Protein AF-0000000084529299 (afdb_homodimer)

Secondary structure (DSSP, 8-state):
--GGGTS-HHHHHHHHHHHHHHHHHHHHHHHHHHHHHHHHHHHTSSSGGGHHHHHHHHHHHHHHHHHHHHH-HHHHHHHHHHHHHHHHHHHHHHHTT----SS--SSSPPHHHHHHHHHHHHHHHTTTSTTSPPTTT---S--HHHHHHHTS-HHHHHHHHIIIIIIHHHHHHHHHHHHHHHHHHHHHHHHHHHHHHHHHHHHHHHTTS-----HHHHHHHHHHHHHHHHHHTHHHHHHHHHHHHHHHHHHHHHHHT--TTSTTHHHHHHHHHHHHHHHHHHHHGGGGGGTHHHHHHHHT-/--GGGTS-HHHHHHHHHHHHHHHHHHHHHHHHHHHHHHHHHHHSSSSGGGHHHHHHHHHHHHHHHHHHHHH-HHHHHHHHHHHHHHHHHHHHHHHTT----SS--TT---HHHHHHHHHHHHHHHTTTSTTSPPTTTS--S--HHHHHHHHS-HHHHHHHHIIIIIIHHHHHHHHHHHHHHHHHHHHHHHHHHHHHHHHHHHHHHHTTS-----HHHHHHHHHHHHHHHHHHTHHHHHHHHHHHHHHHHHHHHHHHT--TTSTTHHHHHHHHHHHHHHHHHHTTGGGGGGTHHHHHHHTT-

Structure (mmCIF, N/CA/C/O backbone):
data_AF-0000000084529299-model_v1
#
loop_
_entity.id
_entity.type
_entity.pdbx_description
1 polymer 'DUF4231 domain-containing protein'
#
loop_
_atom_site.group_PDB
_atom_site.id
_atom_site.type_symbol
_atom_site.label_atom_id
_atom_site.label_alt_id
_atom_site.label_comp_id
_atom_site.label_asym_id
_atom_site.label_entity_id
_atom_site.label_seq_id
_atom_site.pdbx_PDB_ins_code
_atom_site.Cartn_x
_atom_site.Cartn_y
_atom_site.Cartn_z
_atom_site.occupancy
_atom_site.B_iso_or_equiv
_atom_site.auth_seq_id
_atom_site.auth_comp_id
_atom_site.auth_asym_id
_atom_site.auth_atom_id
_atom_site.pdbx_PDB_model_num
ATOM 1 N N . MET A 1 1 ? 13.695 27.219 -13.797 1 78.81 1 MET A N 1
ATOM 2 C CA . MET A 1 1 ? 14.18 26.391 -12.695 1 78.81 1 MET A CA 1
ATOM 3 C C . MET A 1 1 ? 13.508 25.016 -12.703 1 78.81 1 MET A C 1
ATOM 5 O O . MET A 1 1 ? 12.289 24.922 -12.859 1 78.81 1 MET A O 1
ATOM 9 N N . SER A 1 2 ? 14.406 24 -12.719 1 85.06 2 SER A N 1
ATOM 10 C CA . SER A 1 2 ? 13.898 22.641 -12.781 1 85.06 2 SER A CA 1
ATOM 11 C C . SER A 1 2 ? 13.969 21.953 -11.414 1 85.06 2 SER A C 1
ATOM 13 O O . SER A 1 2 ? 14.727 22.391 -10.539 1 85.06 2 SER A O 1
ATOM 15 N N . GLU A 1 3 ? 13.094 20.984 -11.188 1 87.62 3 GLU A N 1
ATOM 16 C CA . GLU A 1 3 ? 13.055 20.234 -9.93 1 87.62 3 GLU A CA 1
ATOM 17 C C . GLU A 1 3 ? 14.406 19.609 -9.617 1 87.62 3 GLU A C 1
ATOM 19 O O . GLU A 1 3 ? 14.773 19.453 -8.453 1 87.62 3 GLU A O 1
ATOM 24 N N . ARG A 1 4 ? 15.227 19.312 -10.656 1 86 4 ARG A N 1
ATOM 25 C CA . ARG A 1 4 ? 16.516 18.672 -10.469 1 86 4 ARG A CA 1
ATOM 26 C C . ARG A 1 4 ? 17.469 19.547 -9.664 1 86 4 ARG A C 1
ATOM 28 O O . ARG A 1 4 ? 18.297 19.047 -8.906 1 86 4 ARG A O 1
ATOM 35 N N . GLU A 1 5 ? 17.266 20.812 -9.773 1 84.5 5 GLU A N 1
ATOM 36 C CA . GLU A 1 5 ? 18.141 21.766 -9.078 1 84.5 5 GLU A CA 1
ATOM 37 C C . GLU A 1 5 ? 17.734 21.922 -7.617 1 84.5 5 GLU A C 1
ATOM 39 O O . GLU A 1 5 ? 18.516 22.406 -6.801 1 84.5 5 GLU A O 1
ATOM 44 N N . LEU A 1 6 ? 16.578 21.422 -7.336 1 87.88 6 LEU A N 1
ATOM 45 C CA . LEU A 1 6 ? 16.047 21.625 -5.992 1 87.88 6 LEU A CA 1
ATOM 46 C C . LEU A 1 6 ? 16.375 20.438 -5.094 1 87.88 6 LEU A C 1
ATOM 48 O O . LEU A 1 6 ? 16.406 20.562 -3.867 1 87.88 6 LEU A O 1
ATOM 52 N N . LEU A 1 7 ? 16.641 19.328 -5.73 1 88.94 7 LEU A N 1
ATOM 53 C CA . LEU A 1 7 ? 16.703 18.109 -4.93 1 88.94 7 LEU A CA 1
ATOM 54 C C . LEU A 1 7 ? 18.125 17.828 -4.492 1 88.94 7 LEU A C 1
ATOM 56 O O . LEU A 1 7 ? 19.062 17.938 -5.289 1 88.94 7 LEU A O 1
ATOM 60 N N . PRO A 1 8 ? 18.281 17.547 -3.26 1 86.81 8 PRO A N 1
ATOM 61 C CA . PRO A 1 8 ? 19.609 17.25 -2.73 1 86.81 8 PRO A CA 1
ATOM 62 C C . PRO A 1 8 ? 20.125 15.875 -3.154 1 86.81 8 PRO A C 1
ATOM 64 O O . PRO A 1 8 ? 19.375 15.078 -3.715 1 86.81 8 PRO A O 1
ATOM 67 N N . GLY A 1 9 ? 21.359 15.688 -2.914 1 81.81 9 GLY A N 1
ATOM 68 C CA . GLY A 1 9 ? 22.031 14.453 -3.303 1 81.81 9 GLY A CA 1
ATOM 69 C C . GLY A 1 9 ? 21.391 13.219 -2.691 1 81.81 9 GLY A C 1
ATOM 70 O O . GLY A 1 9 ? 21.281 12.18 -3.348 1 81.81 9 GLY A O 1
ATOM 71 N N . PHE A 1 10 ? 20.938 13.281 -1.489 1 80.81 10 PHE A N 1
ATOM 72 C CA . PHE A 1 10 ? 20.328 12.148 -0.804 1 80.81 10 PHE A CA 1
ATOM 73 C C . PHE A 1 10 ? 19.094 11.648 -1.56 1 80.81 10 PHE A C 1
ATOM 75 O O . PHE A 1 10 ? 18.828 10.445 -1.599 1 80.81 10 PHE A O 1
ATOM 82 N N . PHE A 1 11 ? 18.375 12.562 -2.137 1 86.44 11 PHE A N 1
ATOM 83 C CA . PHE A 1 11 ? 17.219 12.164 -2.928 1 86.44 11 PHE A CA 1
ATOM 84 C C . PHE A 1 11 ? 17.625 11.227 -4.059 1 86.44 11 PHE A C 1
ATOM 86 O O . PHE A 1 11 ? 17.016 10.18 -4.254 1 86.44 11 PHE A O 1
ATOM 93 N N . TRP A 1 12 ? 18.562 11.617 -4.715 1 83.69 12 TRP A N 1
ATOM 94 C CA . TRP A 1 12 ? 18.984 10.852 -5.883 1 83.69 12 TRP A CA 1
ATOM 95 C C . TRP A 1 12 ? 19.547 9.492 -5.473 1 83.69 12 TRP A C 1
ATOM 97 O O . TRP A 1 12 ? 19.312 8.492 -6.148 1 83.69 12 TRP A O 1
ATOM 107 N N . ALA A 1 13 ? 20.234 9.516 -4.371 1 83.44 13 ALA A N 1
ATOM 108 C CA . ALA A 1 13 ? 20.75 8.25 -3.863 1 83.44 13 ALA A CA 1
ATOM 109 C C . ALA A 1 13 ? 19.609 7.312 -3.463 1 83.44 13 ALA A C 1
ATOM 111 O O . ALA A 1 13 ? 19.609 6.133 -3.822 1 83.44 13 ALA A O 1
ATOM 112 N N . ALA A 1 14 ? 18.672 7.848 -2.764 1 82.19 14 ALA A N 1
ATOM 113 C CA . ALA A 1 14 ? 17.531 7.062 -2.312 1 82.19 14 ALA A CA 1
ATOM 114 C C . ALA A 1 14 ? 16.672 6.613 -3.494 1 82.19 14 ALA A C 1
ATOM 116 O O . ALA A 1 14 ? 16.203 5.477 -3.527 1 82.19 14 ALA A O 1
ATOM 117 N N . ASP A 1 15 ? 16.531 7.508 -4.41 1 86.56 15 ASP A N 1
ATOM 118 C CA . ASP A 1 15 ? 15.758 7.195 -5.605 1 86.56 15 ASP A CA 1
ATOM 119 C C . ASP A 1 15 ? 16.422 6.098 -6.426 1 86.56 15 ASP A C 1
ATOM 121 O O . ASP A 1 15 ? 15.758 5.188 -6.918 1 86.56 15 ASP A O 1
ATOM 125 N N . SER A 1 16 ? 17.703 6.238 -6.539 1 86.62 16 SER A N 1
ATOM 126 C CA . SER A 1 16 ? 18.438 5.227 -7.281 1 86.62 16 SER A CA 1
ATOM 127 C C . SER A 1 16 ? 18.375 3.873 -6.582 1 86.62 16 SER A C 1
ATOM 129 O O . SER A 1 16 ? 18.203 2.842 -7.234 1 86.62 16 SER A O 1
ATOM 131 N N . ALA A 1 17 ? 18.5 3.883 -5.277 1 83.19 17 ALA A N 1
ATOM 132 C CA . ALA A 1 17 ? 18.391 2.648 -4.504 1 83.19 17 ALA A CA 1
ATOM 133 C C . ALA A 1 17 ? 17.016 2.02 -4.688 1 83.19 17 ALA A C 1
ATOM 135 O O . ALA A 1 17 ? 16.891 0.8 -4.832 1 83.19 17 ALA A O 1
ATOM 136 N N . SER A 1 18 ? 16 2.84 -4.691 1 84.69 18 SER A N 1
ATOM 137 C CA . SER A 1 18 ? 14.641 2.369 -4.887 1 84.69 18 SER A CA 1
ATOM 138 C C . SER A 1 18 ? 14.461 1.737 -6.266 1 84.69 18 SER A C 1
ATOM 140 O O . SER A 1 18 ? 13.883 0.656 -6.391 1 84.69 18 SER A O 1
ATOM 142 N N . LEU A 1 19 ? 14.992 2.387 -7.207 1 87.38 19 LEU A N 1
ATOM 143 C CA . LEU A 1 19 ? 14.859 1.89 -8.57 1 87.38 19 LEU A CA 1
ATOM 144 C C . LEU A 1 19 ? 15.602 0.572 -8.75 1 87.38 19 LEU A C 1
ATOM 146 O O . LEU A 1 19 ? 15.117 -0.334 -9.43 1 87.38 19 LEU A O 1
ATOM 150 N N . LYS A 1 20 ? 16.734 0.528 -8.164 1 87.12 20 LYS A N 1
ATOM 151 C CA . LYS A 1 20 ? 17.484 -0.719 -8.211 1 87.12 20 LYS A CA 1
ATOM 152 C C . LYS A 1 20 ? 16.734 -1.846 -7.512 1 87.12 20 LYS A C 1
ATOM 154 O O . LYS A 1 20 ? 16.641 -2.957 -8.031 1 87.12 20 LYS A O 1
ATOM 159 N N . GLY A 1 21 ? 16.172 -1.534 -6.395 1 84.19 21 GLY A N 1
ATOM 160 C CA . GLY A 1 21 ? 15.383 -2.516 -5.68 1 84.19 21 GLY A CA 1
ATOM 161 C C . GLY A 1 21 ? 14.148 -2.955 -6.445 1 84.19 21 GLY A C 1
ATOM 162 O O . GLY A 1 21 ? 13.805 -4.141 -6.449 1 84.19 21 GLY A O 1
ATOM 163 N N . GLN A 1 22 ? 13.586 -2.047 -7.023 1 84.38 22 GLN A N 1
ATOM 164 C CA . GLN A 1 22 ? 12.398 -2.34 -7.824 1 84.38 22 GLN A CA 1
ATOM 165 C C . GLN A 1 22 ? 12.742 -3.254 -9 1 84.38 22 GLN A C 1
ATOM 167 O O . GLN A 1 22 ? 12.094 -4.281 -9.203 1 84.38 22 GLN A O 1
ATOM 172 N N . ARG A 1 23 ? 13.711 -2.84 -9.75 1 89.5 23 ARG A N 1
ATOM 173 C CA . ARG A 1 23 ? 14.109 -3.623 -10.914 1 89.5 23 ARG A CA 1
ATOM 174 C C . ARG A 1 23 ? 14.5 -5.043 -10.516 1 89.5 23 ARG A C 1
ATOM 176 O O . ARG A 1 23 ? 14.086 -6.012 -11.156 1 89.5 23 ARG A O 1
ATOM 183 N N . ARG A 1 24 ? 15.234 -5.125 -9.469 1 89.19 24 ARG A N 1
ATOM 184 C CA . ARG A 1 24 ? 15.68 -6.434 -8.992 1 89.19 24 ARG A CA 1
ATOM 185 C C . ARG A 1 24 ? 14.492 -7.273 -8.531 1 89.19 24 ARG A C 1
ATOM 187 O O . ARG A 1 24 ? 14.414 -8.469 -8.828 1 89.19 24 ARG A O 1
ATOM 194 N N . SER A 1 25 ? 13.602 -6.668 -7.781 1 85.88 25 SER A N 1
ATOM 195 C CA . SER A 1 25 ? 12.422 -7.379 -7.289 1 85.88 25 SER A CA 1
ATOM 196 C C . SER A 1 25 ? 11.578 -7.902 -8.445 1 85.88 25 SER A C 1
ATOM 198 O O . SER A 1 25 ? 11.188 -9.07 -8.453 1 85.88 25 SER A O 1
ATOM 200 N N . VAL A 1 26 ? 11.367 -7.109 -9.398 1 88.44 26 VAL A N 1
ATOM 201 C CA . VAL A 1 26 ? 10.508 -7.453 -10.531 1 88.44 26 VAL A CA 1
ATOM 202 C C . VAL A 1 26 ? 11.188 -8.523 -11.383 1 88.44 26 VAL A C 1
ATOM 204 O O . VAL A 1 26 ? 10.555 -9.523 -11.734 1 88.44 26 VAL A O 1
ATOM 207 N N . LEU A 1 27 ? 12.445 -8.32 -11.609 1 90.44 27 LEU A N 1
ATOM 208 C CA . LEU A 1 27 ? 13.172 -9.258 -12.461 1 90.44 27 LEU A CA 1
ATOM 209 C C . LEU A 1 27 ? 13.305 -10.617 -11.781 1 90.44 27 LEU A C 1
ATOM 211 O O . LEU A 1 27 ? 13.055 -11.648 -12.406 1 90.44 27 LEU A O 1
ATOM 215 N N . LEU A 1 28 ? 13.703 -10.57 -10.555 1 91.19 28 LEU A N 1
ATOM 216 C CA . LEU A 1 28 ? 13.883 -11.836 -9.852 1 91.19 28 LEU A CA 1
ATOM 217 C C . LEU A 1 28 ? 12.562 -12.586 -9.734 1 91.19 28 LEU A C 1
ATOM 219 O O . LEU A 1 28 ? 12.516 -13.805 -9.945 1 91.19 28 LEU A O 1
ATOM 223 N N . SER A 1 29 ? 11.516 -11.867 -9.438 1 90.44 29 SER A N 1
ATOM 224 C CA . SER A 1 29 ? 10.211 -12.508 -9.312 1 90.44 29 SER A CA 1
ATOM 225 C C . SER A 1 29 ? 9.734 -13.055 -10.656 1 90.44 29 SER A C 1
ATOM 227 O O . SER A 1 29 ? 9.203 -14.164 -10.734 1 90.44 29 SER A O 1
ATOM 229 N N . ALA A 1 30 ? 9.938 -12.32 -11.719 1 92.38 30 ALA A N 1
ATOM 230 C CA . ALA A 1 30 ? 9.539 -12.758 -13.055 1 92.38 30 ALA A CA 1
ATOM 231 C C . ALA A 1 30 ? 10.266 -14.031 -13.453 1 92.38 30 ALA A C 1
ATOM 233 O O . ALA A 1 30 ? 9.648 -14.977 -13.961 1 92.38 30 ALA A O 1
ATOM 234 N N . TRP A 1 31 ? 11.539 -14 -13.195 1 93.75 31 TRP A N 1
ATOM 235 C CA . TRP A 1 31 ? 12.344 -15.164 -13.562 1 93.75 31 TRP A CA 1
ATOM 236 C C . TRP A 1 31 ? 11.984 -16.375 -12.711 1 93.75 31 TRP A C 1
ATOM 238 O O . TRP A 1 31 ? 11.977 -17.5 -13.195 1 93.75 31 TRP A O 1
ATOM 248 N N . GLU A 1 32 ? 11.742 -16.141 -11.508 1 94 32 GLU A N 1
ATOM 249 C CA . GLU A 1 32 ? 11.32 -17.234 -10.641 1 94 32 GLU A CA 1
ATOM 250 C C . GLU A 1 32 ? 10.031 -17.875 -11.148 1 94 32 GLU A C 1
ATOM 252 O O . GLU A 1 32 ? 9.945 -19.094 -11.266 1 94 32 GLU A O 1
ATOM 257 N N . LEU A 1 33 ? 9.07 -17.031 -11.477 1 94 33 LEU A N 1
ATOM 258 C CA . LEU A 1 33 ? 7.789 -17.531 -11.977 1 94 33 LEU A CA 1
ATOM 259 C C . LEU A 1 33 ? 7.961 -18.219 -13.32 1 94 33 LEU A C 1
ATOM 261 O O . LEU A 1 33 ? 7.371 -19.281 -13.57 1 94 33 LEU A O 1
ATOM 265 N N . ALA A 1 34 ? 8.828 -17.672 -14.156 1 95.69 34 ALA A N 1
ATOM 266 C CA . ALA A 1 34 ? 9.102 -18.266 -15.469 1 95.69 34 ALA A CA 1
ATOM 267 C C . ALA A 1 34 ? 9.734 -19.641 -15.328 1 95.69 34 ALA A C 1
ATOM 269 O O . ALA A 1 34 ? 9.367 -20.578 -16.031 1 95.69 34 ALA A O 1
ATOM 270 N N . LEU A 1 35 ? 10.641 -19.719 -14.43 1 96.06 35 LEU A N 1
ATOM 271 C CA . LEU A 1 35 ? 11.328 -21 -14.219 1 96.06 35 LEU A CA 1
ATOM 272 C C . LEU A 1 35 ? 10.359 -22.047 -13.688 1 96.06 35 LEU A C 1
ATOM 274 O O . LEU A 1 35 ? 10.461 -23.219 -14.055 1 96.06 35 LEU A O 1
ATOM 278 N N . LEU A 1 36 ? 9.43 -21.672 -12.859 1 93.94 36 LEU A N 1
ATOM 279 C CA . LEU A 1 36 ? 8.422 -22.594 -12.367 1 93.94 36 LEU A CA 1
ATOM 280 C C . LEU A 1 36 ? 7.543 -23.109 -13.508 1 93.94 36 LEU A C 1
ATOM 282 O O . LEU A 1 36 ? 7.211 -24.281 -13.562 1 93.94 36 LEU A O 1
ATOM 286 N N . VAL A 1 37 ? 7.203 -22.203 -14.398 1 94.69 37 VAL A N 1
ATOM 287 C CA . VAL A 1 37 ? 6.391 -22.562 -15.555 1 94.69 37 VAL A CA 1
ATOM 288 C C . VAL A 1 37 ? 7.18 -23.5 -16.469 1 94.69 37 VAL A C 1
ATOM 290 O O . VAL A 1 37 ? 6.645 -24.5 -16.953 1 94.69 37 VAL A O 1
ATOM 293 N N . VAL A 1 38 ? 8.453 -23.188 -16.703 1 94.56 38 VAL A N 1
ATOM 294 C CA . VAL A 1 38 ? 9.312 -24.031 -17.531 1 94.56 38 VAL A CA 1
ATOM 295 C C . VAL A 1 38 ? 9.438 -25.422 -16.906 1 94.56 38 VAL A C 1
ATOM 297 O O . VAL A 1 38 ? 9.367 -26.422 -17.609 1 94.56 38 VAL A O 1
ATOM 300 N N . ALA A 1 39 ? 9.609 -25.469 -15.625 1 93.5 39 ALA A N 1
ATOM 301 C CA . ALA A 1 39 ? 9.703 -26.75 -14.922 1 93.5 39 ALA A CA 1
ATOM 302 C C . ALA A 1 39 ? 8.43 -27.562 -15.109 1 93.5 39 ALA A C 1
ATOM 304 O O . ALA A 1 39 ? 8.484 -28.766 -15.344 1 93.5 39 ALA A O 1
ATOM 305 N N . ALA A 1 40 ? 7.285 -26.938 -14.977 1 91.06 40 ALA A N 1
ATOM 306 C CA . ALA A 1 40 ? 6.012 -27.625 -15.18 1 91.06 40 ALA A CA 1
ATOM 307 C C . ALA A 1 40 ? 5.879 -28.125 -16.609 1 91.06 40 ALA A C 1
ATOM 309 O O . ALA A 1 40 ? 5.469 -29.266 -16.844 1 91.06 40 ALA A O 1
ATOM 310 N N . ALA A 1 41 ? 6.246 -27.328 -17.594 1 90.5 41 ALA A N 1
ATOM 311 C CA . ALA A 1 41 ? 6.105 -27.672 -19.016 1 90.5 41 ALA A CA 1
ATOM 312 C C . ALA A 1 41 ? 7.031 -28.812 -19.391 1 90.5 41 ALA A C 1
ATOM 314 O O . ALA A 1 41 ? 6.617 -29.75 -20.078 1 90.5 41 ALA A O 1
ATOM 315 N N . THR A 1 42 ? 8.25 -28.719 -18.969 1 88.5 42 THR A N 1
ATOM 316 C CA . THR A 1 42 ? 9.211 -29.75 -19.312 1 88.5 42 THR A CA 1
ATOM 317 C C . THR A 1 42 ? 8.969 -31.031 -18.5 1 88.5 42 THR A C 1
ATOM 319 O O . THR A 1 42 ? 9.211 -32.125 -18.984 1 88.5 42 THR A O 1
ATOM 322 N N . GLY A 1 43 ? 8.539 -30.859 -17.328 1 83.56 43 GLY A N 1
ATOM 323 C CA . GLY A 1 43 ? 8.219 -32 -16.516 1 83.56 43 GLY A CA 1
ATOM 324 C C . GLY A 1 43 ? 7.043 -32.812 -17.047 1 83.56 43 GLY A C 1
ATOM 325 O O . GLY A 1 43 ? 6.965 -34.031 -16.828 1 83.56 43 GLY A O 1
ATOM 326 N N . SER A 1 44 ? 6.105 -32.156 -17.656 1 79.44 44 SER A N 1
ATOM 327 C CA . SER A 1 44 ? 4.91 -32.812 -18.188 1 79.44 44 SER A CA 1
ATOM 328 C C . SER A 1 44 ? 5.172 -33.438 -19.562 1 79.44 44 SER A C 1
ATOM 330 O O . SER A 1 44 ? 4.32 -34.125 -20.109 1 79.44 44 SER A O 1
ATOM 332 N N . ALA A 1 45 ? 6.27 -33.031 -20.125 1 76.56 45 ALA A N 1
ATOM 333 C CA . ALA A 1 45 ? 6.586 -33.562 -21.438 1 76.56 45 ALA A CA 1
ATOM 334 C C . ALA A 1 45 ? 6.871 -35.062 -21.359 1 76.56 45 ALA A C 1
ATOM 336 O O . ALA A 1 45 ? 7.277 -35.562 -20.297 1 76.56 45 ALA A O 1
ATOM 337 N N . ASP A 1 46 ? 6.465 -35.719 -22.391 1 72.06 46 ASP A N 1
ATOM 338 C CA . ASP A 1 46 ? 6.613 -37.156 -22.453 1 72.06 46 ASP A CA 1
ATOM 339 C C . ASP A 1 46 ? 8.078 -37.562 -22.562 1 72.06 46 ASP A C 1
ATOM 341 O O . ASP A 1 46 ? 8.836 -36.969 -23.328 1 72.06 46 ASP A O 1
ATOM 345 N N . GLY A 1 47 ? 8.5 -38.344 -21.641 1 71.5 47 GLY A N 1
ATOM 346 C CA . GLY A 1 47 ? 9.828 -38.938 -21.75 1 71.5 47 GLY A CA 1
ATOM 347 C C . GLY A 1 47 ? 10.75 -38.5 -20.625 1 71.5 47 GLY A C 1
ATOM 348 O O . GLY A 1 47 ? 10.594 -37.406 -20.062 1 71.5 47 GLY A O 1
ATOM 349 N N . GLU A 1 48 ? 11.656 -39.375 -20.312 1 73.06 48 GLU A N 1
ATOM 350 C CA . GLU A 1 48 ? 12.578 -39.219 -19.203 1 73.06 48 GLU A CA 1
ATOM 351 C C . GLU A 1 48 ? 13.555 -38.062 -19.438 1 73.06 48 GLU A C 1
ATOM 353 O O . GLU A 1 48 ? 13.875 -37.312 -18.516 1 73.06 48 GLU A O 1
ATOM 358 N N . PRO A 1 49 ? 13.922 -37.781 -20.719 1 77.19 49 PRO A N 1
ATOM 359 C CA . PRO A 1 49 ? 14.961 -36.75 -20.875 1 77.19 49 PRO A CA 1
ATOM 360 C C . PRO A 1 49 ? 14.453 -35.375 -20.531 1 77.19 49 PRO A C 1
ATOM 362 O O . PRO A 1 49 ? 15.25 -34.5 -20.188 1 77.19 49 PRO A O 1
ATOM 365 N N . TRP A 1 50 ? 13.164 -35.219 -20.625 1 80.94 50 TRP A N 1
ATOM 366 C CA . TRP A 1 50 ? 12.617 -33.875 -20.375 1 80.94 50 TRP A CA 1
ATOM 367 C C . TRP A 1 50 ? 12.555 -33.594 -18.875 1 80.94 50 TRP A C 1
ATOM 369 O O . TRP A 1 50 ? 12.305 -32.438 -18.484 1 80.94 50 TRP A O 1
ATOM 379 N N . ALA A 1 51 ? 12.922 -34.562 -18.078 1 85.56 51 ALA A N 1
ATOM 380 C CA . ALA A 1 51 ? 12.93 -34.375 -16.625 1 85.56 51 ALA A CA 1
ATOM 381 C C . ALA A 1 51 ? 14.164 -33.594 -16.188 1 85.56 51 ALA A C 1
ATOM 383 O O . ALA A 1 51 ? 14.141 -32.906 -15.156 1 85.56 51 ALA A O 1
ATOM 384 N N . TRP A 1 52 ? 15.219 -33.688 -17.031 1 89.62 52 TRP A N 1
ATOM 385 C CA . TRP A 1 52 ? 16.453 -32.969 -16.656 1 89.62 52 TRP A CA 1
ATOM 386 C C . TRP A 1 52 ? 16.266 -31.469 -16.797 1 89.62 52 TRP A C 1
ATOM 388 O O . TRP A 1 52 ? 16.625 -30.703 -15.883 1 89.62 52 TRP A O 1
ATOM 398 N N . PRO A 1 53 ? 15.68 -30.969 -17.891 1 91.44 53 PRO A N 1
ATOM 399 C CA . PRO A 1 53 ? 15.414 -29.531 -17.938 1 91.44 53 PRO A CA 1
ATOM 400 C C . PRO A 1 53 ? 14.516 -29.047 -16.812 1 91.44 53 PRO A C 1
ATOM 402 O O . PRO A 1 53 ? 14.672 -27.938 -16.312 1 91.44 53 PRO A O 1
ATOM 405 N N . ALA A 1 54 ? 13.578 -29.859 -16.438 1 92.38 54 ALA A N 1
ATOM 406 C CA . ALA A 1 54 ? 12.734 -29.516 -15.297 1 92.38 54 ALA A CA 1
ATOM 407 C C . ALA A 1 54 ? 13.57 -29.375 -14.023 1 92.38 54 ALA A C 1
ATOM 409 O O . ALA A 1 54 ? 13.383 -28.438 -13.25 1 92.38 54 ALA A O 1
ATOM 410 N N . ALA A 1 55 ? 14.5 -30.297 -13.852 1 93.44 55 ALA A N 1
ATOM 411 C CA . ALA A 1 55 ? 15.375 -30.266 -12.688 1 93.44 55 ALA A CA 1
ATOM 412 C C . ALA A 1 55 ? 16.219 -28.984 -12.672 1 93.44 55 ALA A C 1
ATOM 414 O O . ALA A 1 55 ? 16.344 -28.328 -11.633 1 93.44 55 ALA A O 1
ATOM 415 N N . VAL A 1 56 ? 16.688 -28.609 -13.789 1 95.25 56 VAL A N 1
ATOM 416 C CA . VAL A 1 56 ? 17.5 -27.406 -13.906 1 95.25 56 VAL A CA 1
ATOM 417 C C . VAL A 1 56 ? 16.641 -26.172 -13.617 1 95.25 56 VAL A C 1
ATOM 419 O O . VAL A 1 56 ? 17.078 -25.25 -12.922 1 95.25 56 VAL A O 1
ATOM 422 N N . ALA A 1 57 ? 15.453 -26.172 -14.094 1 96.31 57 ALA A N 1
ATOM 423 C CA . ALA A 1 57 ? 14.539 -25.062 -13.859 1 96.31 57 ALA A CA 1
ATOM 424 C C . ALA A 1 57 ? 14.211 -24.922 -12.383 1 96.31 57 ALA A C 1
ATOM 426 O O . ALA A 1 57 ? 14.195 -23.812 -11.836 1 96.31 57 ALA A O 1
ATOM 427 N N . TYR A 1 58 ? 14 -26.062 -11.742 1 95.62 58 TYR A N 1
ATOM 428 C CA . TYR A 1 58 ? 13.719 -26.016 -10.312 1 95.62 58 TYR A CA 1
ATOM 429 C C . TYR A 1 58 ? 14.93 -25.531 -9.523 1 95.62 58 TYR A C 1
ATOM 431 O O . TYR A 1 58 ? 14.797 -24.781 -8.562 1 95.62 58 TYR A O 1
ATOM 439 N N . LEU A 1 59 ? 16.078 -25.969 -9.914 1 96.06 59 LEU A N 1
ATOM 440 C CA . LEU A 1 59 ? 17.297 -25.5 -9.266 1 96.06 59 LEU A CA 1
ATOM 441 C C . LEU A 1 59 ? 17.438 -23.984 -9.406 1 96.06 59 LEU A C 1
ATOM 443 O O . LEU A 1 59 ? 17.797 -23.297 -8.445 1 96.06 59 LEU A O 1
ATOM 447 N N . GLY A 1 60 ? 17.188 -23.453 -10.586 1 96.56 60 GLY A N 1
ATOM 448 C CA . GLY A 1 60 ? 17.188 -22.016 -10.797 1 96.56 60 GLY A CA 1
ATOM 449 C C . GLY A 1 60 ? 16.172 -21.297 -9.93 1 96.56 60 GLY A C 1
ATOM 450 O O . GLY A 1 60 ? 16.469 -20.25 -9.352 1 96.56 60 GLY A O 1
ATOM 451 N N . ALA A 1 61 ? 14.984 -21.844 -9.859 1 95.19 61 ALA A N 1
ATOM 452 C CA . ALA A 1 61 ? 13.93 -21.25 -9.047 1 95.19 61 ALA A CA 1
ATOM 453 C C . ALA A 1 61 ? 14.328 -21.203 -7.578 1 95.19 61 ALA A C 1
ATOM 455 O O . ALA A 1 61 ? 14.062 -20.219 -6.883 1 95.19 61 ALA A O 1
ATOM 456 N N . ILE A 1 62 ? 15 -22.219 -7.098 1 94.69 62 ILE A N 1
ATOM 457 C CA . ILE A 1 62 ? 15.477 -22.266 -5.723 1 94.69 62 ILE A CA 1
ATOM 458 C C . ILE A 1 62 ? 16.484 -21.156 -5.488 1 94.69 62 ILE A C 1
ATOM 460 O O . ILE A 1 62 ? 16.406 -20.422 -4.496 1 94.69 62 ILE A O 1
ATOM 464 N N . THR A 1 63 ? 17.375 -21.109 -6.359 1 94.62 63 THR A N 1
ATOM 465 C CA . THR A 1 63 ? 18.422 -20.094 -6.246 1 94.62 63 THR A CA 1
ATOM 466 C C . THR A 1 63 ? 17.812 -18.688 -6.18 1 94.62 63 THR A C 1
ATOM 468 O O . THR A 1 63 ? 18.172 -17.891 -5.32 1 94.62 63 THR A O 1
ATOM 471 N N . LEU A 1 64 ? 16.891 -18.453 -7.043 1 93.25 64 LEU A N 1
ATOM 472 C CA . LEU A 1 64 ? 16.25 -17.141 -7.07 1 93.25 64 LEU A CA 1
ATOM 473 C C . LEU A 1 64 ? 15.43 -16.922 -5.805 1 93.25 64 LEU A C 1
ATOM 475 O O . LEU A 1 64 ? 15.43 -15.812 -5.254 1 93.25 64 LEU A O 1
ATOM 479 N N . ALA A 1 65 ? 14.781 -17.938 -5.363 1 90.5 65 ALA A N 1
ATOM 480 C CA . ALA A 1 65 ? 13.992 -17.828 -4.141 1 90.5 65 ALA A CA 1
ATOM 481 C C . ALA A 1 65 ? 14.883 -17.484 -2.945 1 90.5 65 ALA A C 1
ATOM 483 O O . ALA A 1 65 ? 14.508 -16.672 -2.104 1 90.5 65 ALA A O 1
ATOM 484 N N . VAL A 1 66 ? 16.031 -18.062 -2.887 1 90.81 66 VAL A N 1
ATOM 485 C CA . VAL A 1 66 ? 16.969 -17.812 -1.808 1 90.81 66 VAL A CA 1
ATOM 486 C C . VAL A 1 66 ? 17.469 -16.375 -1.895 1 90.81 66 VAL A C 1
ATOM 488 O O . VAL A 1 66 ? 17.531 -15.664 -0.884 1 90.81 66 VAL A O 1
ATOM 491 N N . VAL A 1 67 ? 17.75 -15.961 -3.074 1 90.38 67 VAL A N 1
ATOM 492 C CA . VAL A 1 67 ? 18.234 -14.602 -3.279 1 90.38 67 VAL A CA 1
ATOM 493 C C . VAL A 1 67 ? 17.156 -13.602 -2.861 1 90.38 67 VAL A C 1
ATOM 495 O O . VAL A 1 67 ? 17.422 -12.648 -2.135 1 90.38 67 VAL A O 1
ATOM 498 N N . ILE A 1 68 ? 15.93 -13.781 -3.27 1 86.12 68 ILE A N 1
ATOM 499 C CA . ILE A 1 68 ? 14.812 -12.898 -2.957 1 86.12 68 ILE A CA 1
ATOM 500 C C . ILE A 1 68 ? 14.586 -12.867 -1.446 1 86.12 68 ILE A C 1
ATOM 502 O O . ILE A 1 68 ? 14.414 -11.797 -0.861 1 86.12 68 ILE A O 1
ATOM 506 N N . SER A 1 69 ? 14.641 -14.016 -0.828 1 83 69 SER A N 1
ATOM 507 C CA . SER A 1 69 ? 14.367 -14.117 0.603 1 83 69 SER A CA 1
ATOM 508 C C . SER A 1 69 ? 15.484 -13.469 1.423 1 83 69 SER A C 1
ATOM 510 O O . SER A 1 69 ? 15.219 -12.828 2.443 1 83 69 SER A O 1
ATOM 512 N N . ARG A 1 70 ? 16.703 -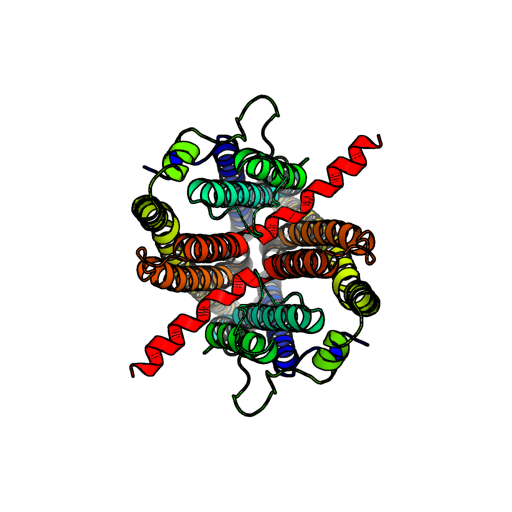13.578 0.927 1 83.75 70 ARG A N 1
ATOM 513 C CA . ARG A 1 70 ? 17.844 -13.055 1.684 1 83.75 70 ARG A CA 1
ATOM 514 C C . ARG A 1 70 ? 18.031 -11.562 1.437 1 83.75 70 ARG A C 1
ATOM 516 O O . ARG A 1 70 ? 18.328 -10.812 2.363 1 83.75 70 ARG A O 1
ATOM 523 N N . GLN A 1 71 ? 17.844 -11.148 0.23 1 83.38 71 GLN A N 1
ATOM 524 C CA . GLN A 1 71 ? 18.141 -9.758 -0.112 1 83.38 71 GLN A CA 1
ATOM 525 C C . GLN A 1 71 ? 16.906 -8.875 0.115 1 83.38 71 GLN A C 1
ATOM 527 O O . GLN A 1 71 ? 17.031 -7.656 0.247 1 83.38 71 GLN A O 1
ATOM 532 N N . ASN A 1 72 ? 15.773 -9.359 0.124 1 78.94 72 ASN A N 1
ATOM 533 C CA . ASN A 1 72 ? 14.531 -8.617 0.305 1 78.94 72 ASN A CA 1
ATOM 534 C C . ASN A 1 72 ? 14.523 -7.332 -0.526 1 78.94 72 ASN A C 1
ATOM 536 O O . ASN A 1 72 ? 14.383 -6.238 0.018 1 78.94 72 ASN A O 1
ATOM 540 N N . PRO A 1 73 ? 14.656 -7.527 -1.862 1 81.81 73 PRO A N 1
ATOM 541 C CA . PRO A 1 73 ? 14.703 -6.348 -2.73 1 81.81 73 PRO A CA 1
ATOM 542 C C . PRO A 1 73 ? 13.445 -5.488 -2.625 1 81.81 73 PRO A C 1
ATOM 544 O O . PRO A 1 73 ? 13.508 -4.273 -2.846 1 81.81 73 PRO A O 1
ATOM 547 N N . GLN A 1 74 ? 12.367 -6.039 -2.299 1 76.81 74 GLN A N 1
ATOM 548 C CA . GLN A 1 74 ? 11.141 -5.27 -2.129 1 76.81 74 GLN A CA 1
ATOM 549 C C . GLN A 1 74 ? 11.266 -4.285 -0.972 1 76.81 74 GLN A C 1
ATOM 551 O O . GLN A 1 74 ? 10.766 -3.158 -1.053 1 76.81 74 GLN A O 1
ATOM 556 N N . GLY A 1 75 ? 11.961 -4.688 0.004 1 73.38 75 GLY A N 1
ATOM 557 C CA . GLY A 1 75 ? 12.227 -3.775 1.104 1 73.38 75 GLY A CA 1
ATOM 558 C C . GLY A 1 75 ? 13.016 -2.547 0.683 1 73.38 75 GLY A C 1
ATOM 559 O O . GLY A 1 75 ? 12.641 -1.421 1.019 1 73.38 75 GLY A O 1
ATOM 560 N N . LEU A 1 76 ? 14.055 -2.799 -0.093 1 74.81 76 LEU A N 1
ATOM 561 C CA . LEU A 1 76 ? 14.883 -1.704 -0.589 1 74.81 76 LEU A CA 1
ATOM 562 C C . LEU A 1 76 ? 14.078 -0.791 -1.51 1 74.81 76 LEU A C 1
ATOM 564 O O . LEU A 1 76 ? 14.25 0.43 -1.481 1 74.81 76 LEU A O 1
ATOM 568 N N . TRP A 1 77 ? 13.281 -1.363 -2.264 1 78.12 77 TRP A N 1
ATOM 569 C CA . TRP A 1 77 ? 12.406 -0.617 -3.162 1 78.12 77 TRP A CA 1
ATOM 570 C C . TRP A 1 77 ? 11.492 0.322 -2.379 1 78.12 77 TRP A C 1
ATOM 572 O O . TRP A 1 77 ? 11.516 1.537 -2.588 1 78.12 77 TRP A O 1
ATOM 582 N N . TYR A 1 78 ? 10.875 -0.148 -1.421 1 71.94 78 TYR A N 1
ATOM 583 C CA . TYR A 1 78 ? 9.852 0.623 -0.725 1 71.94 78 TYR A CA 1
ATOM 584 C C . TYR A 1 78 ? 10.477 1.609 0.251 1 71.94 78 TYR A C 1
ATOM 586 O O . TYR A 1 78 ? 10.023 2.752 0.366 1 71.94 78 TYR A O 1
ATOM 594 N N . GLU A 1 79 ? 11.516 1.182 0.817 1 73.88 79 GLU A N 1
ATOM 595 C CA . GLU A 1 79 ? 12.219 2.088 1.723 1 73.88 79 GLU A CA 1
ATOM 596 C C . GLU A 1 79 ? 12.891 3.219 0.956 1 73.88 79 GLU A C 1
ATOM 598 O O . GLU A 1 79 ? 12.883 4.371 1.399 1 73.88 79 GLU A O 1
ATOM 603 N N . GLY A 1 80 ? 13.492 2.842 -0.124 1 77.81 80 GLY A N 1
ATOM 604 C CA . GLY A 1 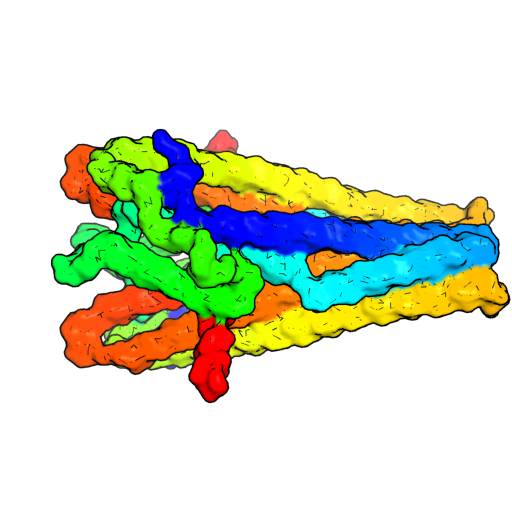80 ? 14.117 3.859 -0.952 1 77.81 80 GLY A CA 1
ATOM 605 C C . GLY A 1 80 ? 13.133 4.879 -1.489 1 77.81 80 GLY A C 1
ATOM 606 O O . GLY A 1 80 ? 13.43 6.078 -1.52 1 77.81 80 GLY A O 1
ATOM 607 N N . ARG A 1 81 ? 11.984 4.41 -1.832 1 78.19 81 ARG A N 1
ATOM 608 C CA . ARG A 1 81 ? 10.961 5.316 -2.34 1 78.19 81 ARG A CA 1
ATOM 609 C C . ARG A 1 81 ? 10.43 6.223 -1.231 1 78.19 81 ARG A C 1
ATOM 611 O O . ARG A 1 81 ? 10.234 7.422 -1.441 1 78.19 81 ARG A O 1
ATOM 618 N N . ALA A 1 82 ? 10.219 5.648 -0.132 1 74.25 82 ALA A N 1
ATOM 619 C CA . ALA A 1 82 ? 9.734 6.43 1.005 1 74.25 82 ALA A CA 1
ATOM 620 C C . ALA A 1 82 ? 10.734 7.516 1.39 1 74.25 82 ALA A C 1
ATOM 622 O O . ALA A 1 82 ? 10.352 8.664 1.64 1 74.25 82 ALA A O 1
ATOM 623 N N . ALA A 1 83 ? 11.984 7.164 1.42 1 77.44 83 ALA A N 1
ATOM 624 C CA . ALA A 1 83 ? 13.031 8.117 1.769 1 77.44 83 ALA A CA 1
ATOM 625 C C . ALA A 1 83 ? 13.133 9.219 0.723 1 77.44 83 ALA A C 1
ATOM 627 O O . ALA A 1 83 ? 13.188 10.406 1.064 1 77.44 83 ALA A O 1
ATOM 628 N N . ALA A 1 84 ? 13.141 8.828 -0.491 1 84.12 84 ALA A N 1
ATOM 629 C CA . ALA A 1 84 ? 13.266 9.797 -1.581 1 84.12 84 ALA A CA 1
ATOM 630 C C . ALA A 1 84 ? 12.102 10.773 -1.585 1 84.12 84 ALA A C 1
ATOM 632 O O . ALA A 1 84 ? 12.297 11.984 -1.695 1 84.12 84 ALA A O 1
ATOM 633 N N . GLU A 1 85 ? 10.93 10.273 -1.416 1 81.06 85 GLU A N 1
ATOM 634 C CA . GLU A 1 85 ? 9.75 11.125 -1.451 1 81.06 85 GLU A CA 1
ATOM 635 C C . GLU A 1 85 ? 9.688 12.023 -0.222 1 81.06 85 GLU A C 1
ATOM 637 O O . GLU A 1 85 ? 9.211 13.164 -0.303 1 81.06 85 GLU A O 1
ATOM 642 N N . SER A 1 86 ? 10.148 11.516 0.863 1 77.88 86 SER A N 1
ATOM 643 C CA . SER A 1 86 ? 10.172 12.336 2.07 1 77.88 86 SER A CA 1
ATOM 644 C C . SER A 1 86 ? 11.109 13.531 1.904 1 77.88 86 SER A C 1
ATOM 646 O O . SER A 1 86 ? 10.766 14.656 2.273 1 77.88 86 SER A O 1
ATOM 648 N N . VAL A 1 87 ? 12.211 13.305 1.385 1 83.56 87 VAL A N 1
ATOM 649 C CA . VAL A 1 87 ? 13.18 14.367 1.162 1 83.56 87 VAL A CA 1
ATOM 650 C C . VAL A 1 87 ? 12.648 15.336 0.106 1 83.56 87 VAL A C 1
ATOM 652 O O . VAL A 1 87 ? 12.789 16.562 0.243 1 83.56 87 VAL A O 1
ATOM 655 N N . LYS A 1 88 ? 12.109 14.789 -0.933 1 89.44 88 LYS A N 1
ATOM 656 C CA . LYS A 1 88 ? 11.531 15.617 -1.983 1 89.44 88 LYS A CA 1
ATOM 657 C C . LYS A 1 88 ? 10.438 16.531 -1.425 1 89.44 88 LYS A C 1
ATOM 659 O O . LYS A 1 88 ? 10.383 17.719 -1.756 1 89.44 88 LYS A O 1
ATOM 664 N N . THR A 1 89 ? 9.594 15.992 -0.577 1 85 89 THR A N 1
ATOM 665 C CA . THR A 1 89 ? 8.531 16.766 0.057 1 85 89 THR A CA 1
ATOM 666 C C . THR A 1 89 ? 9.109 17.891 0.905 1 85 89 THR A C 1
ATOM 668 O O . THR A 1 89 ? 8.656 19.031 0.823 1 85 89 THR A O 1
ATOM 671 N N . LEU A 1 90 ? 10.102 17.609 1.65 1 84.5 90 LEU A N 1
ATOM 672 C CA . LEU A 1 90 ? 10.734 18.625 2.496 1 84.5 90 LEU A CA 1
ATOM 673 C C . LEU A 1 90 ? 11.398 19.703 1.652 1 84.5 90 LEU A C 1
ATOM 675 O O . LEU A 1 90 ? 11.328 20.891 1.983 1 84.5 90 LEU A O 1
ATOM 679 N N . ALA A 1 91 ? 12.07 19.266 0.644 1 90.12 91 ALA A N 1
ATOM 680 C CA . ALA A 1 91 ? 12.758 20.203 -0.238 1 90.12 91 ALA A CA 1
ATOM 681 C C . ALA A 1 91 ? 11.781 21.203 -0.861 1 90.12 91 ALA A C 1
ATOM 683 O O . ALA A 1 91 ? 12.031 22.406 -0.876 1 90.12 91 ALA A O 1
ATOM 684 N N . TRP A 1 92 ? 10.672 20.734 -1.319 1 92.5 92 TRP A N 1
ATOM 685 C CA . TRP A 1 92 ? 9.68 21.594 -1.945 1 92.5 92 TRP A CA 1
ATOM 686 C C . TRP A 1 92 ? 9.023 22.5 -0.914 1 92.5 92 TRP A C 1
ATOM 688 O O . TRP A 1 92 ? 8.805 23.688 -1.172 1 92.5 92 TRP A O 1
ATOM 698 N N . LYS A 1 93 ? 8.711 21.906 0.236 1 89.69 93 LYS A N 1
ATOM 699 C CA . LYS A 1 93 ? 8.125 22.734 1.285 1 89.69 93 LYS A CA 1
ATOM 700 C C . LYS A 1 93 ? 9.047 23.891 1.653 1 89.69 93 LYS A C 1
ATOM 702 O O . LYS A 1 93 ? 8.594 25.016 1.854 1 89.69 93 LYS A O 1
ATOM 707 N N . TYR A 1 94 ? 10.32 23.656 1.687 1 89.75 94 TYR A N 1
ATOM 708 C CA . TYR A 1 94 ? 11.305 24.703 1.97 1 89.75 94 TYR A CA 1
ATOM 709 C C . TYR A 1 94 ? 11.375 25.703 0.826 1 89.75 94 TYR A C 1
ATOM 711 O O . TYR A 1 94 ? 11.305 26.922 1.05 1 89.75 94 TYR A O 1
ATOM 719 N N . ALA A 1 95 ? 11.508 25.203 -0.321 1 91.69 95 ALA A N 1
ATOM 720 C CA . ALA A 1 95 ? 11.773 26.031 -1.494 1 91.69 95 ALA A CA 1
ATOM 721 C C . ALA A 1 95 ? 10.617 27 -1.756 1 91.69 95 ALA A C 1
ATOM 723 O O . ALA A 1 95 ? 10.828 28.125 -2.203 1 91.69 95 ALA A O 1
ATOM 724 N N . VAL A 1 96 ? 9.398 26.625 -1.406 1 92.62 96 VAL A N 1
ATOM 725 C CA . VAL A 1 96 ? 8.266 27.484 -1.738 1 92.62 96 VAL A CA 1
ATOM 726 C C . VAL A 1 96 ? 7.68 28.078 -0.462 1 92.62 96 VAL A C 1
ATOM 728 O O . VAL A 1 96 ? 6.551 28.578 -0.462 1 92.62 96 VAL A O 1
ATOM 731 N N . ARG A 1 97 ? 8.352 27.938 0.658 1 88.94 97 ARG A N 1
ATOM 732 C CA . ARG A 1 97 ? 8.023 28.547 1.944 1 88.94 97 ARG A CA 1
ATOM 733 C C . ARG A 1 97 ? 6.719 27.969 2.498 1 88.94 97 ARG A C 1
ATOM 735 O O . ARG A 1 97 ? 5.867 28.703 2.99 1 88.94 97 ARG A O 1
ATOM 742 N N . ALA A 1 98 ? 6.578 26.719 2.199 1 85.12 98 ALA A N 1
ATOM 743 C CA . ALA A 1 98 ? 5.422 26.031 2.758 1 85.12 98 ALA A CA 1
ATOM 744 C C . ALA A 1 98 ? 5.797 25.266 4.027 1 85.12 98 ALA A C 1
ATOM 746 O O . ALA A 1 98 ? 5.039 24.422 4.496 1 85.12 98 ALA A O 1
ATOM 747 N N . ASP A 1 99 ? 7.027 25.328 4.445 1 69.19 99 ASP A N 1
ATOM 748 C CA . ASP A 1 99 ? 7.57 24.547 5.559 1 69.19 99 ASP A CA 1
ATOM 749 C C . ASP A 1 99 ? 6.918 24.969 6.879 1 69.19 99 ASP A C 1
ATOM 751 O O . ASP A 1 99 ? 6.949 24.203 7.852 1 69.19 99 ASP A O 1
ATOM 755 N N . ALA A 1 100 ? 6.445 26.406 7.133 1 55.47 100 ALA A N 1
ATOM 756 C CA . ALA A 1 100 ? 6.094 26.969 8.43 1 55.47 100 ALA A CA 1
ATOM 757 C C . ALA A 1 100 ? 4.719 26.484 8.883 1 55.47 100 ALA A C 1
ATOM 759 O O . ALA A 1 100 ? 3.729 26.672 8.164 1 55.47 100 ALA A O 1
ATOM 760 N N . TYR A 1 101 ? 4.516 25.328 9.383 1 48.69 101 TYR A N 1
ATOM 761 C CA . TYR A 1 101 ? 3.189 25.281 9.984 1 48.69 101 TYR A CA 1
ATOM 762 C C . TYR A 1 101 ? 2.832 26.625 10.633 1 48.69 101 TYR A C 1
ATOM 764 O O . TYR A 1 101 ? 1.736 27.141 10.414 1 48.69 101 TYR A O 1
ATOM 772 N N . ARG A 1 102 ? 3.135 26.578 12.172 1 42.81 102 ARG A N 1
ATOM 773 C CA . ARG A 1 102 ? 2.859 27.641 13.141 1 42.81 102 ARG A CA 1
ATOM 774 C C . ARG A 1 102 ? 3.516 28.953 12.727 1 42.81 102 ARG A C 1
ATOM 776 O O . ARG A 1 102 ? 4.488 28.953 11.969 1 42.81 102 ARG A O 1
ATOM 783 N N . PRO A 1 103 ? 2.826 30.062 13.094 1 40.94 103 PRO A N 1
ATOM 784 C CA . PRO A 1 103 ? 3.836 31.125 13.156 1 40.94 103 PRO A CA 1
ATOM 785 C C . PRO A 1 103 ? 5.211 30.594 13.562 1 40.94 103 PRO A C 1
ATOM 787 O O . PRO A 1 103 ? 5.332 29.844 14.531 1 40.94 103 PRO A O 1
ATOM 790 N N . PRO A 1 104 ? 6.066 30.281 12.688 1 39.5 104 PRO A N 1
ATOM 791 C CA . PRO A 1 104 ? 7.387 29.828 13.117 1 39.5 104 PRO A CA 1
ATOM 792 C C . PRO A 1 104 ? 7.711 30.219 14.555 1 39.5 104 PRO A C 1
ATOM 794 O O . PRO A 1 104 ? 7.293 31.297 15.016 1 39.5 104 PRO A O 1
ATOM 797 N N . PRO A 1 105 ? 7.688 29.234 15.578 1 39.91 105 PRO A N 1
ATOM 798 C CA . PRO A 1 105 ? 8.125 29.812 16.844 1 39.91 105 PRO A CA 1
ATOM 799 C C . PRO A 1 105 ? 9.008 31.031 16.672 1 39.91 105 PRO A C 1
ATOM 801 O O . PRO A 1 105 ? 9.75 31.125 15.688 1 39.91 105 PRO A O 1
ATOM 804 N N . ARG A 1 106 ? 8.586 31.953 17.297 1 42.84 106 ARG A N 1
ATOM 805 C CA . ARG A 1 106 ? 9.359 33.188 17.281 1 42.84 106 ARG A CA 1
ATOM 806 C C . ARG A 1 106 ? 10.859 32.906 17.328 1 42.84 106 ARG A C 1
ATOM 808 O O . ARG A 1 106 ? 11.656 33.625 16.75 1 42.84 106 ARG A O 1
ATOM 815 N N . ALA A 1 107 ? 11.203 31.891 18.328 1 41.59 107 ALA A N 1
ATOM 816 C CA . ALA A 1 107 ? 12.617 31.688 18.641 1 41.59 107 ALA A CA 1
ATOM 817 C C . ALA A 1 107 ? 13.234 30.625 17.75 1 41.59 107 ALA A C 1
ATOM 819 O O . ALA A 1 107 ? 14.359 30.172 17.984 1 41.59 107 ALA A O 1
ATOM 820 N N . LEU A 1 108 ? 12.555 29.469 17.312 1 45.34 108 LEU A N 1
ATOM 821 C CA . LEU A 1 108 ? 13.297 28.547 16.453 1 45.34 108 LEU A CA 1
ATOM 822 C C . LEU A 1 108 ? 14 29.312 15.32 1 45.34 108 LEU A C 1
ATOM 824 O O . LEU A 1 108 ? 13.445 30.266 14.781 1 45.34 108 LEU A O 1
ATOM 828 N N . PRO A 1 109 ? 15.32 28.703 15.078 1 53.38 109 PRO A N 1
ATOM 829 C CA . PRO A 1 109 ? 16.188 29.203 14.016 1 53.38 109 PRO A CA 1
ATOM 830 C C . PRO A 1 109 ? 15.461 29.406 12.695 1 53.38 109 PRO A C 1
ATOM 832 O O . PRO A 1 109 ? 14.328 28.938 12.531 1 53.38 109 PRO A O 1
ATOM 835 N N . ASP A 1 110 ? 16.078 30.047 11.664 1 70.88 110 ASP A N 1
ATOM 836 C CA . ASP A 1 110 ? 15.812 30.438 10.281 1 70.88 110 ASP A CA 1
ATOM 837 C C . ASP A 1 110 ? 15.312 29.234 9.469 1 70.88 110 ASP A C 1
ATOM 839 O O . ASP A 1 110 ? 15.25 28.125 9.977 1 70.88 110 ASP A O 1
ATOM 843 N N . ALA A 1 111 ? 14.469 29.375 8.602 1 80.06 111 ALA A N 1
ATOM 844 C CA . ALA A 1 111 ? 13.961 28.406 7.629 1 80.06 111 ALA A CA 1
ATOM 845 C C . ALA A 1 111 ? 14.969 27.297 7.367 1 80.06 111 ALA A C 1
ATOM 847 O O . ALA A 1 111 ? 14.594 26.141 7.219 1 80.06 111 ALA A O 1
ATOM 848 N N . GLU A 1 112 ? 16.172 27.641 7.562 1 82.81 112 GLU A N 1
ATOM 849 C CA . GLU A 1 112 ? 17.219 26.656 7.301 1 82.81 112 GLU A CA 1
ATOM 850 C C . GLU A 1 112 ? 17.359 25.688 8.469 1 82.81 112 GLU A C 1
ATOM 852 O O . GLU A 1 112 ? 17.578 24.484 8.266 1 82.81 112 GLU A O 1
ATOM 857 N N . GLY A 1 113 ? 17.281 26.203 9.617 1 78.94 113 GLY A N 1
ATOM 858 C CA . GLY A 1 113 ? 17.328 25.344 10.789 1 78.94 113 GLY A CA 1
ATOM 859 C C . GLY A 1 113 ? 16.172 24.359 10.867 1 78.94 113 GLY A C 1
ATOM 860 O O . GLY A 1 113 ? 16.375 23.188 11.227 1 78.94 113 GLY A O 1
ATOM 861 N N . LEU A 1 114 ? 15.008 24.844 10.508 1 77 114 LEU A N 1
ATOM 862 C CA . LEU A 1 114 ? 13.836 23.969 10.508 1 77 114 LEU A CA 1
ATOM 863 C C . LEU A 1 114 ? 13.984 22.859 9.484 1 77 114 LEU A C 1
ATOM 865 O O . LEU A 1 114 ? 13.641 21.703 9.766 1 77 114 LEU A O 1
ATOM 869 N N . TYR A 1 115 ? 14.461 23.172 8.344 1 84.75 115 TYR A N 1
ATOM 870 C CA . TYR A 1 115 ? 14.688 22.172 7.305 1 84.75 115 TYR A CA 1
ATOM 871 C C . TYR A 1 115 ? 15.656 21.109 7.777 1 84.75 115 TYR A C 1
ATOM 873 O O . TYR A 1 115 ? 15.406 19.906 7.594 1 84.75 115 TYR A O 1
ATOM 881 N N . ARG A 1 116 ? 16.688 21.516 8.398 1 80.75 116 ARG A N 1
ATOM 882 C CA . ARG A 1 116 ? 17.703 20.578 8.867 1 80.75 116 ARG A CA 1
ATOM 883 C C . ARG A 1 116 ? 17.156 19.672 9.969 1 80.75 116 ARG A C 1
ATOM 885 O O . ARG A 1 116 ? 17.484 18.484 10.023 1 80.75 116 ARG A O 1
ATOM 892 N N . PHE A 1 117 ? 16.375 20.25 10.711 1 72.12 117 PHE A N 1
ATOM 893 C CA . PHE A 1 117 ? 15.766 19.484 11.797 1 72.12 117 PHE A CA 1
ATOM 894 C C . PHE A 1 117 ? 14.82 18.422 11.242 1 72.12 117 PHE A C 1
ATOM 896 O O . PHE A 1 117 ? 14.883 17.266 11.641 1 72.12 117 PHE A O 1
ATOM 903 N N . GLN A 1 118 ? 13.953 18.891 10.359 1 74.62 118 GLN A N 1
ATOM 904 C CA . GLN A 1 118 ? 13 17.953 9.758 1 74.62 118 GLN A CA 1
ATOM 905 C C . GLN A 1 118 ? 13.719 16.875 8.953 1 74.62 118 GLN A C 1
ATOM 907 O O . GLN A 1 118 ? 13.312 15.711 8.984 1 74.62 118 GLN A O 1
ATOM 912 N N . LEU A 1 119 ? 14.734 17.266 8.281 1 80.12 119 LEU A N 1
ATOM 913 C CA . LEU A 1 119 ? 15.523 16.312 7.516 1 80.12 119 LEU A CA 1
ATOM 914 C C . LEU A 1 119 ? 16.188 15.289 8.438 1 80.12 119 LEU A C 1
ATOM 916 O O . LEU A 1 119 ? 16.25 14.102 8.109 1 80.12 119 LEU A O 1
ATOM 920 N N . GLY A 1 120 ? 16.672 15.797 9.508 1 73.88 120 GLY A N 1
ATOM 921 C CA . GLY A 1 120 ? 17.234 14.891 10.492 1 73.88 120 GLY A CA 1
ATOM 922 C C . GLY A 1 120 ? 16.25 13.836 10.969 1 73.88 120 GLY A C 1
ATOM 923 O O . GLY A 1 120 ? 16.609 12.672 11.125 1 73.88 120 GLY A O 1
ATOM 924 N N . GLY A 1 121 ? 15.016 14.242 11.117 1 69.5 121 GLY A N 1
ATOM 925 C CA . GLY A 1 121 ? 13.969 13.305 11.477 1 69.5 121 GLY A CA 1
ATOM 926 C C . GLY A 1 121 ? 13.727 12.242 10.422 1 69.5 121 GLY A C 1
ATOM 927 O O . GLY A 1 121 ? 13.555 11.062 10.742 1 69.5 121 GLY A O 1
ATOM 928 N N . VAL A 1 122 ? 13.727 12.672 9.211 1 71.56 122 VAL A N 1
ATOM 929 C CA . VAL A 1 122 ? 13.531 11.75 8.094 1 71.56 122 VAL A CA 1
ATOM 930 C C . VAL A 1 122 ? 14.703 10.773 8.031 1 71.56 122 VAL A C 1
ATOM 932 O O . VAL A 1 122 ? 14.5 9.562 7.863 1 71.56 122 VAL A O 1
ATOM 935 N N . LEU A 1 123 ? 15.852 11.312 8.164 1 73.56 123 LEU A N 1
ATOM 936 C CA . LEU A 1 123 ? 17.031 10.477 8.07 1 73.56 123 LEU A CA 1
ATOM 937 C C . LEU A 1 123 ? 17.109 9.484 9.227 1 73.56 123 LEU A C 1
ATOM 939 O O . LEU A 1 123 ? 17.5 8.328 9.039 1 73.56 123 LEU A O 1
ATOM 943 N N . ASP A 1 124 ? 16.641 9.914 10.32 1 69.31 124 ASP A N 1
ATOM 944 C CA . ASP A 1 124 ? 16.641 9.047 11.492 1 69.31 124 ASP A CA 1
ATOM 945 C C . ASP A 1 124 ? 15.641 7.898 11.328 1 69.31 124 ASP A C 1
ATOM 947 O O . ASP A 1 124 ? 15.891 6.781 11.781 1 69.31 124 ASP A O 1
ATOM 951 N N . ALA A 1 125 ? 14.617 8.203 10.648 1 65.25 125 ALA A N 1
ATOM 952 C CA . ALA A 1 125 ? 13.594 7.188 10.406 1 65.25 125 ALA A CA 1
ATOM 953 C C . ALA A 1 125 ? 14.133 6.055 9.539 1 65.25 125 ALA A C 1
ATOM 955 O O . ALA A 1 125 ? 13.688 4.91 9.648 1 65.25 125 ALA A O 1
ATOM 956 N N . PHE A 1 126 ? 15.062 6.371 8.758 1 69.56 126 PHE A N 1
ATOM 957 C CA . PHE A 1 126 ? 15.586 5.363 7.844 1 69.56 126 PHE A CA 1
ATOM 958 C C . PHE A 1 126 ? 16.984 4.934 8.258 1 69.56 126 PHE A C 1
ATOM 960 O O . PHE A 1 126 ? 17.703 4.309 7.473 1 69.56 126 PHE A O 1
ATOM 967 N N . ARG A 1 127 ? 17.188 5.312 9.492 1 69.06 127 ARG A N 1
ATOM 968 C CA . ARG A 1 127 ? 18.5 4.934 9.992 1 69.06 127 ARG A CA 1
ATOM 969 C C . ARG A 1 127 ? 18.656 3.418 10.031 1 69.06 127 ARG A C 1
ATOM 971 O O . ARG A 1 127 ? 17.781 2.711 10.523 1 69.06 127 ARG A O 1
ATOM 978 N N . GLY A 1 128 ? 19.656 2.877 9.414 1 66.75 128 GLY A N 1
ATOM 979 C CA . GLY A 1 128 ? 19.891 1.44 9.398 1 66.75 128 GLY A CA 1
ATOM 980 C C . GLY A 1 128 ? 19.391 0.769 8.133 1 66.75 128 GLY A C 1
ATOM 981 O O . GLY A 1 128 ? 19.656 -0.412 7.902 1 66.75 128 GLY A O 1
ATOM 982 N N . SER A 1 129 ? 18.531 1.517 7.508 1 68.62 129 SER A N 1
ATOM 983 C CA . SER A 1 12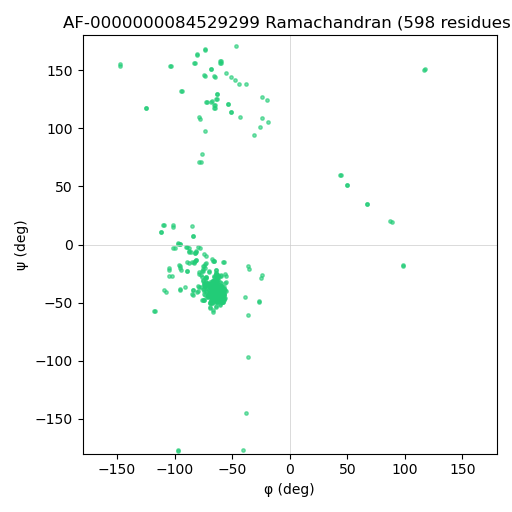9 ? 18.078 0.972 6.23 1 68.62 129 SER A CA 1
ATOM 984 C C . SER A 1 129 ? 19.203 0.967 5.199 1 68.62 129 SER A C 1
ATOM 986 O O . SER A 1 129 ? 20.141 1.744 5.309 1 68.62 129 SER A O 1
ATOM 988 N N . ARG A 1 130 ? 19.203 0.092 4.285 1 72.81 130 ARG A N 1
ATOM 989 C CA . ARG A 1 130 ? 20.188 -0.026 3.215 1 72.81 130 ARG A CA 1
ATOM 990 C C . ARG A 1 130 ? 20.125 1.171 2.273 1 72.81 130 ARG A C 1
ATOM 992 O O . ARG A 1 130 ? 21 1.36 1.436 1 72.81 130 ARG A O 1
ATOM 999 N N . VAL A 1 131 ? 19.016 1.917 2.418 1 71.31 131 VAL A N 1
ATOM 1000 C CA . VAL A 1 131 ? 18.812 3.055 1.528 1 71.31 131 VAL A CA 1
ATOM 1001 C C . VAL A 1 131 ? 19.766 4.191 1.906 1 71.31 131 VAL A C 1
ATOM 1003 O O . VAL A 1 131 ? 20.094 5.031 1.07 1 71.31 131 VAL A O 1
ATOM 1006 N N . MET A 1 132 ? 20.125 4.25 3.178 1 70.56 132 MET A N 1
ATOM 1007 C CA . MET A 1 132 ? 20.969 5.348 3.666 1 70.56 132 MET A CA 1
ATOM 1008 C C . MET A 1 132 ? 22.359 5.301 3.039 1 70.56 132 MET A C 1
ATOM 1010 O O . MET A 1 132 ? 23.016 4.258 3.057 1 70.56 132 MET A O 1
ATOM 1014 N N . PRO A 1 133 ? 22.578 6.488 2.26 1 62.78 133 PRO A N 1
ATOM 1015 C CA . PRO A 1 133 ? 23.938 6.52 1.729 1 62.78 133 PRO A CA 1
ATOM 1016 C C . PRO A 1 133 ? 25 6.508 2.828 1 62.78 133 PRO A C 1
ATOM 1018 O O . PRO A 1 133 ? 24.688 6.793 3.99 1 62.78 133 PRO A O 1
ATOM 1021 N N . GLU A 1 134 ? 26.109 6.09 2.506 1 60.81 134 GLU A N 1
ATOM 1022 C CA . GLU A 1 134 ? 27.25 6.219 3.418 1 60.81 134 GLU A CA 1
ATOM 1023 C C . GLU A 1 134 ? 27.438 7.664 3.869 1 60.81 134 GLU A C 1
ATOM 1025 O O . GLU A 1 134 ? 27.172 8.594 3.105 1 60.81 134 GLU A O 1
ATOM 1030 N N . PRO A 1 135 ? 27.391 8.039 5.188 1 56.06 135 PRO A N 1
ATOM 1031 C CA . PRO A 1 135 ? 27.484 9.383 5.762 1 56.06 135 PRO A CA 1
ATOM 1032 C C . PRO A 1 135 ? 28.266 10.344 4.879 1 56.06 135 PRO A C 1
ATOM 1034 O O . PRO A 1 135 ? 27.922 11.531 4.793 1 56.06 135 PRO A O 1
ATOM 1037 N N . GLU A 1 136 ? 29.422 10.047 4.398 1 53.22 136 GLU A N 1
ATOM 1038 C CA . GLU A 1 136 ? 30.375 10.992 3.805 1 53.22 136 GLU A CA 1
ATOM 1039 C C . GLU A 1 136 ? 29.891 11.461 2.434 1 53.22 136 GLU A C 1
ATOM 1041 O O . GLU A 1 136 ? 30.422 12.422 1.883 1 53.22 136 GLU A O 1
ATOM 1046 N N . SER A 1 137 ? 28.938 10.961 1.837 1 55.22 137 SER A N 1
ATOM 1047 C CA . SER A 1 137 ? 28.984 11.102 0.386 1 55.22 137 SER A CA 1
ATOM 1048 C C . SER A 1 137 ? 27.953 12.109 -0.106 1 55.22 137 SER A C 1
ATOM 1050 O O . SER A 1 137 ? 28.156 12.758 -1.133 1 55.22 137 SER A O 1
ATOM 1052 N N . GLU A 1 138 ? 26.609 12.172 0.445 1 60.44 138 GLU A N 1
ATOM 1053 C CA . GLU A 1 138 ? 25.703 12.992 -0.336 1 60.44 138 GLU A CA 1
ATOM 1054 C C . GLU A 1 138 ? 25.062 14.078 0.526 1 60.44 138 GLU A C 1
ATOM 1056 O O . GLU A 1 138 ? 24.562 13.805 1.62 1 60.44 138 GLU A O 1
ATOM 1061 N N . PRO A 1 139 ? 25.406 15.383 0.088 1 61.78 139 PRO A N 1
ATOM 1062 C CA . PRO A 1 139 ? 24.859 16.516 0.83 1 61.78 139 PRO A CA 1
ATOM 1063 C C . PRO A 1 139 ? 23.344 16.422 1.011 1 61.78 139 PRO A C 1
ATOM 1065 O O . PRO A 1 139 ? 22.609 16.172 0.047 1 61.78 139 PRO A O 1
ATOM 1068 N N . VAL A 1 140 ? 22.875 16.266 2.252 1 62.44 140 VAL A N 1
ATOM 1069 C CA . VAL A 1 140 ? 21.469 16.234 2.645 1 62.44 140 VAL A CA 1
ATOM 1070 C C . VAL A 1 140 ? 20.953 17.656 2.824 1 62.44 140 VAL A C 1
ATOM 1072 O O . VAL A 1 140 ? 19.75 17.875 2.99 1 62.44 140 VAL A O 1
ATOM 1075 N N . GLY A 1 141 ? 21.828 18.656 2.447 1 76.19 141 GLY A N 1
ATOM 1076 C CA . GLY A 1 141 ? 21.5 19.984 2.908 1 76.19 141 GLY A CA 1
ATOM 1077 C C . GLY A 1 141 ? 20.75 20.812 1.871 1 76.19 141 GLY A C 1
ATOM 1078 O O . GLY A 1 141 ? 20.266 20.266 0.873 1 76.19 141 GLY A O 1
ATOM 1079 N N . ILE A 1 142 ? 20.469 21.938 2.117 1 86.38 142 ILE A N 1
ATOM 1080 C CA . ILE A 1 142 ? 19.75 22.906 1.312 1 86.38 142 ILE A CA 1
ATOM 1081 C C . ILE A 1 142 ? 20.547 23.25 0.058 1 86.38 142 ILE A C 1
ATOM 1083 O O . ILE A 1 142 ? 21.719 23.625 0.147 1 86.38 142 ILE A O 1
ATOM 1087 N N . THR A 1 143 ? 20 23.016 -1.098 1 90.06 143 THR A N 1
ATOM 1088 C CA . THR A 1 143 ? 20.672 23.281 -2.367 1 90.06 143 THR A CA 1
ATOM 1089 C C . THR A 1 143 ? 20.562 24.766 -2.723 1 90.06 143 THR A C 1
ATOM 1091 O O . THR A 1 143 ? 19.75 25.5 -2.139 1 90.06 143 THR A O 1
ATOM 1094 N N . GLU A 1 144 ? 21.391 25.188 -3.65 1 89.25 144 GLU A N 1
ATOM 1095 C CA . GLU A 1 144 ? 21.328 26.562 -4.145 1 89.25 144 GLU A CA 1
ATOM 1096 C C . GLU A 1 144 ? 20 26.844 -4.844 1 89.25 144 GLU A C 1
ATOM 1098 O O . GLU A 1 144 ? 19.453 27.938 -4.73 1 89.25 144 GLU A O 1
ATOM 1103 N N . GLY A 1 145 ? 19.547 25.828 -5.512 1 91.5 145 GLY A N 1
ATOM 1104 C CA . GLY A 1 145 ? 18.266 25.969 -6.18 1 91.5 145 GLY A CA 1
ATOM 1105 C C . GLY A 1 145 ? 17.109 26.219 -5.219 1 91.5 145 GLY A C 1
ATOM 1106 O O . GLY A 1 145 ? 16.219 27.016 -5.5 1 91.5 145 GLY A O 1
ATOM 1107 N N . MET A 1 146 ? 17.188 25.562 -4.09 1 92.38 146 MET A N 1
ATOM 1108 C CA . MET A 1 146 ? 16.156 25.766 -3.068 1 92.38 146 MET A CA 1
ATOM 1109 C C . MET A 1 146 ? 16.188 27.188 -2.541 1 92.38 146 MET A C 1
ATOM 1111 O O . MET A 1 146 ? 15.141 27.828 -2.406 1 92.38 146 MET A O 1
ATOM 1115 N N . ARG A 1 147 ? 17.359 27.703 -2.311 1 90.06 147 ARG A N 1
ATOM 1116 C CA . ARG A 1 147 ? 17.531 29.062 -1.786 1 90.06 147 ARG A CA 1
ATOM 1117 C C . ARG A 1 147 ? 17.062 30.109 -2.801 1 90.06 147 ARG A C 1
ATOM 1119 O O . ARG A 1 147 ? 16.406 31.078 -2.441 1 90.06 147 ARG A O 1
ATOM 1126 N N . GLU A 1 148 ? 17.422 29.812 -3.965 1 92.56 148 GLU A N 1
ATOM 1127 C CA . GLU A 1 148 ? 17.062 30.734 -5.027 1 92.56 148 GLU A CA 1
ATOM 1128 C C . GLU A 1 148 ? 15.555 30.844 -5.18 1 92.56 148 GLU A C 1
ATOM 1130 O O . GLU A 1 148 ? 15 31.953 -5.234 1 92.56 148 GLU A O 1
ATOM 1135 N N . LEU A 1 149 ? 14.93 29.75 -5.25 1 93.44 149 LEU A N 1
ATOM 1136 C CA . LEU A 1 149 ? 13.477 29.75 -5.434 1 93.44 149 LEU A CA 1
ATOM 1137 C C . LEU A 1 149 ? 12.781 30.359 -4.219 1 93.44 149 LEU A C 1
ATOM 1139 O O . LEU A 1 149 ? 11.812 31.109 -4.367 1 93.44 149 LEU A O 1
ATOM 1143 N N . ARG A 1 150 ? 13.25 30.031 -3.09 1 91.56 150 ARG A N 1
ATOM 1144 C CA . ARG A 1 150 ? 12.656 30.547 -1.861 1 91.56 150 ARG A CA 1
ATOM 1145 C C . ARG A 1 150 ? 12.711 32.062 -1.817 1 91.56 150 ARG A C 1
ATOM 1147 O O . ARG A 1 150 ? 11.82 32.719 -1.256 1 91.56 150 ARG A O 1
ATOM 1154 N N . GLY A 1 151 ? 13.719 32.656 -2.377 1 90.5 151 GLY A N 1
ATOM 1155 C CA . GLY A 1 151 ? 13.914 34.094 -2.363 1 90.5 151 GLY A CA 1
ATOM 1156 C C . GLY A 1 151 ? 13.094 34.812 -3.416 1 90.5 151 GLY A C 1
ATOM 1157 O O . GLY A 1 151 ? 13.008 36.062 -3.406 1 90.5 151 GLY A O 1
ATOM 1158 N N . ARG A 1 152 ? 12.422 34.094 -4.285 1 93 152 ARG A N 1
ATOM 1159 C CA . ARG A 1 152 ? 11.641 34.719 -5.363 1 93 152 ARG A CA 1
ATOM 1160 C C . ARG A 1 152 ? 10.266 35.156 -4.871 1 93 152 ARG A C 1
ATOM 1162 O O . ARG A 1 152 ? 9.789 34.688 -3.838 1 93 152 ARG A O 1
ATOM 1169 N N . PRO A 1 153 ? 9.672 36.125 -5.551 1 93.25 153 PRO A N 1
ATOM 1170 C CA . PRO A 1 153 ? 8.305 36.531 -5.199 1 93.25 153 PRO A CA 1
ATOM 1171 C C . PRO A 1 153 ? 7.301 35.375 -5.32 1 93.25 153 PRO A C 1
ATOM 1173 O O . PRO A 1 153 ? 7.551 34.406 -6.031 1 93.25 153 PRO A O 1
ATOM 1176 N N . LEU A 1 154 ? 6.246 35.469 -4.672 1 93.75 154 LEU A N 1
ATOM 1177 C CA . LEU A 1 154 ? 5.23 34.438 -4.59 1 93.75 154 LEU A CA 1
ATOM 1178 C C . LEU A 1 154 ? 4.75 34.031 -5.98 1 93.75 154 LEU A C 1
ATOM 1180 O O . LEU A 1 154 ? 4.512 32.844 -6.238 1 93.75 154 LEU A O 1
ATOM 1184 N N . ALA A 1 155 ? 4.609 35 -6.816 1 94.31 155 ALA A N 1
ATOM 1185 C CA . ALA A 1 155 ? 4.125 34.719 -8.164 1 94.31 155 ALA A CA 1
ATOM 1186 C C . ALA A 1 155 ? 5.047 33.75 -8.883 1 94.31 155 ALA A C 1
ATOM 1188 O O . ALA A 1 155 ? 4.578 32.812 -9.547 1 94.31 155 ALA A O 1
ATOM 1189 N N . VAL A 1 156 ? 6.309 33.906 -8.727 1 94.69 156 VAL A N 1
ATOM 1190 C CA . VAL A 1 156 ? 7.293 33.031 -9.383 1 94.69 156 VAL A CA 1
ATOM 1191 C C . VAL A 1 156 ? 7.328 31.672 -8.688 1 94.69 156 VAL A C 1
ATOM 1193 O O . VAL A 1 156 ? 7.359 30.641 -9.352 1 94.69 156 VAL A O 1
ATOM 1196 N N . ARG A 1 157 ? 7.305 31.688 -7.402 1 94.94 157 ARG A N 1
ATOM 1197 C CA . ARG A 1 157 ? 7.285 30.422 -6.656 1 94.94 157 ARG A CA 1
ATOM 1198 C C . ARG A 1 157 ? 6.074 29.578 -7.035 1 94.94 157 ARG A C 1
ATOM 1200 O O . ARG A 1 157 ? 6.195 28.375 -7.23 1 94.94 157 ARG A O 1
ATOM 1207 N N . ARG A 1 158 ? 5 30.219 -7.148 1 94.75 158 ARG A N 1
ATOM 1208 C CA . ARG A 1 158 ? 3.771 29.531 -7.512 1 94.75 158 ARG A CA 1
ATOM 1209 C C . ARG A 1 158 ? 3.879 28.906 -8.906 1 94.75 158 ARG A C 1
ATOM 1211 O O . ARG A 1 158 ? 3.51 27.75 -9.109 1 94.75 158 ARG A O 1
ATOM 1218 N N . GLU A 1 159 ? 4.348 29.672 -9.797 1 94.88 159 GLU A N 1
ATOM 1219 C CA . GLU A 1 159 ? 4.453 29.188 -11.172 1 94.88 159 GLU A CA 1
ATOM 1220 C C . GLU A 1 159 ? 5.387 27.984 -11.266 1 94.88 159 GLU A C 1
ATOM 1222 O O . GLU A 1 159 ? 5.055 26.984 -11.906 1 94.88 159 GLU A O 1
ATOM 1227 N N . VAL A 1 160 ? 6.504 28.094 -10.625 1 95.25 160 VAL A N 1
ATOM 1228 C CA . VAL A 1 160 ? 7.48 27.016 -10.672 1 95.25 160 VAL A CA 1
ATOM 1229 C C . VAL A 1 160 ? 6.914 25.766 -9.977 1 95.25 160 VAL A C 1
ATOM 1231 O O . VAL A 1 160 ? 7.047 24.656 -10.484 1 95.25 160 VAL A O 1
ATOM 1234 N N . TYR A 1 161 ? 6.285 25.969 -8.859 1 95.62 161 TYR A N 1
ATOM 1235 C CA . TYR A 1 161 ? 5.707 24.875 -8.109 1 95.62 161 TYR A CA 1
ATOM 1236 C C . TYR A 1 161 ? 4.605 24.172 -8.906 1 95.62 161 TYR A C 1
ATOM 1238 O O . TYR A 1 161 ? 4.555 22.953 -8.961 1 95.62 161 TYR A O 1
ATOM 1246 N N . LEU A 1 162 ? 3.779 24.953 -9.539 1 95.56 162 LEU A N 1
ATOM 1247 C CA . LEU A 1 162 ? 2.674 24.406 -10.32 1 95.56 162 LEU A CA 1
ATOM 1248 C C . LEU A 1 162 ? 3.189 23.641 -11.531 1 95.56 162 LEU A C 1
ATOM 1250 O O . LEU A 1 162 ? 2.713 22.547 -11.828 1 95.56 162 LEU A O 1
ATOM 1254 N N . ARG A 1 163 ? 4.184 24.109 -12.094 1 94.69 163 ARG A N 1
ATOM 1255 C CA . ARG A 1 163 ? 4.684 23.547 -13.344 1 94.69 163 ARG A CA 1
ATOM 1256 C C . ARG A 1 163 ? 5.586 22.344 -13.078 1 94.69 163 ARG A C 1
ATOM 1258 O O . ARG A 1 163 ? 5.445 21.297 -13.711 1 94.69 163 ARG A O 1
ATOM 1265 N N . GLU A 1 164 ? 6.473 22.469 -12.078 1 94.38 164 GLU A N 1
ATOM 1266 C CA . GLU A 1 164 ? 7.535 21.484 -11.914 1 94.38 164 GLU A CA 1
ATOM 1267 C C . GLU A 1 164 ? 7.145 20.406 -10.891 1 94.38 164 GLU A C 1
ATOM 1269 O O . GLU A 1 164 ? 7.715 19.328 -10.875 1 94.38 164 GLU A O 1
ATOM 1274 N N . ARG A 1 165 ? 6.188 20.703 -10.109 1 94.12 165 ARG A N 1
ATOM 1275 C CA . ARG A 1 165 ? 5.836 19.766 -9.047 1 94.12 165 ARG A CA 1
ATOM 1276 C C . ARG A 1 165 ? 4.414 19.234 -9.227 1 94.12 165 ARG A C 1
ATOM 1278 O O . ARG A 1 165 ? 4.215 18.062 -9.516 1 94.12 165 ARG A O 1
ATOM 1285 N N . ILE A 1 166 ? 3.48 20.141 -9.273 1 93.19 166 ILE A N 1
ATOM 1286 C CA . ILE A 1 166 ? 2.08 19.734 -9.234 1 93.19 166 ILE A CA 1
ATOM 1287 C C . ILE A 1 166 ? 1.676 19.141 -10.578 1 93.19 166 ILE A C 1
ATOM 1289 O O . ILE A 1 166 ? 1.142 18.031 -10.641 1 93.19 166 ILE A O 1
ATOM 1293 N N . GLN A 1 167 ? 2.002 19.797 -11.633 1 93.94 167 GLN A N 1
ATOM 1294 C CA . GLN A 1 167 ? 1.593 19.344 -12.953 1 93.94 167 GLN A CA 1
ATOM 1295 C C . GLN A 1 167 ? 2.312 18.047 -13.328 1 93.94 167 GLN A C 1
ATOM 1297 O O . GLN A 1 167 ? 1.694 17.109 -13.844 1 93.94 167 GLN A O 1
ATOM 1302 N N . VAL A 1 168 ? 3.572 18 -13.07 1 93 168 VAL A N 1
ATOM 1303 C CA . VAL A 1 168 ? 4.367 16.828 -13.422 1 93 168 VAL A CA 1
ATOM 1304 C C . VAL A 1 168 ? 3.871 15.617 -12.641 1 93 168 VAL A C 1
ATOM 1306 O O . VAL A 1 168 ? 3.68 14.547 -13.211 1 93 168 VAL A O 1
ATOM 1309 N N . GLN A 1 169 ? 3.645 15.828 -11.422 1 90.69 169 GLN A N 1
ATOM 1310 C CA . GLN A 1 169 ? 3.17 14.719 -10.602 1 90.69 169 GLN A CA 1
ATOM 1311 C C . GLN A 1 169 ? 1.76 14.305 -11 1 90.69 169 GLN A C 1
ATOM 1313 O O . GLN A 1 169 ? 1.438 13.109 -11.008 1 90.69 169 GLN A O 1
ATOM 1318 N N . HIS A 1 170 ? 0.986 15.305 -11.219 1 90.75 170 HIS A N 1
ATOM 1319 C CA . HIS A 1 170 ? -0.378 15.016 -11.641 1 90.75 170 HIS A CA 1
ATOM 1320 C C . HIS A 1 170 ? -0.388 14.164 -12.906 1 90.75 170 HIS A C 1
ATOM 1322 O O . HIS A 1 170 ? -1.089 13.148 -12.969 1 90.75 170 HIS A O 1
ATOM 1328 N N . ASP A 1 171 ? 0.363 14.539 -13.852 1 94.06 171 ASP A N 1
ATOM 1329 C CA . ASP A 1 171 ? 0.407 13.812 -15.117 1 94.06 171 ASP A CA 1
ATOM 1330 C C . ASP A 1 171 ? 0.972 12.406 -14.93 1 94.06 171 ASP A C 1
ATOM 1332 O O . ASP A 1 171 ? 0.516 11.461 -15.57 1 94.06 171 ASP A O 1
ATOM 1336 N N . TRP A 1 172 ? 1.915 12.391 -14.109 1 90.94 172 TRP A N 1
ATOM 1337 C CA . TRP A 1 172 ? 2.494 11.078 -13.82 1 90.94 172 TRP A CA 1
ATOM 1338 C C . TRP A 1 172 ? 1.461 10.156 -13.188 1 90.94 172 TRP A C 1
ATOM 1340 O O . TRP A 1 172 ? 1.284 9.016 -13.625 1 90.94 172 TRP A O 1
ATOM 1350 N N . TYR A 1 173 ? 0.742 10.609 -12.203 1 88.06 173 TYR A N 1
ATOM 1351 C CA . TYR A 1 173 ? -0.262 9.805 -11.516 1 88.06 173 TYR A CA 1
ATOM 1352 C C . TYR A 1 173 ? -1.383 9.398 -12.469 1 88.06 173 TYR A C 1
ATOM 1354 O O . TYR A 1 173 ? -1.857 8.266 -12.43 1 88.06 173 TYR A O 1
ATOM 1362 N N . ARG A 1 174 ? -1.733 10.297 -13.25 1 91.62 174 ARG A N 1
ATOM 1363 C CA . ARG A 1 174 ? -2.797 10 -14.203 1 91.62 174 ARG A CA 1
ATOM 1364 C C . ARG A 1 174 ? -2.365 8.922 -15.195 1 91.62 174 ARG A C 1
ATOM 1366 O O . ARG A 1 174 ? -3.109 7.977 -15.453 1 91.62 174 ARG A O 1
ATOM 1373 N N . SER A 1 175 ? -1.213 9.086 -15.711 1 95 175 SER A N 1
ATOM 1374 C CA . SER A 1 175 ? -0.698 8.117 -16.672 1 95 175 SER A CA 1
ATOM 1375 C C . SER A 1 175 ? -0.511 6.746 -16.031 1 95 175 SER A C 1
ATOM 1377 O O . SER A 1 175 ? -0.871 5.723 -16.609 1 95 175 SER A O 1
ATOM 1379 N N . LYS A 1 176 ? -0.021 6.77 -14.852 1 92 176 LYS A N 1
ATOM 1380 C CA . LYS A 1 176 ? 0.204 5.508 -14.148 1 92 176 LYS A CA 1
ATOM 1381 C C . LYS A 1 176 ? -1.117 4.844 -13.773 1 92 176 LYS A C 1
ATOM 1383 O O . LYS A 1 176 ? -1.225 3.615 -13.789 1 92 176 LYS A O 1
ATOM 1388 N N . ALA A 1 177 ? -2.09 5.633 -13.414 1 87.75 177 ALA A N 1
ATOM 1389 C CA . ALA A 1 177 ? -3.412 5.09 -13.117 1 87.75 177 ALA A CA 1
ATOM 1390 C C . ALA A 1 177 ? -3.992 4.359 -14.328 1 87.75 177 ALA A C 1
ATOM 1392 O O . ALA A 1 177 ? -4.5 3.242 -14.195 1 87.75 177 ALA A O 1
ATOM 1393 N N . ARG A 1 178 ? -3.875 4.977 -15.461 1 93.25 178 ARG A N 1
ATOM 1394 C CA . ARG A 1 178 ? -4.383 4.371 -16.688 1 93.25 178 ARG A CA 1
ATOM 1395 C C . ARG A 1 178 ? -3.619 3.094 -17.016 1 93.25 178 ARG A C 1
ATOM 1397 O O . ARG A 1 178 ? -4.219 2.088 -17.406 1 93.25 178 ARG A O 1
ATOM 1404 N N . TYR A 1 179 ? -2.361 3.201 -16.891 1 93.56 179 TYR A N 1
ATOM 1405 C CA . TYR A 1 179 ? -1.533 2.031 -17.172 1 93.56 179 TYR A CA 1
ATOM 1406 C C . TYR A 1 179 ? -1.924 0.868 -16.266 1 93.56 179 TYR A C 1
ATOM 1408 O O . TYR A 1 179 ? -2.141 -0.25 -16.734 1 93.56 179 TYR A O 1
ATOM 1416 N N . CYS A 1 180 ? -2.016 1.175 -14.945 1 89.5 180 CYS A N 1
ATOM 1417 C CA . CYS A 1 180 ? -2.363 0.13 -13.992 1 89.5 180 CYS A CA 1
ATOM 1418 C C . CYS A 1 180 ? -3.764 -0.41 -14.258 1 89.5 180 CYS A C 1
ATOM 1420 O O . CYS A 1 180 ? -4.008 -1.609 -14.117 1 89.5 180 CYS A O 1
ATOM 1422 N N . ALA A 1 181 ? -4.664 0.448 -14.625 1 88.44 181 ALA A N 1
ATOM 1423 C CA . ALA A 1 181 ? -6.023 0.017 -14.938 1 88.44 181 ALA A CA 1
ATOM 1424 C C . ALA A 1 181 ? -6.035 -0.945 -16.125 1 88.44 181 ALA A C 1
ATOM 1426 O O . ALA A 1 181 ? -6.691 -1.99 -16.078 1 88.44 181 ALA A O 1
ATOM 1427 N N . ARG A 1 182 ? -5.297 -0.611 -17.125 1 93.69 182 ARG A N 1
ATOM 1428 C CA . ARG A 1 182 ? -5.223 -1.453 -18.312 1 93.69 182 ARG A CA 1
ATOM 1429 C C . ARG A 1 182 ? -4.547 -2.783 -18 1 93.69 182 ARG A C 1
ATOM 1431 O O . ARG A 1 182 ? -5.031 -3.842 -18.406 1 93.69 182 ARG A O 1
ATOM 1438 N N . ALA A 1 183 ? -3.445 -2.65 -17.312 1 92.75 183 ALA A N 1
ATOM 1439 C CA . ALA A 1 183 ? -2.729 -3.867 -16.938 1 92.75 183 ALA A CA 1
ATOM 1440 C C . ALA A 1 183 ? -3.59 -4.766 -16.062 1 92.75 183 ALA A C 1
ATOM 1442 O O . ALA A 1 183 ? -3.576 -5.988 -16.203 1 92.75 183 ALA A O 1
ATOM 1443 N N . GLY A 1 184 ? -4.305 -4.129 -15.156 1 88.5 184 GLY A N 1
ATOM 1444 C CA . GLY A 1 184 ? -5.227 -4.887 -14.328 1 88.5 184 GLY A CA 1
ATOM 1445 C C . GLY A 1 184 ? -6.316 -5.578 -15.125 1 88.5 184 GLY A C 1
ATOM 1446 O O . GLY A 1 184 ? -6.652 -6.734 -14.852 1 88.5 184 GLY A O 1
ATOM 1447 N N . HIS A 1 185 ? -6.816 -4.879 -16.109 1 89.69 185 HIS A N 1
ATOM 1448 C CA . HIS A 1 185 ? -7.832 -5.453 -16.984 1 89.69 185 HIS A CA 1
ATOM 1449 C C . HIS A 1 185 ? -7.297 -6.68 -17.719 1 89.69 185 HIS A C 1
ATOM 1451 O O . HIS A 1 185 ? -7.949 -7.727 -17.734 1 89.69 185 HIS A O 1
ATOM 1457 N N . TRP A 1 186 ? -6.117 -6.547 -18.25 1 92.38 186 TRP A N 1
ATOM 1458 C CA . TRP A 1 186 ? -5.535 -7.656 -19.016 1 92.38 186 TRP A CA 1
ATOM 1459 C C . TRP A 1 186 ? -5.199 -8.82 -18.078 1 92.38 186 TRP A C 1
ATOM 1461 O O . TRP A 1 186 ? -5.332 -9.984 -18.469 1 92.38 186 TRP A O 1
ATOM 1471 N N . ALA A 1 187 ? -4.73 -8.523 -16.891 1 89.75 187 ALA A N 1
ATOM 1472 C CA . ALA A 1 187 ? -4.508 -9.594 -15.93 1 89.75 187 ALA A CA 1
ATOM 1473 C C . ALA A 1 187 ? -5.805 -10.336 -15.625 1 89.75 187 ALA A C 1
ATOM 1475 O O . ALA A 1 187 ? -5.809 -11.562 -15.5 1 89.75 187 ALA A O 1
ATOM 1476 N N . GLY A 1 188 ? -6.906 -9.602 -15.531 1 88.81 188 GLY A N 1
ATOM 1477 C CA . GLY A 1 188 ? -8.211 -10.211 -15.328 1 88.81 188 GLY A CA 1
ATOM 1478 C C . GLY A 1 188 ? -8.648 -11.086 -16.484 1 88.81 188 GLY A C 1
ATOM 1479 O O . GLY A 1 188 ? -9.148 -12.195 -16.281 1 88.81 188 GLY A O 1
ATOM 1480 N N . VAL A 1 189 ? -8.43 -10.641 -17.672 1 93 189 VAL A N 1
ATOM 1481 C CA . VAL A 1 189 ? -8.773 -11.398 -18.875 1 93 189 VAL A CA 1
ATOM 1482 C C . VAL A 1 189 ? -7.98 -12.695 -18.906 1 93 189 VAL A C 1
ATOM 1484 O O . VAL A 1 189 ? -8.547 -13.773 -19.125 1 93 189 VAL A O 1
ATOM 1487 N N . LEU A 1 190 ? -6.719 -12.578 -18.609 1 93.69 190 LEU A N 1
ATOM 1488 C CA . LEU A 1 190 ? -5.883 -13.773 -18.594 1 93.69 190 LEU A CA 1
ATOM 1489 C C . LEU A 1 190 ? -6.305 -14.711 -17.469 1 93.69 190 LEU A C 1
ATOM 1491 O O . LEU A 1 190 ? -6.215 -15.938 -17.625 1 93.69 190 LEU A O 1
ATOM 1495 N N . GLY A 1 191 ? -6.77 -14.141 -16.438 1 91.38 191 GLY A N 1
ATOM 1496 C CA . GLY A 1 191 ? -7.258 -14.938 -15.32 1 91.38 191 GLY A CA 1
ATOM 1497 C C . GLY A 1 191 ? -8.445 -15.812 -15.688 1 91.38 191 GLY A C 1
ATOM 1498 O O . GLY A 1 191 ? -8.656 -16.859 -15.086 1 91.38 191 GLY A O 1
ATOM 1499 N N . VAL A 1 192 ? -9.148 -15.398 -16.656 1 92.88 192 VAL A N 1
ATOM 1500 C CA . VAL A 1 192 ? -10.32 -16.141 -17.109 1 92.88 192 VAL A CA 1
ATOM 1501 C C . VAL A 1 192 ? -9.938 -17.047 -18.266 1 92.88 192 VAL A C 1
ATOM 1503 O O . VAL A 1 192 ? -10.32 -18.219 -18.312 1 92.88 192 VAL A O 1
ATOM 1506 N N . LEU A 1 193 ? -9.094 -16.609 -19.156 1 95.81 193 LEU A N 1
ATOM 1507 C CA . LEU A 1 193 ? -8.773 -17.312 -20.391 1 95.81 193 LEU A CA 1
ATOM 1508 C C . LEU A 1 193 ? -7.91 -18.531 -20.109 1 95.81 193 LEU A C 1
ATOM 1510 O O . LEU A 1 193 ? -8.062 -19.562 -20.766 1 95.81 193 LEU A O 1
ATOM 1514 N N . LEU A 1 194 ? -6.992 -18.375 -19.203 1 94.88 194 LEU A N 1
ATOM 1515 C CA . LEU A 1 194 ? -6.059 -19.469 -18.969 1 94.88 194 LEU A CA 1
ATOM 1516 C C . LEU A 1 194 ? -6.773 -20.656 -18.359 1 94.88 194 LEU A C 1
ATOM 1518 O O . LEU A 1 194 ? -6.68 -21.781 -18.875 1 94.88 194 LEU A O 1
ATOM 1522 N N . PRO A 1 195 ? -7.605 -20.453 -17.328 1 94.38 195 PRO A N 1
ATOM 1523 C CA . PRO A 1 195 ? -8.398 -21.594 -16.844 1 94.38 195 PRO A CA 1
ATOM 1524 C C . PRO A 1 195 ? -9.375 -22.125 -17.891 1 94.38 195 PRO A C 1
ATOM 1526 O O . PRO A 1 195 ? -9.656 -23.312 -17.922 1 94.38 195 PRO A O 1
ATOM 1529 N N . ALA A 1 196 ? -9.875 -21.281 -18.734 1 95.81 196 ALA A N 1
ATOM 1530 C CA . ALA A 1 196 ? -10.734 -21.734 -19.828 1 95.81 196 ALA A CA 1
ATOM 1531 C C . ALA A 1 196 ? -9.984 -22.672 -20.766 1 95.81 196 ALA A C 1
ATOM 1533 O O . ALA A 1 196 ? -10.516 -23.703 -21.188 1 95.81 196 ALA A O 1
ATOM 1534 N N . LEU A 1 197 ? -8.781 -22.266 -21.094 1 94.94 197 LEU A N 1
ATOM 1535 C CA . LEU A 1 197 ? -7.922 -23.156 -21.891 1 94.94 197 LEU A CA 1
ATOM 1536 C C . LEU A 1 197 ? -7.715 -24.484 -21.172 1 94.94 197 LEU A C 1
ATOM 1538 O O . LEU A 1 197 ? -7.773 -25.547 -21.797 1 94.94 197 LEU A O 1
ATOM 1542 N N . GLY A 1 198 ? -7.469 -24.406 -19.844 1 93.75 198 GLY A N 1
ATOM 1543 C CA . GLY A 1 198 ? -7.344 -25.625 -19.062 1 93.75 198 GLY A CA 1
ATOM 1544 C C . GLY A 1 198 ? -8.586 -26.5 -19.109 1 93.75 198 GLY A C 1
ATOM 1545 O O . GLY A 1 198 ? -8.492 -27.719 -19.234 1 93.75 198 GLY A O 1
ATOM 1546 N N . LEU A 1 199 ? -9.719 -25.906 -19.062 1 94.12 199 LEU A N 1
ATOM 1547 C CA . LEU A 1 199 ? -10.984 -26.625 -19.109 1 94.12 199 LEU A CA 1
ATOM 1548 C C . LEU A 1 199 ? -11.133 -27.359 -20.438 1 94.12 199 LEU A C 1
ATOM 1550 O O . LEU A 1 199 ? -11.469 -28.547 -20.469 1 94.12 199 LEU A O 1
ATOM 1554 N N . VAL A 1 200 ? -10.867 -26.688 -21.531 1 94.44 200 VAL A N 1
ATOM 1555 C CA . VAL A 1 200 ? -10.953 -27.297 -22.859 1 94.44 200 VAL A CA 1
ATOM 1556 C C . VAL A 1 200 ? -10 -28.484 -22.953 1 94.44 200 VAL A C 1
ATOM 1558 O O . VAL A 1 200 ? -10.391 -29.578 -23.391 1 94.44 200 VAL A O 1
ATOM 1561 N N . LEU A 1 201 ? -8.789 -28.297 -22.484 1 91.19 201 LEU A N 1
ATOM 1562 C CA . LEU A 1 201 ? -7.793 -29.359 -22.547 1 91.19 201 LEU A CA 1
ATOM 1563 C C . LEU A 1 201 ? -8.18 -30.516 -21.641 1 91.19 201 LEU A C 1
ATOM 1565 O O . LEU A 1 201 ? -7.953 -31.688 -22 1 91.19 201 LEU A O 1
ATOM 1569 N N . ALA A 1 202 ? -8.734 -30.203 -20.531 1 90.69 202 ALA A N 1
ATOM 1570 C CA . ALA A 1 202 ? -9.156 -31.25 -19.609 1 90.69 202 ALA A CA 1
ATOM 1571 C C . ALA A 1 202 ? -10.273 -32.094 -20.203 1 90.69 202 ALA A C 1
ATOM 1573 O O . ALA A 1 202 ? -10.266 -33.312 -20.094 1 90.69 202 ALA A O 1
ATOM 1574 N N . VAL A 1 203 ? -11.203 -31.453 -20.812 1 90.88 203 VAL A N 1
ATOM 1575 C CA . VAL A 1 203 ? -12.32 -32.156 -21.453 1 90.88 203 VAL A CA 1
ATOM 1576 C C . VAL A 1 203 ? -11.797 -33.031 -22.594 1 90.88 203 VAL A C 1
ATOM 1578 O O . VAL A 1 203 ? -12.188 -34.188 -22.734 1 90.88 203 VAL A O 1
ATOM 1581 N N . LEU A 1 204 ? -10.922 -32.469 -23.406 1 89.56 204 LEU A N 1
ATOM 1582 C CA . LEU A 1 204 ? -10.352 -33.219 -24.516 1 89.56 204 LEU A CA 1
ATOM 1583 C C . LEU A 1 204 ? -9.586 -34.438 -24.016 1 89.56 204 LEU A C 1
ATOM 1585 O O . LEU A 1 204 ? -9.648 -35.5 -24.609 1 89.56 204 LEU A O 1
ATOM 1589 N N . ARG A 1 205 ? -8.906 -34.281 -22.953 1 86.25 205 ARG A N 1
ATOM 1590 C CA . ARG A 1 205 ? -8.188 -35.406 -22.359 1 86.25 205 ARG A CA 1
ATOM 1591 C C . ARG A 1 205 ? -9.148 -36.469 -21.812 1 86.25 205 ARG A C 1
ATOM 1593 O O . ARG A 1 205 ? -8.922 -37.656 -21.969 1 86.25 205 ARG A O 1
ATOM 1600 N N . ALA A 1 206 ? -10.18 -36 -21.188 1 86.19 206 ALA A N 1
ATOM 1601 C CA . ALA A 1 206 ? -11.18 -36.906 -20.625 1 86.19 206 ALA A CA 1
ATOM 1602 C C . ALA A 1 206 ? -11.836 -37.719 -21.734 1 86.19 206 ALA A C 1
ATOM 1604 O O . ALA A 1 206 ? -12.227 -38.875 -21.516 1 86.19 206 ALA A O 1
ATOM 1605 N N . LEU A 1 207 ? -11.852 -37.156 -22.891 1 87.94 207 LEU A N 1
ATOM 1606 C CA . LEU A 1 207 ? -12.461 -37.844 -24.031 1 87.94 207 LEU A CA 1
ATOM 1607 C C . LEU A 1 207 ? -11.43 -38.688 -24.766 1 87.94 207 LEU A C 1
ATOM 1609 O O . LEU A 1 207 ? -11.75 -39.344 -25.75 1 87.94 207 LEU A O 1
ATOM 1613 N N . GLY A 1 208 ? -10.172 -38.625 -24.281 1 82.69 208 GLY A N 1
ATOM 1614 C CA . GLY A 1 208 ? -9.133 -39.5 -24.812 1 82.69 208 GLY A CA 1
ATOM 1615 C C . GLY A 1 208 ? -8.422 -38.906 -26 1 82.69 208 GLY A C 1
ATOM 1616 O O . GLY A 1 208 ? -7.797 -39.625 -26.781 1 82.69 208 GLY A O 1
ATOM 1617 N N . ALA A 1 209 ? -8.523 -37.625 -26.156 1 80.25 209 ALA A N 1
ATOM 1618 C CA . ALA A 1 209 ? -7.949 -37 -27.344 1 80.25 209 ALA A CA 1
ATOM 1619 C C . ALA A 1 209 ? -6.426 -36.938 -27.25 1 80.25 209 ALA A C 1
ATOM 1621 O O . ALA A 1 209 ? -5.738 -37 -28.266 1 80.25 209 ALA A O 1
ATOM 1622 N N . PHE A 1 210 ? -5.867 -36.688 -26.156 1 74.75 210 PHE A N 1
ATOM 1623 C CA . PHE A 1 210 ? -4.418 -36.688 -26 1 74.75 210 PHE A CA 1
ATOM 1624 C C . PHE A 1 210 ? -4.023 -37.156 -24.609 1 74.75 210 PHE A C 1
ATOM 1626 O O . PHE A 1 210 ? -4.852 -37.188 -23.703 1 74.75 210 PHE A O 1
ATOM 1633 N N . THR A 1 211 ? -2.768 -37.719 -24.562 1 67.69 211 THR A N 1
ATOM 1634 C CA . THR A 1 211 ? -2.26 -38.25 -23.297 1 67.69 211 THR A CA 1
ATOM 1635 C C . THR A 1 211 ? -1.312 -37.25 -22.625 1 67.69 211 THR A C 1
ATOM 1637 O O . THR A 1 211 ? -0.914 -37.469 -21.484 1 67.69 211 THR A O 1
ATOM 1640 N N . TYR A 1 212 ? -1.056 -36.125 -23.281 1 65.38 212 TYR A N 1
ATOM 1641 C CA . TYR A 1 212 ? -0.088 -35.156 -22.75 1 65.38 212 TYR A CA 1
ATOM 1642 C C . TYR A 1 212 ? -0.65 -34.438 -21.531 1 65.38 212 TYR A C 1
ATOM 1644 O O . TYR A 1 212 ? -1.814 -34.031 -21.531 1 65.38 212 TYR A O 1
ATOM 1652 N N . ASP A 1 213 ? 0.079 -34.531 -20.375 1 74.12 213 ASP A N 1
ATOM 1653 C CA . ASP A 1 213 ? -0.369 -33.875 -19.141 1 74.12 213 ASP A CA 1
ATOM 1654 C C . ASP A 1 213 ? -0.06 -32.375 -19.156 1 74.12 213 ASP A C 1
ATOM 1656 O O . ASP A 1 213 ? 0.885 -31.938 -18.5 1 74.12 213 ASP A O 1
ATOM 1660 N N . ALA A 1 214 ? -0.772 -31.625 -19.984 1 82.62 214 ALA A N 1
ATOM 1661 C CA . ALA A 1 214 ? -0.572 -30.188 -20.156 1 82.62 214 ALA A CA 1
ATOM 1662 C C . ALA A 1 214 ? -1.287 -29.406 -19.062 1 82.62 214 ALA A C 1
ATOM 1664 O O . ALA A 1 214 ? -1.022 -28.203 -18.875 1 82.62 214 ALA A O 1
ATOM 1665 N N . LEU A 1 215 ? -2.055 -30.109 -18.266 1 85.19 215 LEU A N 1
ATOM 1666 C CA . LEU A 1 215 ? -2.938 -29.422 -17.328 1 85.19 215 LEU A CA 1
ATOM 1667 C C . LEU A 1 215 ? -2.145 -28.828 -16.172 1 85.19 215 LEU A C 1
ATOM 1669 O O . LEU A 1 215 ? -2.455 -27.734 -15.695 1 85.19 215 LEU A O 1
ATOM 1673 N N . GLY A 1 216 ? -1.07 -29.516 -15.75 1 87.12 216 GLY A N 1
ATOM 1674 C CA . GLY A 1 216 ? -0.193 -28.938 -14.742 1 87.12 216 GLY A CA 1
ATOM 1675 C C . GLY A 1 216 ? 0.489 -27.656 -15.203 1 87.12 216 GLY A C 1
ATOM 1676 O O . GLY A 1 216 ? 0.6 -26.703 -14.438 1 87.12 216 GLY A O 1
ATOM 1677 N N . THR A 1 217 ? 0.86 -27.672 -16.453 1 90.25 217 THR A N 1
ATOM 1678 C CA . THR A 1 217 ? 1.521 -26.516 -17.031 1 90.25 217 THR A CA 1
ATOM 1679 C C . THR A 1 217 ? 0.554 -25.328 -17.125 1 90.25 217 THR A C 1
ATOM 1681 O O . THR A 1 217 ? 0.896 -24.203 -16.734 1 90.25 217 THR A O 1
ATOM 1684 N N . VAL A 1 218 ? -0.641 -25.594 -17.578 1 92.69 218 VAL A N 1
ATOM 1685 C CA . VAL A 1 218 ? -1.644 -24.531 -17.703 1 92.69 218 VAL A CA 1
ATOM 1686 C C . VAL A 1 218 ? -1.936 -23.938 -16.328 1 92.69 218 VAL A C 1
ATOM 1688 O O . VAL A 1 218 ? -2.025 -22.719 -16.188 1 92.69 218 VAL A O 1
ATOM 1691 N N . SER A 1 219 ? -2.055 -24.797 -15.352 1 92.75 219 SER A N 1
ATOM 1692 C CA . SER A 1 219 ? -2.314 -24.328 -13.992 1 92.75 219 SER A CA 1
ATOM 1693 C C . SER A 1 219 ? -1.144 -23.516 -13.461 1 92.75 219 SER A C 1
ATOM 1695 O O . SER A 1 219 ? -1.343 -22.5 -12.781 1 92.75 219 SER A O 1
ATOM 1697 N N . ALA A 1 220 ? 0.071 -23.969 -13.727 1 93.44 220 ALA A N 1
ATOM 1698 C CA . ALA A 1 220 ? 1.254 -23.234 -13.289 1 93.44 220 ALA A CA 1
ATOM 1699 C C . ALA A 1 220 ? 1.316 -21.859 -13.938 1 93.44 220 ALA A C 1
ATOM 1701 O O . ALA A 1 220 ? 1.66 -20.875 -13.289 1 93.44 220 ALA A O 1
ATOM 1702 N N . VAL A 1 221 ? 0.995 -21.734 -15.18 1 94.94 221 VAL A N 1
ATOM 1703 C CA . VAL A 1 221 ? 0.977 -20.453 -15.875 1 94.94 221 VAL A CA 1
ATOM 1704 C C . VAL A 1 221 ? -0.093 -19.547 -15.273 1 94.94 221 VAL A C 1
ATOM 1706 O O . VAL A 1 221 ? 0.169 -18.391 -14.969 1 94.94 221 VAL A O 1
ATOM 1709 N N . ALA A 1 222 ? -1.268 -20.109 -15.086 1 94.62 222 ALA A N 1
ATOM 1710 C CA . ALA A 1 222 ? -2.371 -19.344 -14.523 1 94.62 222 ALA A CA 1
ATOM 1711 C C . ALA A 1 222 ? -2.018 -18.797 -13.141 1 94.62 222 ALA A C 1
ATOM 1713 O O . ALA A 1 222 ? -2.234 -17.625 -12.844 1 94.62 222 ALA A O 1
ATOM 1714 N N . ALA A 1 223 ? -1.479 -19.672 -12.328 1 93.69 223 ALA A N 1
ATOM 1715 C CA . ALA A 1 223 ? -1.077 -19.25 -10.992 1 93.69 223 ALA A CA 1
ATOM 1716 C C . ALA A 1 223 ? 0.026 -18.203 -11.047 1 93.69 223 ALA A C 1
ATOM 1718 O O . ALA A 1 223 ? 0.046 -17.266 -10.242 1 93.69 223 ALA A O 1
ATOM 1719 N N . SER A 1 224 ? 0.928 -18.375 -11.984 1 94.5 224 SER A N 1
ATOM 1720 C CA . SER A 1 224 ? 2.025 -17.422 -12.125 1 94.5 224 SER A CA 1
ATOM 1721 C C . SER A 1 224 ? 1.517 -16.047 -12.57 1 94.5 224 SER A C 1
ATOM 1723 O O . SER A 1 224 ? 2.004 -15.023 -12.109 1 94.5 224 SER A O 1
ATOM 1725 N N . VAL A 1 225 ? 0.586 -16.016 -13.469 1 92.44 225 VAL A N 1
ATOM 1726 C CA . VAL A 1 225 ? -0.014 -14.766 -13.914 1 92.44 225 VAL A CA 1
ATOM 1727 C C . VAL A 1 225 ? -0.705 -14.078 -12.742 1 92.44 225 VAL A C 1
ATOM 1729 O O . VAL A 1 225 ? -0.587 -12.859 -12.57 1 92.44 225 VAL A O 1
ATOM 1732 N N . THR A 1 226 ? -1.353 -14.859 -11.992 1 89.94 226 THR A N 1
ATOM 1733 C CA . THR A 1 226 ? -2.008 -14.328 -10.805 1 89.94 226 THR A CA 1
ATOM 1734 C C . THR A 1 226 ? -0.98 -13.773 -9.82 1 89.94 226 THR A C 1
ATOM 1736 O O . THR A 1 226 ? -1.163 -12.688 -9.266 1 89.94 226 THR A O 1
ATOM 1739 N N . ALA A 1 227 ? 0.056 -14.539 -9.648 1 90.5 227 ALA A N 1
ATOM 1740 C CA . ALA A 1 227 ? 1.125 -14.086 -8.758 1 90.5 227 ALA A CA 1
ATOM 1741 C C . ALA A 1 227 ? 1.719 -12.766 -9.242 1 90.5 227 ALA A C 1
ATOM 1743 O O . ALA A 1 227 ? 1.96 -11.852 -8.445 1 90.5 227 ALA A O 1
ATOM 1744 N N . TRP A 1 228 ? 1.877 -12.688 -10.508 1 89.44 228 TRP A N 1
ATOM 1745 C CA . TRP A 1 228 ? 2.436 -11.477 -11.109 1 89.44 228 TRP A CA 1
ATOM 1746 C C . TRP A 1 228 ? 1.502 -10.289 -10.914 1 89.44 228 TRP A C 1
ATOM 1748 O O . TRP A 1 228 ? 1.94 -9.211 -10.516 1 89.44 228 TRP A O 1
ATOM 1758 N N . ALA A 1 229 ? 0.269 -10.516 -11.141 1 87.38 229 ALA A N 1
ATOM 1759 C CA . ALA A 1 229 ? -0.726 -9.453 -10.977 1 87.38 229 ALA A CA 1
ATOM 1760 C C . ALA A 1 229 ? -0.785 -8.984 -9.531 1 87.38 229 ALA A C 1
ATOM 1762 O O . ALA A 1 229 ? -0.928 -7.785 -9.266 1 87.38 229 ALA A O 1
ATOM 1763 N N . GLN A 1 230 ? -0.649 -9.891 -8.656 1 83.94 230 GLN A N 1
ATOM 1764 C CA . GLN A 1 230 ? -0.7 -9.539 -7.238 1 83.94 230 GLN A CA 1
ATOM 1765 C C . GLN A 1 230 ? 0.566 -8.812 -6.805 1 83.94 230 GLN A C 1
ATOM 1767 O O . GLN A 1 230 ? 0.52 -7.941 -5.93 1 83.94 230 GLN A O 1
ATOM 1772 N N . LEU A 1 231 ? 1.695 -9.148 -7.414 1 80.94 231 LEU A N 1
ATOM 1773 C CA . LEU A 1 231 ? 2.953 -8.469 -7.125 1 80.94 231 LEU A CA 1
ATOM 1774 C C . LEU A 1 231 ? 2.893 -7.008 -7.562 1 80.94 231 LEU A C 1
ATOM 1776 O O . LEU A 1 231 ? 3.33 -6.117 -6.828 1 80.94 231 LEU A O 1
ATOM 1780 N N . ARG A 1 232 ? 2.316 -6.844 -8.68 1 84.88 232 ARG A N 1
ATOM 1781 C CA . ARG A 1 232 ? 2.303 -5.508 -9.266 1 84.88 232 ARG A CA 1
ATOM 1782 C C . ARG A 1 232 ? 1.173 -4.664 -8.688 1 84.88 232 ARG A C 1
ATOM 1784 O O . ARG A 1 232 ? 1.166 -3.441 -8.836 1 84.88 232 ARG A O 1
ATOM 1791 N N . GLN A 1 233 ? 0.279 -5.297 -8.062 1 81.75 233 GLN A N 1
ATOM 1792 C CA . GLN A 1 233 ? -0.837 -4.609 -7.422 1 81.75 233 GLN A CA 1
ATOM 1793 C C . GLN A 1 233 ? -1.503 -3.627 -8.383 1 81.75 233 GLN A C 1
ATOM 1795 O O . GLN A 1 233 ? -1.759 -2.477 -8.023 1 81.75 233 GLN A O 1
ATOM 1800 N N . TYR A 1 234 ? -1.873 -4.059 -9.57 1 83.25 234 TYR A N 1
ATOM 1801 C CA . TYR A 1 234 ? -2.371 -3.184 -10.625 1 83.25 234 TYR A CA 1
ATOM 1802 C C . TYR A 1 234 ? -3.676 -2.514 -10.203 1 83.25 234 TYR A C 1
ATOM 1804 O O . TYR A 1 234 ? -3.805 -1.291 -10.281 1 83.25 234 TYR A O 1
ATOM 1812 N N . ARG A 1 235 ? -4.578 -3.23 -9.641 1 76.75 235 ARG A N 1
ATOM 1813 C CA . ARG A 1 235 ? -5.914 -2.701 -9.383 1 76.75 235 ARG A CA 1
ATOM 1814 C C . ARG A 1 235 ? -5.906 -1.744 -8.195 1 76.75 235 ARG A C 1
ATOM 1816 O O . ARG A 1 235 ? -6.375 -0.609 -8.305 1 76.75 235 ARG A O 1
ATOM 1823 N N . PRO A 1 236 ? -5.27 -2.162 -7.082 1 74.44 236 PRO A N 1
ATOM 1824 C CA . PRO A 1 236 ? -5.211 -1.188 -5.992 1 74.44 236 PRO A CA 1
ATOM 1825 C C . PRO A 1 236 ? -4.414 0.062 -6.359 1 74.44 236 PRO A C 1
ATOM 1827 O O . PRO A 1 236 ? -4.781 1.172 -5.969 1 74.44 236 PRO A O 1
ATOM 1830 N N . LEU A 1 237 ? -3.408 -0.091 -7.156 1 79.19 237 LEU A N 1
ATOM 1831 C CA . LEU A 1 237 ? -2.584 1.053 -7.531 1 79.19 237 LEU A CA 1
ATOM 1832 C C . LEU A 1 237 ? -3.322 1.959 -8.508 1 79.19 237 LEU A C 1
ATOM 1834 O O . LEU A 1 237 ? -3.166 3.182 -8.469 1 79.19 237 LEU A O 1
ATOM 1838 N N . ALA A 1 238 ? -4.117 1.355 -9.391 1 81.38 238 ALA A N 1
ATOM 1839 C CA . ALA A 1 238 ? -4.922 2.166 -10.305 1 81.38 238 ALA A CA 1
ATOM 1840 C C . ALA A 1 238 ? -5.848 3.1 -9.531 1 81.38 238 ALA A C 1
ATOM 1842 O O . ALA A 1 238 ? -5.941 4.289 -9.844 1 81.38 238 ALA A O 1
ATOM 1843 N N . ALA A 1 239 ? -6.426 2.58 -8.539 1 73.5 239 ALA A N 1
ATOM 1844 C CA . ALA A 1 239 ? -7.348 3.365 -7.727 1 73.5 239 ALA A CA 1
ATOM 1845 C C . ALA A 1 239 ? -6.598 4.414 -6.91 1 73.5 239 ALA A C 1
ATOM 1847 O O . ALA A 1 239 ? -7.02 5.574 -6.84 1 73.5 239 ALA A O 1
ATOM 1848 N N . ALA A 1 240 ? -5.473 4.035 -6.32 1 73.94 240 ALA A N 1
ATOM 1849 C CA . ALA A 1 240 ? -4.688 4.949 -5.496 1 73.94 240 ALA A CA 1
ATOM 1850 C C . ALA A 1 240 ? -4.129 6.094 -6.332 1 73.94 240 ALA A C 1
ATOM 1852 O O . ALA A 1 240 ? -4.18 7.258 -5.918 1 73.94 240 ALA A O 1
ATOM 1853 N N . TYR A 1 241 ? -3.65 5.746 -7.539 1 79.44 241 TYR A N 1
ATOM 1854 C CA . TYR A 1 241 ? -3.064 6.758 -8.414 1 79.44 241 TYR A CA 1
ATOM 1855 C C . TYR A 1 241 ? -4.137 7.684 -8.977 1 79.44 241 TYR A C 1
ATOM 1857 O O . TYR A 1 241 ? -3.908 8.883 -9.133 1 79.44 241 TYR A O 1
ATOM 1865 N N . ALA A 1 242 ? -5.262 7.145 -9.25 1 78.06 242 ALA A N 1
ATOM 1866 C CA . ALA A 1 242 ? -6.367 7.965 -9.742 1 78.06 242 ALA A CA 1
ATOM 1867 C C . ALA A 1 242 ? -6.812 8.969 -8.68 1 78.06 242 ALA A C 1
ATOM 1869 O O . ALA A 1 242 ? -7.043 10.141 -8.984 1 78.06 242 ALA A O 1
ATOM 1870 N N . LEU A 1 243 ? -6.867 8.523 -7.535 1 71.94 243 LEU A N 1
ATOM 1871 C CA . LEU A 1 243 ? -7.254 9.398 -6.43 1 71.94 243 LEU A CA 1
ATOM 1872 C C . LEU A 1 243 ? -6.223 10.5 -6.223 1 71.94 243 LEU A C 1
ATOM 1874 O O . LEU A 1 243 ? -6.578 11.664 -6.02 1 71.94 243 LEU A O 1
ATOM 1878 N N . ALA A 1 244 ? -4.969 10.117 -6.191 1 75.81 244 ALA A N 1
ATOM 1879 C CA . ALA A 1 244 ? -3.898 11.102 -6.023 1 75.81 244 ALA A CA 1
ATOM 1880 C C . ALA A 1 244 ? -3.938 12.148 -7.137 1 75.81 244 ALA A C 1
ATOM 1882 O O . ALA A 1 244 ? -3.748 13.336 -6.883 1 75.81 244 ALA A O 1
ATOM 1883 N N . ALA A 1 245 ? -4.203 11.672 -8.344 1 84.06 245 ALA A N 1
ATOM 1884 C CA . ALA A 1 245 ? -4.297 12.594 -9.477 1 84.06 245 ALA A CA 1
ATOM 1885 C C . ALA A 1 245 ? -5.453 13.57 -9.289 1 84.06 245 ALA A C 1
ATOM 1887 O O . ALA A 1 245 ? -5.305 14.766 -9.539 1 84.06 245 ALA A O 1
ATOM 1888 N N . ASP A 1 246 ? -6.523 13.086 -8.844 1 76.56 246 ASP A N 1
ATOM 1889 C CA . ASP A 1 246 ? -7.707 13.914 -8.641 1 76.56 246 ASP A CA 1
ATOM 1890 C C . ASP A 1 246 ? -7.473 14.938 -7.531 1 76.56 246 ASP A C 1
ATOM 1892 O O . ASP A 1 246 ? -7.871 16.094 -7.656 1 76.56 246 ASP A O 1
ATOM 1896 N N . GLU A 1 247 ? -6.867 14.523 -6.504 1 74.12 247 GLU A N 1
ATOM 1897 C CA . GLU A 1 247 ? -6.543 15.43 -5.41 1 74.12 247 GLU A CA 1
ATOM 1898 C C . GLU A 1 247 ? -5.594 16.531 -5.879 1 74.12 247 GLU A C 1
ATOM 1900 O O . GLU A 1 247 ? -5.777 17.703 -5.531 1 74.12 247 GLU A O 1
ATOM 1905 N N . LEU A 1 248 ? -4.637 16.141 -6.629 1 82.31 248 LEU A N 1
ATOM 1906 C CA . LEU A 1 248 ? -3.674 17.109 -7.125 1 82.31 248 LEU A CA 1
ATOM 1907 C C . LEU A 1 248 ? -4.344 18.109 -8.07 1 82.31 248 LEU A C 1
ATOM 1909 O O . LEU A 1 248 ? -3.965 19.281 -8.117 1 82.31 248 LEU A O 1
ATOM 1913 N N . GLU A 1 249 ? -5.324 17.609 -8.789 1 85.25 249 GLU A N 1
ATOM 1914 C CA . GLU A 1 249 ? -6.07 18.5 -9.68 1 85.25 249 GLU A CA 1
ATOM 1915 C C . GLU A 1 249 ? -6.844 19.547 -8.883 1 85.25 249 GLU A C 1
ATOM 1917 O O . GLU A 1 249 ? -6.875 20.719 -9.258 1 85.25 249 GLU A O 1
ATOM 1922 N N . LEU A 1 250 ? -7.406 19.125 -7.812 1 78.25 250 LEU A N 1
ATOM 1923 C CA . LEU A 1 250 ? -8.133 20.047 -6.941 1 78.25 250 LEU A CA 1
ATOM 1924 C C . LEU A 1 250 ? -7.188 21.078 -6.34 1 78.25 250 LEU A C 1
ATOM 1926 O O . LEU A 1 250 ? -7.492 22.281 -6.324 1 78.25 250 LEU A O 1
ATOM 1930 N N . ILE A 1 251 ? -6.09 20.625 -5.879 1 81.06 251 ILE A N 1
ATOM 1931 C CA . ILE A 1 251 ? -5.102 21.516 -5.281 1 81.06 251 ILE A CA 1
ATOM 1932 C C . ILE A 1 251 ? -4.574 22.484 -6.336 1 81.06 251 ILE A C 1
ATOM 1934 O O . ILE A 1 251 ? -4.363 23.656 -6.051 1 81.06 251 ILE A O 1
ATOM 1938 N N . ARG A 1 252 ? -4.336 21.922 -7.484 1 88.56 252 ARG A N 1
ATOM 1939 C CA . ARG A 1 252 ? -3.863 22.766 -8.578 1 88.56 252 ARG A CA 1
ATOM 1940 C C . ARG A 1 252 ? -4.84 23.906 -8.852 1 88.56 252 ARG A C 1
ATOM 1942 O O . ARG A 1 252 ? -4.43 25.047 -9.023 1 88.56 252 ARG A O 1
ATOM 1949 N N . ARG A 1 253 ? -6.078 23.609 -8.836 1 86.81 253 ARG A N 1
ATOM 1950 C CA . ARG A 1 253 ? -7.109 24.625 -9.062 1 86.81 253 ARG A CA 1
ATOM 1951 C C . ARG A 1 253 ? -7.113 25.672 -7.949 1 86.81 253 ARG A C 1
ATOM 1953 O O . ARG A 1 253 ? -7.223 26.859 -8.219 1 86.81 253 ARG A O 1
ATOM 1960 N N . GLN A 1 254 ? -6.953 25.266 -6.805 1 84.12 254 GLN A N 1
ATOM 1961 C CA . GLN A 1 254 ? -6.934 26.172 -5.664 1 84.12 254 GLN A CA 1
ATOM 1962 C C . GLN A 1 254 ? -5.715 27.078 -5.707 1 84.12 254 GLN A C 1
ATOM 1964 O O . GLN A 1 254 ? -5.82 28.281 -5.461 1 84.12 254 GLN A O 1
ATOM 1969 N N . LEU A 1 255 ? -4.645 26.469 -6.016 1 89.44 255 LEU A N 1
ATOM 1970 C CA . LEU A 1 255 ? -3.402 27.234 -6.047 1 89.44 255 LEU A CA 1
ATOM 1971 C C . LEU A 1 255 ? -3.404 28.234 -7.207 1 89.44 255 LEU A C 1
ATOM 1973 O O . LEU A 1 255 ? -2.873 29.328 -7.086 1 89.44 255 LEU A O 1
ATOM 1977 N N . THR A 1 256 ? -4.012 27.844 -8.289 1 91.62 256 THR A N 1
ATOM 1978 C CA . THR A 1 256 ? -4.055 28.688 -9.477 1 91.62 256 THR A CA 1
ATOM 1979 C C . THR A 1 256 ? -5.004 29.875 -9.266 1 91.62 256 THR A C 1
ATOM 1981 O O . THR A 1 256 ? -4.777 30.953 -9.789 1 91.62 256 THR A O 1
ATOM 1984 N N . THR A 1 257 ? -5.992 29.688 -8.43 1 90.19 257 THR A N 1
ATOM 1985 C CA . THR A 1 257 ? -7.016 30.703 -8.25 1 90.19 257 THR A CA 1
ATOM 1986 C C . THR A 1 257 ? -6.684 31.594 -7.051 1 90.19 257 THR A C 1
ATOM 1988 O O . THR A 1 257 ? -7.426 32.531 -6.734 1 90.19 257 THR A O 1
ATOM 1991 N N . LEU A 1 258 ? -5.617 31.297 -6.465 1 89.38 258 LEU A N 1
ATOM 1992 C CA . LEU A 1 258 ? -5.207 32.094 -5.316 1 89.38 258 LEU A CA 1
ATOM 1993 C C . LEU A 1 258 ? -4.945 33.531 -5.73 1 89.38 258 LEU A C 1
ATOM 1995 O O . LEU A 1 258 ? -4.246 33.812 -6.715 1 89.38 258 LEU A O 1
ATOM 1999 N N . ASP A 1 259 ? -5.574 34.5 -4.969 1 90.5 259 ASP A N 1
ATOM 2000 C CA . ASP A 1 259 ? -5.348 35.938 -5.211 1 90.5 259 ASP A CA 1
ATOM 2001 C C . ASP A 1 259 ? -4.027 36.375 -4.594 1 90.5 259 ASP A C 1
ATOM 2003 O O . ASP A 1 259 ? -3.928 36.562 -3.375 1 90.5 259 ASP A O 1
ATOM 2007 N N . LEU A 1 260 ? -3.105 36.656 -5.441 1 90.81 260 LEU A N 1
ATOM 2008 C CA . LEU A 1 260 ? -1.762 37 -4.996 1 90.81 260 LEU A CA 1
ATOM 2009 C C . LEU A 1 260 ? -1.735 38.406 -4.402 1 90.81 260 LEU A C 1
ATOM 2011 O O . LEU A 1 260 ? -0.782 38.781 -3.713 1 90.81 260 LEU A O 1
ATOM 2015 N N . ALA A 1 261 ? -2.732 39.156 -4.68 1 89.56 261 ALA A N 1
ATOM 2016 C CA . ALA A 1 261 ? -2.791 40.531 -4.211 1 89.56 261 ALA A CA 1
ATOM 2017 C C . ALA A 1 261 ? -3.379 40.625 -2.805 1 89.56 261 ALA A C 1
ATOM 2019 O O . ALA A 1 261 ? -3.285 41.656 -2.145 1 89.56 261 ALA A O 1
ATOM 2020 N N . SER A 1 262 ? -3.842 39.531 -2.318 1 90.38 262 SER A N 1
ATOM 2021 C CA . SER A 1 262 ? -4.438 39.5 -0.987 1 90.38 262 SER A CA 1
ATOM 2022 C C . SER A 1 262 ? -3.369 39.594 0.098 1 90.38 262 SER A C 1
ATOM 2024 O O . SER A 1 262 ? -2.283 39.031 -0.052 1 90.38 262 SER A O 1
ATOM 2026 N N . PRO A 1 263 ? -3.656 40.281 1.266 1 86.94 263 PRO A N 1
ATOM 2027 C CA . PRO A 1 263 ? -2.688 40.375 2.359 1 86.94 263 PRO A CA 1
ATOM 2028 C C . PRO A 1 263 ? -2.371 39 2.988 1 86.94 263 PRO A C 1
ATOM 2030 O O . PRO A 1 263 ? -1.292 38.844 3.559 1 86.94 263 PRO A O 1
ATOM 2033 N N . ASP A 1 264 ? -3.268 38.125 2.793 1 84.69 264 ASP A N 1
ATOM 2034 C CA . ASP A 1 264 ? -3.07 36.781 3.387 1 84.69 264 ASP A CA 1
ATOM 2035 C C . ASP A 1 264 ? -2.594 35.781 2.342 1 84.69 264 ASP A C 1
ATOM 2037 O O . ASP A 1 264 ? -2.641 34.594 2.57 1 84.69 264 ASP A O 1
ATOM 2041 N N . ALA A 1 265 ? -2.152 36.281 1.252 1 86.69 265 ALA A N 1
ATOM 2042 C CA . ALA A 1 265 ? -1.802 35.406 0.129 1 86.69 265 ALA A CA 1
ATOM 2043 C C . ALA A 1 265 ? -0.674 34.438 0.505 1 86.69 265 ALA A C 1
ATOM 2045 O O . ALA A 1 265 ? -0.725 33.25 0.182 1 86.69 265 ALA A O 1
ATOM 2046 N N . GLU A 1 266 ? 0.316 35 1.207 1 87.88 266 GLU A N 1
ATOM 2047 C CA . GLU A 1 266 ? 1.465 34.188 1.583 1 87.88 266 GLU A CA 1
ATOM 2048 C C . GLU A 1 266 ? 1.056 33.062 2.541 1 87.88 266 GLU A C 1
ATOM 2050 O O . GLU A 1 266 ? 1.522 31.922 2.418 1 87.88 266 GLU A O 1
ATOM 2055 N N . GLU A 1 267 ? 0.205 33.406 3.396 1 82.5 267 GLU A N 1
ATOM 2056 C CA . GLU A 1 267 ? -0.247 32.406 4.375 1 82.5 267 GLU A CA 1
ATOM 2057 C C . GLU A 1 267 ? -1.122 31.344 3.721 1 82.5 267 GLU A C 1
ATOM 2059 O O . GLU A 1 267 ? -0.975 30.156 4.004 1 82.5 267 GLU A O 1
ATOM 2064 N N . LEU A 1 268 ? -1.989 31.797 2.908 1 81.06 268 LEU A N 1
ATOM 2065 C CA . LEU A 1 268 ? -2.867 30.859 2.211 1 81.06 268 LEU A CA 1
ATOM 2066 C C . LEU A 1 268 ? -2.068 29.953 1.285 1 81.06 268 LEU A C 1
ATOM 2068 O O . LEU A 1 268 ? -2.33 28.75 1.213 1 81.06 268 LEU A O 1
ATOM 2072 N N . TRP A 1 269 ? -1.078 30.547 0.657 1 89.06 269 TRP A N 1
ATOM 2073 C CA . TRP A 1 269 ? -0.183 29.781 -0.209 1 89.06 269 TRP A CA 1
ATOM 2074 C C . TRP A 1 269 ? 0.54 28.703 0.576 1 89.06 269 TRP A C 1
ATOM 2076 O O . TRP A 1 269 ? 0.56 27.531 0.164 1 89.06 269 TRP A O 1
ATOM 2086 N N . ALA A 1 270 ? 1.101 29.094 1.599 1 84.94 270 ALA A N 1
ATOM 2087 C CA . ALA A 1 270 ? 1.871 28.156 2.412 1 84.94 270 ALA A CA 1
ATOM 2088 C C . ALA A 1 270 ? 1.005 26.984 2.873 1 84.94 270 ALA A C 1
ATOM 2090 O O . ALA A 1 270 ? 1.439 25.828 2.844 1 84.94 270 ALA A O 1
ATOM 2091 N N . ARG A 1 271 ? -0.145 27.281 3.176 1 77.25 271 ARG A N 1
ATOM 2092 C CA . ARG A 1 271 ? -1.072 26.266 3.643 1 77.25 271 ARG A CA 1
ATOM 2093 C C . ARG A 1 271 ? -1.45 25.312 2.512 1 77.25 271 ARG A C 1
ATOM 2095 O O . ARG A 1 271 ? -1.399 24.094 2.676 1 77.25 271 ARG A O 1
ATOM 2102 N N . LEU A 1 272 ? -1.821 25.859 1.464 1 78.88 272 LEU A N 1
ATOM 2103 C CA . LEU A 1 272 ? -2.256 25.047 0.332 1 78.88 272 LEU A CA 1
ATOM 2104 C C . LEU A 1 272 ? -1.104 24.203 -0.205 1 78.88 272 LEU A C 1
ATOM 2106 O O . LEU A 1 272 ? -1.301 23.047 -0.575 1 78.88 272 LEU A O 1
ATOM 2110 N N . ALA A 1 273 ? 0.047 24.812 -0.245 1 87.5 273 ALA A N 1
ATOM 2111 C CA . ALA A 1 273 ? 1.221 24.078 -0.716 1 87.5 273 ALA A CA 1
ATOM 2112 C C . ALA A 1 273 ? 1.575 22.938 0.234 1 87.5 273 ALA A C 1
ATOM 2114 O O . ALA A 1 273 ? 1.983 21.859 -0.205 1 87.5 273 ALA A O 1
ATOM 2115 N N . ARG A 1 274 ? 1.411 23.156 1.432 1 81.5 274 ARG A N 1
ATOM 2116 C CA . ARG A 1 274 ? 1.631 22.109 2.42 1 81.5 274 ARG A CA 1
ATOM 2117 C C . ARG A 1 274 ? 0.635 20.969 2.238 1 81.5 274 ARG A C 1
ATOM 2119 O O . ARG A 1 274 ? 1.011 19.781 2.289 1 81.5 274 ARG A O 1
ATOM 2126 N N . ASP A 1 275 ? -0.523 21.312 2.033 1 70.31 275 ASP A N 1
ATOM 2127 C CA . ASP A 1 275 ? -1.559 20.312 1.801 1 70.31 275 ASP A CA 1
ATOM 2128 C C . ASP A 1 275 ? -1.255 19.484 0.551 1 70.31 275 ASP A C 1
ATOM 2130 O O . ASP A 1 275 ? -1.474 18.281 0.533 1 70.31 275 ASP A O 1
ATOM 2134 N N . ALA A 1 276 ? -0.778 20.156 -0.366 1 79.44 276 ALA A N 1
ATOM 2135 C CA . ALA A 1 276 ? -0.403 19.484 -1.603 1 79.44 276 ALA A CA 1
ATOM 2136 C C . ALA A 1 276 ? 0.71 18.469 -1.353 1 79.44 276 ALA A C 1
ATOM 2138 O O . ALA A 1 276 ? 0.63 17.328 -1.808 1 79.44 276 ALA A O 1
ATOM 2139 N N . GLU A 1 277 ? 1.675 18.922 -0.637 1 81.62 277 GLU A N 1
ATOM 2140 C CA . GLU A 1 277 ? 2.803 18.031 -0.358 1 81.62 277 GLU A CA 1
ATOM 2141 C C . GLU A 1 277 ? 2.385 16.859 0.529 1 81.62 277 GLU A C 1
ATOM 2143 O O . GLU A 1 277 ? 2.896 15.75 0.383 1 81.62 277 GLU A O 1
ATOM 2148 N N . ASP A 1 278 ? 1.478 17.078 1.349 1 69.56 278 ASP A N 1
ATOM 2149 C CA . ASP A 1 278 ? 0.955 16.016 2.191 1 69.56 278 ASP A CA 1
ATOM 2150 C C . ASP A 1 278 ? 0.151 15.008 1.369 1 69.56 278 ASP A C 1
ATOM 2152 O O . ASP A 1 278 ? 0.225 13.797 1.609 1 69.56 278 ASP A O 1
ATOM 2156 N N . ALA A 1 279 ? -0.554 15.523 0.469 1 67.62 279 ALA A N 1
ATOM 2157 C CA . ALA A 1 279 ? -1.319 14.648 -0.419 1 67.62 279 ALA A CA 1
ATOM 2158 C C . ALA A 1 279 ? -0.396 13.75 -1.233 1 67.62 279 ALA A C 1
ATOM 2160 O O . ALA A 1 279 ? -0.661 12.555 -1.386 1 67.62 279 ALA A O 1
ATOM 2161 N N . VAL A 1 280 ? 0.684 14.344 -1.718 1 73.25 280 VAL A N 1
ATOM 2162 C CA . VAL A 1 280 ? 1.645 13.594 -2.525 1 73.25 280 VAL A CA 1
ATOM 2163 C C . VAL A 1 280 ? 2.359 12.562 -1.657 1 73.25 280 VAL A C 1
ATOM 2165 O O . VAL A 1 280 ? 2.617 11.445 -2.102 1 73.25 280 VAL A O 1
ATOM 2168 N N . SER A 1 281 ? 2.586 12.961 -0.439 1 65.62 281 SER A N 1
ATOM 2169 C CA . SER A 1 281 ? 3.359 12.102 0.452 1 65.62 281 SER A CA 1
ATOM 2170 C C . SER A 1 281 ? 2.529 10.922 0.945 1 65.62 281 SER A C 1
ATOM 2172 O O . SER A 1 281 ? 3.076 9.883 1.306 1 65.62 281 SER A O 1
ATOM 2174 N N . ARG A 1 282 ? 1.288 11.125 1.068 1 57.47 282 ARG A N 1
ATOM 2175 C CA . ARG A 1 282 ? 0.404 10.062 1.538 1 57.47 282 ARG A CA 1
ATOM 2176 C C . ARG A 1 282 ? 0.53 8.82 0.665 1 57.47 282 ARG A C 1
ATOM 2178 O O . ARG A 1 282 ? 0.354 7.699 1.144 1 57.47 282 ARG A O 1
ATOM 2185 N N . GLU A 1 283 ? 0.778 9.055 -0.56 1 53.09 283 GLU A N 1
ATOM 2186 C CA . GLU A 1 283 ? 0.911 7.91 -1.453 1 53.09 283 GLU A CA 1
ATOM 2187 C C . GLU A 1 283 ? 2.049 6.992 -1.012 1 53.09 283 GLU A C 1
ATOM 2189 O O . GLU A 1 283 ? 1.943 5.77 -1.112 1 53.09 283 GLU A O 1
ATOM 2194 N N . HIS A 1 284 ? 3.17 7.719 -0.512 1 46.91 284 HIS A N 1
ATOM 2195 C CA . HIS A 1 284 ? 4.418 6.973 -0.392 1 46.91 284 HIS A CA 1
ATOM 2196 C C . HIS A 1 284 ? 4.691 6.582 1.057 1 46.91 284 HIS A C 1
ATOM 2198 O O . HIS A 1 284 ? 5.566 5.762 1.329 1 46.91 284 HIS A O 1
ATOM 2204 N N . THR A 1 285 ? 4.184 7.363 2.074 1 42.25 285 THR A N 1
ATOM 2205 C CA . THR A 1 285 ? 4.617 7.121 3.445 1 42.25 285 THR A CA 1
ATOM 2206 C C . THR A 1 285 ? 4.121 5.762 3.938 1 42.25 285 THR A C 1
ATOM 2208 O O . THR A 1 285 ? 4.441 5.348 5.055 1 42.25 285 THR A O 1
ATOM 2211 N N . THR A 1 286 ? 3.338 5.121 3.469 1 37.56 286 THR A N 1
ATOM 2212 C CA . THR A 1 286 ? 3.24 3.76 3.98 1 37.56 286 THR A CA 1
ATOM 2213 C C . THR A 1 286 ? 4.621 3.213 4.328 1 37.56 286 THR A C 1
ATOM 2215 O O . THR A 1 286 ? 4.766 2.42 5.262 1 37.56 286 THR A O 1
ATOM 2218 N N . TRP A 1 287 ? 5.719 3.744 3.85 1 38.25 287 TRP A N 1
ATOM 2219 C CA . TRP A 1 287 ? 7.016 3.074 3.861 1 38.25 287 TRP A CA 1
ATOM 2220 C C . TRP A 1 287 ? 7.922 3.668 4.934 1 38.25 287 TRP A C 1
ATOM 2222 O O . TRP A 1 287 ? 8.875 3.02 5.379 1 38.25 287 TRP A O 1
ATOM 2232 N N . GLN A 1 288 ? 7.824 4.883 5.492 1 32.81 288 GLN A N 1
ATOM 2233 C CA . GLN A 1 288 ? 8.812 5.582 6.305 1 32.81 288 GLN A CA 1
ATOM 2234 C C . GLN A 1 288 ? 8.984 4.902 7.66 1 32.81 288 GLN A C 1
ATOM 2236 O O . GLN A 1 288 ? 10.094 4.848 8.195 1 32.81 288 GLN A O 1
ATOM 2241 N N . ALA A 1 289 ? 8.031 4.586 8.578 1 31.86 289 ALA A N 1
ATOM 2242 C CA . ALA A 1 289 ? 8.07 4.324 10.016 1 31.86 289 ALA A CA 1
ATOM 2243 C C . ALA A 1 289 ? 9.023 3.178 10.336 1 31.86 289 ALA A C 1
ATOM 2245 O O . ALA A 1 289 ? 9.391 2.977 11.5 1 31.86 289 ALA A O 1
ATOM 2246 N N . ARG A 1 290 ? 9.531 2.316 9.578 1 29.69 290 ARG A N 1
ATOM 2247 C CA . ARG A 1 290 ? 10.234 1.118 10.016 1 29.69 290 ARG A CA 1
ATOM 2248 C C . ARG A 1 290 ? 11.539 1.478 10.719 1 29.69 290 ARG A C 1
ATOM 2250 O O . ARG A 1 290 ? 11.914 0.842 11.703 1 29.69 290 ARG A O 1
ATOM 2257 N N . ARG A 1 291 ? 12.586 2.168 10.289 1 33.16 291 ARG A N 1
ATOM 2258 C CA . ARG A 1 291 ? 13.992 2.016 10.633 1 33.16 291 ARG A CA 1
ATOM 2259 C C . ARG A 1 291 ? 14.359 2.854 11.852 1 33.16 291 ARG A C 1
ATOM 2261 O O . ARG A 1 291 ? 15.453 2.709 12.406 1 33.16 291 ARG A O 1
ATOM 2268 N N . GLU A 1 292 ? 13.664 3.812 12.359 1 29.7 292 GLU A N 1
ATOM 2269 C CA . GLU A 1 292 ? 14.305 4.469 13.492 1 29.7 292 GLU A CA 1
ATOM 2270 C C . GLU A 1 292 ? 14.469 3.508 14.672 1 29.7 292 GLU A C 1
ATOM 2272 O O . GLU A 1 292 ? 15.422 3.623 15.445 1 29.7 292 GLU A O 1
ATOM 2277 N N . ILE A 1 293 ? 13.695 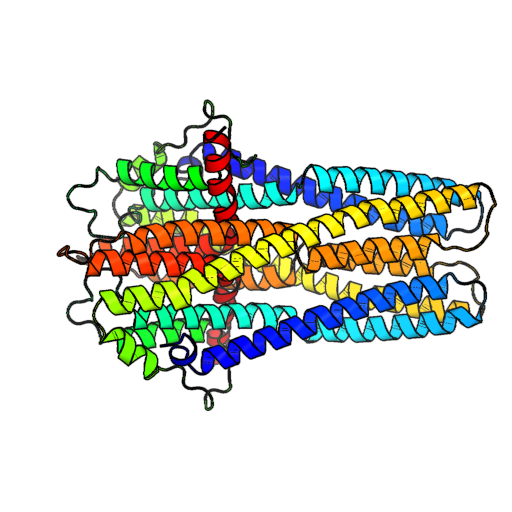2.488 14.812 1 30.95 293 ILE A N 1
ATOM 2278 C CA . ILE A 1 293 ? 13.836 1.729 16.047 1 30.95 293 ILE A CA 1
ATOM 2279 C C . ILE A 1 293 ? 15.094 0.87 15.992 1 30.95 293 ILE A C 1
ATOM 2281 O O . ILE A 1 293 ? 15.633 0.481 17.031 1 30.95 293 ILE A O 1
ATOM 2285 N N . ARG A 1 294 ? 15.719 0.461 14.898 1 32.19 294 ARG A N 1
ATOM 2286 C CA . ARG A 1 294 ? 16.922 -0.357 15 1 32.19 294 ARG A CA 1
ATOM 2287 C C . ARG A 1 294 ? 18.109 0.468 15.5 1 32.19 294 ARG A C 1
ATOM 2289 O O . ARG A 1 294 ? 19.016 -0.066 16.141 1 32.19 294 ARG A O 1
ATOM 2296 N N . THR A 1 295 ? 18.141 1.696 15.156 1 31.73 295 THR A N 1
ATOM 2297 C CA . THR A 1 295 ? 19.328 2.408 15.625 1 31.73 295 THR A CA 1
ATOM 2298 C C . THR A 1 295 ? 19.359 2.473 17.156 1 31.73 295 THR A C 1
ATOM 2300 O O . THR A 1 295 ? 20.422 2.621 17.75 1 31.73 295 THR A O 1
ATOM 2303 N N . THR A 1 296 ? 18.25 2.416 17.844 1 30.73 296 THR A N 1
ATOM 2304 C CA . THR A 1 296 ? 18.359 2.488 19.297 1 30.73 296 THR A CA 1
ATOM 2305 C C . THR A 1 296 ? 18.844 1.16 19.875 1 30.73 296 THR A C 1
ATOM 2307 O O . THR A 1 296 ? 19.578 1.136 20.859 1 30.73 296 THR A O 1
ATOM 2310 N N . THR A 1 297 ? 18.562 0.062 19.188 1 32.62 297 THR A N 1
ATOM 2311 C CA . THR A 1 297 ? 19.078 -1.166 19.781 1 32.62 297 THR A CA 1
ATOM 2312 C C . THR A 1 297 ? 20.578 -1.28 19.547 1 32.62 297 THR A C 1
ATOM 2314 O O . THR A 1 297 ? 21.312 -1.837 20.375 1 32.62 297 THR A O 1
ATOM 2317 N N . ASP A 1 298 ? 21.078 -0.874 18.375 1 32.53 298 ASP A N 1
ATOM 2318 C CA . ASP A 1 298 ? 22.516 -1.041 18.203 1 32.53 298 ASP A CA 1
ATOM 2319 C C . ASP A 1 298 ? 23.297 -0.008 19.016 1 32.53 298 ASP A C 1
ATOM 2321 O O . ASP A 1 298 ? 24.484 -0.19 19.297 1 32.53 298 ASP A O 1
ATOM 2325 N N . ARG A 1 299 ? 22.859 1.107 19.516 1 34.44 299 ARG A N 1
ATOM 2326 C CA . ARG A 1 299 ? 23.641 1.978 20.391 1 34.44 299 ARG A CA 1
ATOM 2327 C C . ARG A 1 299 ? 23.734 1.387 21.797 1 34.44 299 ARG A C 1
ATOM 2329 O O . ARG A 1 299 ? 24.484 1.894 22.625 1 34.44 299 ARG A O 1
ATOM 2336 N N . GLU A 1 300 ? 22.812 0.429 22.141 1 33.06 300 GLU A N 1
ATOM 2337 C CA . GLU A 1 300 ? 23 -0.11 23.484 1 33.06 300 GLU A CA 1
ATOM 2338 C C . GLU A 1 300 ? 23.969 -1.295 23.469 1 33.06 300 GLU A C 1
ATOM 2340 O O . GLU A 1 300 ? 24.234 -1.899 24.516 1 33.06 300 GLU A O 1
ATOM 2345 N N . HIS A 1 301 ? 24.391 -1.713 22.172 1 29.16 301 HIS A N 1
ATOM 2346 C CA . HIS A 1 301 ? 25.578 -2.551 22.312 1 29.16 301 HIS A CA 1
ATOM 2347 C C . HIS A 1 301 ? 26.812 -1.844 21.766 1 29.16 301 HIS A C 1
ATOM 2349 O O . HIS A 1 301 ? 26.75 -1.146 20.75 1 29.16 301 HIS A O 1
ATOM 2355 N N . MET B 1 1 ? -14.656 6.383 28.656 1 78.38 1 MET B N 1
ATOM 2356 C CA . MET B 1 1 ? -15.109 6.66 27.297 1 78.38 1 MET B CA 1
ATOM 2357 C C . MET B 1 1 ? -14.336 5.828 26.281 1 78.38 1 MET B C 1
ATOM 2359 O O . MET B 1 1 ? -13.109 5.723 26.359 1 78.38 1 MET B O 1
ATOM 2363 N N . SER B 1 2 ? -15.148 5.105 25.469 1 84.69 2 SER B N 1
ATOM 2364 C CA . SER B 1 2 ? -14.539 4.219 24.5 1 84.69 2 SER B CA 1
ATOM 2365 C C . SER B 1 2 ? -14.609 4.812 23.094 1 84.69 2 SER B C 1
ATOM 2367 O O . SER B 1 2 ? -15.43 5.699 22.828 1 84.69 2 SER B O 1
ATOM 2369 N N . GLU B 1 3 ? -13.688 4.43 22.234 1 87.31 3 GLU B N 1
ATOM 2370 C CA . GLU B 1 3 ? -13.633 4.902 20.859 1 87.31 3 GLU B CA 1
ATOM 2371 C C . GLU B 1 3 ? -14.945 4.629 20.125 1 87.31 3 GLU B C 1
ATOM 2373 O O . GLU B 1 3 ? -15.344 5.387 19.25 1 87.31 3 GLU B O 1
ATOM 2378 N N . ARG B 1 4 ? -15.719 3.598 20.578 1 85.38 4 ARG B N 1
ATOM 2379 C CA . ARG B 1 4 ? -16.969 3.223 19.922 1 85.38 4 ARG B CA 1
ATOM 2380 C C . ARG B 1 4 ? -18 4.336 20.031 1 85.38 4 ARG B C 1
ATOM 2382 O O . ARG B 1 4 ? -18.812 4.527 19.125 1 85.38 4 ARG B O 1
ATOM 2389 N N . GLU B 1 5 ? -17.875 5.086 21.062 1 84.06 5 GLU B N 1
ATOM 2390 C CA . GLU B 1 5 ? -18.828 6.16 21.297 1 84.06 5 GLU B CA 1
ATOM 2391 C C . GLU B 1 5 ? -18.5 7.398 20.484 1 84.06 5 GLU B C 1
ATOM 2393 O O . GLU B 1 5 ? -19.328 8.281 20.297 1 84.06 5 GLU B O 1
ATOM 2398 N N . LEU B 1 6 ? -17.312 7.367 19.953 1 87.25 6 LEU B N 1
ATOM 2399 C CA . LEU B 1 6 ? -16.844 8.562 19.25 1 87.25 6 LEU B CA 1
ATOM 2400 C C . LEU B 1 6 ? -17.109 8.453 17.766 1 87.25 6 LEU B C 1
ATOM 2402 O O . LEU B 1 6 ? -17.188 9.469 17.062 1 87.25 6 LEU B O 1
ATOM 2406 N N . LEU B 1 7 ? -17.297 7.238 17.328 1 88.44 7 LEU B N 1
ATOM 2407 C CA . LEU B 1 7 ? -17.297 7.055 15.875 1 88.44 7 LEU B CA 1
ATOM 2408 C C . LEU B 1 7 ? -18.703 7.105 15.32 1 88.44 7 LEU B C 1
ATOM 2410 O O . LEU B 1 7 ? -19.625 6.504 15.891 1 88.44 7 LEU B O 1
ATOM 2414 N N . PRO B 1 8 ? -18.875 7.852 14.305 1 86.25 8 PRO B N 1
ATOM 2415 C CA . PRO B 1 8 ? -20.203 7.977 13.695 1 86.25 8 PRO B CA 1
ATOM 2416 C C . PRO B 1 8 ? -20.609 6.734 12.906 1 86.25 8 PRO B C 1
ATOM 2418 O O . PRO B 1 8 ? -19.781 5.844 12.68 1 86.25 8 PRO B O 1
ATOM 2421 N N . GLY B 1 9 ? -21.828 6.699 12.578 1 81.31 9 GLY B N 1
ATOM 2422 C CA . GLY B 1 9 ? -22.391 5.559 11.867 1 81.31 9 GLY B CA 1
ATOM 2423 C C . GLY B 1 9 ? -21.688 5.27 10.555 1 81.31 9 GLY B C 1
ATOM 2424 O O . GLY B 1 9 ? -21.484 4.105 10.195 1 81.31 9 GLY B O 1
ATOM 2425 N N . PHE B 1 10 ? -21.266 6.273 9.844 1 80.31 10 PHE B N 1
ATOM 2426 C CA . PHE B 1 10 ? -20.609 6.105 8.555 1 80.31 10 PHE B CA 1
ATOM 2427 C C . PHE B 1 10 ? -19.328 5.297 8.711 1 80.31 10 PHE B C 1
ATOM 2429 O O . PHE B 1 10 ? -18.969 4.504 7.836 1 80.31 10 PHE B O 1
ATOM 2436 N N . PHE B 1 11 ? -18.672 5.488 9.797 1 86.06 11 PHE B N 1
ATOM 2437 C CA . PHE B 1 11 ? -17.453 4.711 10.055 1 86.06 11 PHE B CA 1
ATOM 2438 C C . PHE B 1 11 ? -17.766 3.219 10.055 1 86.06 11 PHE B C 1
ATOM 2440 O O . PHE B 1 11 ? -17.062 2.436 9.406 1 86.06 11 PHE B O 1
ATOM 2447 N N . TRP B 1 12 ? -18.703 2.895 10.734 1 83.12 12 TRP B N 1
ATOM 2448 C CA . TRP B 1 12 ? -19.031 1.481 10.898 1 83.12 12 TRP B CA 1
ATOM 2449 C C . TRP B 1 12 ? -19.516 0.878 9.578 1 83.12 12 TRP B C 1
ATOM 2451 O O . TRP B 1 12 ? -19.188 -0.266 9.258 1 83.12 12 TRP B O 1
ATOM 2461 N N . ALA B 1 13 ? -20.234 1.682 8.867 1 83 13 ALA B N 1
ATOM 2462 C CA . ALA B 1 13 ? -20.672 1.213 7.559 1 83 13 ALA B CA 1
ATOM 2463 C C . ALA B 1 13 ? -19.484 0.993 6.625 1 83 13 ALA B C 1
ATOM 2465 O O . ALA B 1 13 ? -19.391 -0.042 5.961 1 83 13 ALA B O 1
ATOM 2466 N N . ALA B 1 14 ? -18.609 1.943 6.613 1 81.56 14 ALA B N 1
ATOM 2467 C CA . ALA B 1 14 ? -17.438 1.858 5.762 1 81.56 14 ALA B CA 1
ATOM 2468 C C . ALA B 1 14 ? -16.516 0.729 6.211 1 81.56 14 ALA B C 1
ATOM 2470 O O . ALA B 1 14 ? -15.953 0.005 5.383 1 81.56 14 ALA B O 1
ATOM 2471 N N . ASP B 1 15 ? -16.406 0.617 7.492 1 86.19 15 ASP B N 1
ATOM 2472 C CA . ASP B 1 15 ? -15.562 -0.438 8.055 1 86.19 15 ASP B CA 1
ATOM 2473 C C . ASP B 1 15 ? -16.125 -1.818 7.734 1 86.19 15 ASP B C 1
ATOM 2475 O O . ASP B 1 15 ? -15.383 -2.734 7.383 1 86.19 15 ASP B O 1
ATOM 2479 N N . SER B 1 16 ? -17.406 -1.896 7.871 1 86.31 16 SER B N 1
ATOM 2480 C CA . SER B 1 16 ? -18.062 -3.164 7.559 1 86.31 16 SER B CA 1
ATOM 2481 C C . SER B 1 16 ? -17.922 -3.504 6.078 1 86.31 16 SER B C 1
ATOM 2483 O O . SER B 1 16 ? -17.656 -4.652 5.723 1 86.31 16 SER B O 1
ATOM 2485 N N . ALA B 1 17 ? -18.094 -2.516 5.238 1 82.94 17 ALA B N 1
ATOM 2486 C CA . ALA B 1 17 ? -17.922 -2.717 3.805 1 82.94 17 ALA B CA 1
ATOM 2487 C C . ALA B 1 17 ? -16.5 -3.166 3.486 1 82.94 17 ALA B C 1
ATOM 2489 O O . ALA B 1 17 ? -16.297 -4.055 2.656 1 82.94 17 ALA B O 1
ATOM 2490 N N . SER B 1 18 ? -15.547 -2.568 4.152 1 84.31 18 SER B N 1
ATOM 2491 C CA . SER B 1 18 ? -14.148 -2.926 3.963 1 84.31 18 SER B CA 1
ATOM 2492 C C . SER B 1 18 ? -13.883 -4.367 4.379 1 84.31 18 SER B C 1
ATOM 2494 O O . SER B 1 18 ? -13.227 -5.121 3.656 1 84.31 18 SER B O 1
ATOM 2496 N N . LEU B 1 19 ? -14.422 -4.703 5.461 1 86.88 19 LEU B N 1
ATOM 2497 C CA . LEU B 1 19 ? -14.203 -6.051 5.973 1 86.88 19 LEU B CA 1
ATOM 2498 C C . LEU B 1 19 ? -14.852 -7.09 5.062 1 86.88 19 LEU B C 1
ATOM 2500 O O . LEU B 1 19 ? -14.289 -8.164 4.832 1 86.88 19 LEU B O 1
ATOM 2504 N N . LYS B 1 20 ? -15.992 -6.75 4.617 1 86.81 20 LYS B N 1
ATOM 2505 C CA . LYS B 1 20 ? -16.656 -7.645 3.674 1 86.81 20 LYS B CA 1
ATOM 2506 C C . LYS B 1 20 ? -15.852 -7.789 2.389 1 86.81 20 LYS B C 1
ATOM 2508 O O . LYS B 1 20 ? -15.664 -8.898 1.887 1 86.81 20 LYS B O 1
ATOM 2513 N N . GLY B 1 21 ? -15.359 -6.695 1.921 1 83.81 21 GLY B N 1
ATOM 2514 C CA . GLY B 1 21 ? -14.516 -6.73 0.734 1 83.81 21 GLY B CA 1
ATOM 2515 C C . GLY B 1 21 ? -13.234 -7.508 0.936 1 83.81 21 GLY B C 1
ATOM 2516 O O . GLY B 1 21 ? -12.805 -8.258 0.051 1 83.81 21 GLY B O 1
ATOM 2517 N N . GLN B 1 22 ? -12.719 -7.328 2.02 1 84 22 GLN B N 1
ATOM 2518 C CA . GLN B 1 22 ? -11.492 -8.039 2.354 1 84 22 GLN B CA 1
ATOM 2519 C C . GLN B 1 22 ? -11.727 -9.547 2.41 1 84 22 GLN B C 1
ATOM 2521 O O . GLN B 1 22 ? -11 -10.32 1.781 1 84 22 GLN B O 1
ATOM 2526 N N . ARG B 1 23 ? -12.695 -9.914 3.189 1 89.38 23 ARG B N 1
ATOM 2527 C CA . ARG B 1 23 ? -13 -11.336 3.338 1 89.38 23 ARG B CA 1
ATOM 2528 C C . ARG B 1 23 ? -13.305 -11.977 1.986 1 89.38 23 ARG B C 1
ATOM 2530 O O . ARG B 1 23 ? -12.805 -13.055 1.68 1 89.38 23 ARG B O 1
ATOM 2537 N N . ARG B 1 24 ? -14.07 -11.281 1.225 1 89 24 ARG B N 1
ATOM 2538 C CA . ARG B 1 24 ? -14.43 -11.805 -0.09 1 89 24 ARG B CA 1
ATOM 2539 C C . ARG B 1 24 ? -13.203 -11.906 -0.994 1 89 24 ARG B C 1
ATOM 2541 O O . ARG B 1 24 ? -13.039 -12.906 -1.703 1 89 24 ARG B O 1
ATOM 2548 N N . SER B 1 25 ? -12.391 -10.891 -0.992 1 85.62 25 SER B N 1
ATOM 2549 C CA . SER B 1 25 ? -11.188 -10.891 -1.814 1 85.62 25 SER B CA 1
ATOM 2550 C C . SER B 1 25 ? -10.266 -12.047 -1.436 1 85.62 25 SER B C 1
ATOM 2552 O O . SER B 1 25 ? -9.797 -12.789 -2.305 1 85.62 25 SER B O 1
ATOM 2554 N N . VAL B 1 26 ? -10.078 -12.25 -0.207 1 88.06 26 VAL B N 1
ATOM 2555 C CA . VAL B 1 26 ? -9.172 -13.273 0.298 1 88.06 26 VAL B CA 1
ATOM 2556 C C . VAL B 1 26 ? -9.742 -14.656 0.014 1 88.06 26 VAL B C 1
ATOM 2558 O O . VAL B 1 26 ? -9.039 -15.539 -0.492 1 88.06 26 VAL B O 1
ATOM 2561 N N . LEU B 1 27 ? -11 -14.789 0.266 1 90.25 27 LEU B N 1
ATOM 2562 C CA . LEU B 1 27 ? -11.633 -16.094 0.085 1 90.25 27 LEU B CA 1
ATOM 2563 C C . LEU B 1 27 ? -11.688 -16.469 -1.392 1 90.25 27 LEU B C 1
ATOM 2565 O O . LEU B 1 27 ? -11.352 -17.594 -1.764 1 90.25 27 LEU B O 1
ATOM 2569 N N . LEU B 1 28 ? -12.133 -15.523 -2.166 1 91.06 28 LEU B N 1
ATOM 2570 C CA . LEU B 1 28 ? -12.242 -15.82 -3.592 1 91.06 28 LEU B CA 1
ATOM 2571 C C . LEU B 1 28 ? -10.875 -16.125 -4.191 1 91.06 28 LEU B C 1
ATOM 2573 O O . LEU B 1 28 ? -10.734 -17.078 -4.973 1 91.06 28 LEU B O 1
ATOM 2577 N N . SER B 1 29 ? -9.883 -15.359 -3.795 1 90.19 29 SER B N 1
ATOM 2578 C CA . SER B 1 29 ? -8.539 -15.594 -4.316 1 90.19 29 SER B CA 1
ATOM 2579 C C . SER B 1 29 ? -7.988 -16.938 -3.838 1 90.19 29 SER B C 1
ATOM 2581 O O . SER B 1 29 ? -7.379 -17.672 -4.613 1 90.19 29 SER B O 1
ATOM 2583 N N . ALA B 1 30 ? -8.211 -17.281 -2.611 1 92.25 30 ALA B N 1
ATOM 2584 C CA . ALA B 1 30 ? -7.746 -18.547 -2.055 1 92.25 30 ALA B CA 1
ATOM 2585 C C . ALA B 1 30 ? -8.375 -19.734 -2.787 1 92.25 30 ALA B C 1
ATOM 2587 O O . ALA B 1 30 ? -7.68 -20.688 -3.15 1 92.25 30 ALA B O 1
ATOM 2588 N N . TRP B 1 31 ? -9.648 -19.594 -2.971 1 93.75 31 TRP B N 1
ATOM 2589 C CA . TRP B 1 31 ? -10.359 -20.688 -3.637 1 93.75 31 TRP B CA 1
ATOM 2590 C C . TRP B 1 31 ? -9.938 -20.797 -5.098 1 93.75 31 TRP B C 1
ATOM 2592 O O . TRP B 1 31 ? -9.836 -21.891 -5.641 1 93.75 31 TRP B O 1
ATOM 2602 N N . GLU B 1 32 ? -9.758 -19.703 -5.688 1 94 32 GLU B N 1
ATOM 2603 C CA . GLU B 1 32 ? -9.289 -19.734 -7.07 1 94 32 GLU B CA 1
ATOM 2604 C C . GLU B 1 32 ? -7.941 -20.453 -7.18 1 94 32 GLU B C 1
ATOM 2606 O O . GLU B 1 32 ? -7.766 -21.328 -8.031 1 94 32 GLU B O 1
ATOM 2611 N N . LEU B 1 33 ? -7.031 -20.094 -6.305 1 93.88 33 LEU B N 1
ATOM 2612 C CA . LEU B 1 33 ? -5.707 -20.703 -6.312 1 93.88 33 LEU B CA 1
ATOM 2613 C C . LEU B 1 33 ? -5.789 -22.188 -5.965 1 93.88 33 LEU B C 1
ATOM 2615 O O . LEU B 1 33 ? -5.117 -23.016 -6.586 1 93.88 33 LEU B O 1
ATOM 2619 N N . ALA B 1 34 ? -6.672 -22.516 -5.039 1 95.75 34 ALA B N 1
ATOM 2620 C CA . ALA B 1 34 ? -6.859 -23.922 -4.645 1 95.75 34 ALA B CA 1
ATOM 2621 C C . ALA B 1 34 ? -7.402 -24.75 -5.805 1 95.75 34 ALA B C 1
ATOM 2623 O O . ALA B 1 34 ? -6.945 -25.859 -6.043 1 95.75 34 ALA B O 1
ATOM 2624 N N . LEU B 1 35 ? -8.32 -24.188 -6.484 1 96 35 LEU B N 1
ATOM 2625 C CA . LEU B 1 35 ? -8.922 -24.891 -7.605 1 96 35 LEU B CA 1
ATOM 2626 C C . LEU B 1 35 ? -7.902 -25.109 -8.719 1 96 35 LEU B C 1
ATOM 2628 O O . LEU B 1 35 ? -7.91 -26.156 -9.383 1 96 35 LEU B O 1
ATOM 2632 N N . LEU B 1 36 ? -7.035 -24.156 -8.938 1 93.88 36 LEU B N 1
ATOM 2633 C CA . LEU B 1 36 ? -5.98 -24.328 -9.93 1 93.88 36 LEU B CA 1
ATOM 2634 C C . LEU B 1 36 ? -5.035 -25.453 -9.547 1 93.88 36 LEU B C 1
ATOM 2636 O O . LEU B 1 36 ? -4.617 -26.234 -10.398 1 93.88 36 LEU B O 1
ATOM 2640 N N . VAL B 1 37 ? -4.73 -25.516 -8.266 1 94.69 37 VAL B N 1
ATOM 2641 C CA . VAL B 1 37 ? -3.857 -26.578 -7.766 1 94.69 37 VAL B CA 1
ATOM 2642 C C . VAL B 1 37 ? -4.551 -27.938 -7.91 1 94.69 37 VAL B C 1
ATOM 2644 O O . VAL B 1 37 ? -3.936 -28.906 -8.344 1 94.69 37 VAL B O 1
ATOM 2647 N N . VAL B 1 38 ? -5.832 -27.984 -7.566 1 94.56 38 VAL B N 1
ATOM 2648 C CA . VAL B 1 38 ? -6.605 -29.219 -7.695 1 94.56 38 VAL B CA 1
ATOM 2649 C C . VAL B 1 38 ? -6.652 -29.656 -9.156 1 94.56 38 VAL B C 1
ATOM 2651 O O . VAL B 1 38 ? -6.492 -30.844 -9.469 1 94.56 38 VAL B O 1
ATOM 2654 N N . ALA B 1 39 ? -6.867 -28.734 -10.039 1 93.44 39 ALA B N 1
ATOM 2655 C CA . ALA B 1 39 ? -6.895 -29.031 -11.469 1 93.44 39 ALA B CA 1
ATOM 2656 C C . ALA B 1 39 ? -5.559 -29.609 -11.93 1 93.44 39 ALA B C 1
ATOM 2658 O O . ALA B 1 39 ? -5.527 -30.578 -12.695 1 93.44 39 ALA B O 1
ATOM 2659 N N . ALA B 1 40 ? -4.469 -29.031 -11.5 1 91 40 ALA B N 1
ATOM 2660 C CA . ALA B 1 40 ? -3.148 -29.547 -11.859 1 91 40 ALA B CA 1
ATOM 2661 C C . ALA B 1 40 ? -2.936 -30.953 -11.305 1 91 40 ALA B C 1
ATOM 2663 O O . ALA B 1 40 ? -2.443 -31.828 -12.016 1 91 40 ALA B O 1
ATOM 2664 N N . ALA B 1 41 ? -3.332 -31.188 -10.055 1 90.5 41 ALA B N 1
ATOM 2665 C CA . ALA B 1 41 ? -3.127 -32.469 -9.391 1 90.5 41 ALA B CA 1
ATOM 2666 C C . ALA B 1 41 ? -3.961 -33.562 -10.047 1 90.5 41 ALA B C 1
ATOM 2668 O O . ALA B 1 41 ? -3.461 -34.688 -10.305 1 90.5 41 ALA B O 1
ATOM 2669 N N . THR B 1 42 ? -5.188 -33.281 -10.289 1 88.44 42 THR B N 1
ATOM 2670 C CA . THR B 1 42 ? -6.07 -34.281 -10.875 1 88.44 42 THR B CA 1
ATOM 2671 C C . THR B 1 42 ? -5.762 -34.469 -12.359 1 88.44 42 THR B C 1
ATOM 2673 O O . THR B 1 42 ? -5.914 -35.562 -12.898 1 88.44 42 THR B O 1
ATOM 2676 N N . GLY B 1 43 ? -5.375 -33.438 -12.984 1 83.56 43 GLY B N 1
ATOM 2677 C CA . GLY B 1 43 ? -5.004 -33.531 -14.383 1 83.56 43 GLY B CA 1
ATOM 2678 C C . GLY B 1 43 ? -3.76 -34.375 -14.609 1 83.56 43 GLY B C 1
ATOM 2679 O O . GLY B 1 43 ? -3.607 -35 -15.664 1 83.56 43 GLY B O 1
ATOM 2680 N N . SER B 1 44 ? -2.855 -34.375 -13.68 1 79.69 44 SER B N 1
ATOM 2681 C CA . SER B 1 44 ? -1.607 -35.094 -13.805 1 79.69 44 SER B CA 1
ATOM 2682 C C . SER B 1 44 ? -1.788 -36.562 -13.383 1 79.69 44 SER B C 1
ATOM 2684 O O . SER B 1 44 ? -0.875 -37.375 -13.531 1 79.69 44 SER B O 1
ATOM 2686 N N . ALA B 1 45 ? -2.887 -36.781 -12.734 1 76.62 45 ALA B N 1
ATOM 2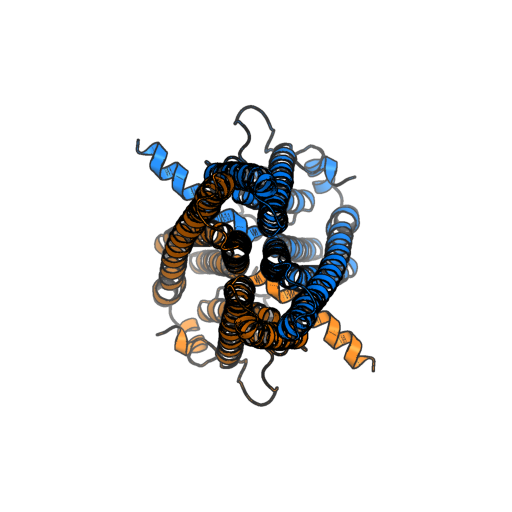687 C CA . ALA B 1 45 ? -3.127 -38.156 -12.305 1 76.62 45 ALA B CA 1
ATOM 2688 C C . ALA B 1 45 ? -3.312 -39.094 -13.5 1 76.62 45 ALA B C 1
ATOM 2690 O O . ALA B 1 45 ? -3.709 -38.656 -14.578 1 76.62 45 ALA B O 1
ATOM 2691 N N . ASP B 1 46 ? -2.824 -40.281 -13.32 1 72.06 46 ASP B N 1
ATOM 2692 C CA . ASP B 1 46 ? -2.867 -41.281 -14.383 1 72.06 46 ASP B CA 1
ATOM 2693 C C . ASP B 1 46 ? -4.301 -41.719 -14.664 1 72.06 46 ASP B C 1
ATOM 2695 O O . ASP B 1 46 ? -5.078 -41.938 -13.734 1 72.06 46 ASP B O 1
ATOM 2699 N N . GLY B 1 47 ? -4.688 -41.562 -15.875 1 71.31 47 GLY B N 1
ATOM 2700 C CA . GLY B 1 47 ? -5.965 -42.094 -16.297 1 71.31 47 GLY B CA 1
ATOM 2701 C C . GLY B 1 47 ? -6.957 -41.031 -16.734 1 71.31 47 GLY B C 1
ATOM 2702 O O . GLY B 1 47 ? -6.891 -39.906 -16.266 1 71.31 47 GLY B O 1
ATOM 2703 N N . GLU B 1 48 ? -7.793 -41.406 -17.625 1 72.94 48 GLU B N 1
ATOM 2704 C CA . GLU B 1 48 ? -8.773 -40.562 -18.266 1 72.94 48 GLU B CA 1
ATOM 2705 C C . GLU B 1 48 ? -9.812 -40.062 -17.266 1 72.94 48 GLU B C 1
ATOM 2707 O O . GLU B 1 48 ? -10.219 -38.875 -17.312 1 72.94 48 GLU B O 1
ATOM 2712 N N . PRO B 1 49 ? -10.156 -40.875 -16.234 1 77.25 49 PRO B N 1
ATOM 2713 C CA . PRO B 1 49 ? -11.258 -40.406 -15.383 1 77.25 49 PRO B CA 1
ATOM 2714 C C . PRO B 1 49 ? -10.867 -39.188 -14.523 1 77.25 49 PRO B C 1
ATOM 2716 O O . PRO B 1 49 ? -11.727 -38.406 -14.109 1 77.25 49 PRO B O 1
ATOM 2719 N N . TRP B 1 50 ? -9.586 -39.062 -14.32 1 81 50 TRP B N 1
ATOM 2720 C CA . TRP B 1 50 ? -9.148 -37.969 -13.445 1 81 50 TRP B CA 1
ATOM 2721 C C . TRP B 1 50 ? -9.148 -36.656 -14.195 1 81 50 TRP B C 1
ATOM 2723 O O . TRP B 1 50 ? -8.992 -35.594 -13.586 1 81 50 TRP B O 1
ATOM 2733 N N . ALA B 1 51 ? -9.477 -36.719 -15.469 1 85.5 51 ALA B N 1
ATOM 2734 C CA . ALA B 1 51 ? -9.539 -35.5 -16.266 1 85.5 51 ALA B CA 1
ATOM 2735 C C . ALA B 1 51 ? -10.844 -34.75 -16 1 85.5 51 ALA B C 1
ATOM 2737 O O . ALA B 1 51 ? -10.891 -33.5 -16.141 1 85.5 51 ALA B O 1
ATOM 2738 N N . TRP B 1 52 ? -11.859 -35.5 -15.547 1 89.56 52 TRP B N 1
ATOM 2739 C CA . TRP B 1 52 ? -13.141 -34.844 -15.289 1 89.56 52 TRP B CA 1
ATOM 2740 C C . TRP B 1 52 ? -13.062 -33.969 -14.047 1 89.56 52 TRP B C 1
ATOM 2742 O O . TRP B 1 52 ? -13.492 -32.812 -14.078 1 89.56 52 TRP B O 1
ATOM 2752 N N . PRO B 1 53 ? -12.477 -34.438 -12.953 1 91.44 53 PRO B N 1
ATOM 2753 C CA . PRO B 1 53 ? -12.312 -33.531 -11.812 1 91.44 53 PRO B CA 1
ATOM 2754 C C . PRO B 1 53 ? -11.477 -32.312 -12.156 1 91.44 53 PRO B C 1
ATOM 2756 O O . PRO B 1 53 ? -11.734 -31.203 -11.633 1 91.44 53 PRO B O 1
ATOM 2759 N N . ALA B 1 54 ? -10.5 -32.469 -12.977 1 92.31 54 ALA B N 1
ATOM 2760 C CA . ALA B 1 54 ? -9.719 -31.312 -13.43 1 92.31 54 ALA B CA 1
ATOM 2761 C C . ALA B 1 54 ? -10.594 -30.328 -14.18 1 92.31 54 ALA B C 1
ATOM 2763 O O . ALA B 1 54 ? -10.5 -29.109 -13.961 1 92.31 54 ALA B O 1
ATOM 2764 N N . ALA B 1 55 ? -11.461 -30.844 -15.016 1 93.44 55 ALA B N 1
ATOM 2765 C CA . ALA B 1 55 ? -12.367 -30 -15.773 1 93.44 55 ALA B CA 1
ATOM 2766 C C . ALA B 1 55 ? -13.297 -29.219 -14.852 1 93.44 55 ALA B C 1
ATOM 2768 O O . ALA B 1 55 ? -13.508 -28.016 -15.031 1 93.44 55 ALA B O 1
ATOM 2769 N N . VAL B 1 56 ? -13.75 -29.859 -13.844 1 95.25 56 VAL B N 1
ATOM 2770 C CA . VAL B 1 56 ? -14.641 -29.234 -12.883 1 95.25 56 VAL B CA 1
ATOM 2771 C C . VAL B 1 56 ? -13.883 -28.156 -12.102 1 95.25 56 VAL B C 1
ATOM 2773 O O . VAL B 1 56 ? -14.406 -27.062 -11.875 1 95.25 56 VAL B O 1
ATOM 2776 N N . ALA B 1 57 ? -12.688 -28.438 -11.758 1 96.31 57 ALA B N 1
ATOM 2777 C CA . ALA B 1 57 ? -11.859 -27.469 -11.031 1 96.31 57 ALA B CA 1
ATOM 2778 C C . ALA B 1 57 ? -11.586 -26.234 -11.883 1 96.31 57 ALA B C 1
ATOM 2780 O O . ALA B 1 57 ? -11.672 -25.109 -11.391 1 96.31 57 ALA B O 1
ATOM 2781 N N . TYR B 1 58 ? -11.32 -26.469 -13.164 1 95.56 58 TYR B N 1
ATOM 2782 C CA . TYR B 1 58 ? -11.078 -25.344 -14.055 1 95.56 58 TYR B CA 1
ATOM 2783 C C . TYR B 1 58 ? -12.352 -24.516 -14.234 1 95.56 58 TYR B C 1
ATOM 2785 O O . TYR B 1 58 ? -12.297 -23.281 -14.281 1 95.56 58 TYR B O 1
ATOM 2793 N N . LEU B 1 59 ? -13.453 -25.172 -14.344 1 96.12 59 LEU B N 1
ATOM 2794 C CA . LEU B 1 59 ? -14.719 -24.453 -14.445 1 96.12 59 LEU B CA 1
ATOM 2795 C C . LEU B 1 59 ? -14.961 -23.594 -13.211 1 96.12 59 LEU B C 1
ATOM 2797 O O . LEU B 1 59 ? -15.391 -22.438 -13.328 1 96.12 59 LEU B O 1
ATOM 2801 N N . GLY B 1 60 ? -14.719 -24.125 -12.039 1 96.56 60 GLY B N 1
ATOM 2802 C CA . GLY B 1 60 ? -14.797 -23.359 -10.812 1 96.56 60 GLY B CA 1
ATOM 2803 C C . GLY B 1 60 ? -13.859 -22.172 -10.789 1 96.56 60 GLY B C 1
ATOM 2804 O O . GLY B 1 60 ? -14.242 -21.062 -10.383 1 96.56 60 GLY B O 1
ATOM 2805 N N . ALA B 1 61 ? -12.648 -22.375 -11.219 1 95.19 61 ALA B N 1
ATOM 2806 C CA . ALA B 1 61 ? -11.664 -21.312 -11.258 1 95.19 61 ALA B CA 1
ATOM 2807 C C . ALA B 1 61 ? -12.109 -20.188 -12.188 1 95.19 61 ALA B C 1
ATOM 2809 O O . ALA B 1 61 ? -11.93 -19 -11.883 1 95.19 61 ALA B O 1
ATOM 2810 N N . ILE B 1 62 ? -12.727 -20.531 -13.305 1 94.75 62 ILE B N 1
ATOM 2811 C CA . ILE B 1 62 ? -13.242 -19.547 -14.25 1 94.75 62 ILE B CA 1
ATOM 2812 C C . ILE B 1 62 ? -14.336 -18.719 -13.586 1 94.75 62 ILE B C 1
ATOM 2814 O O . ILE B 1 62 ? -14.336 -17.484 -13.672 1 94.75 62 ILE B O 1
ATOM 2818 N N . THR B 1 63 ? -15.188 -19.422 -13.008 1 94.62 63 THR B N 1
ATOM 2819 C CA . THR B 1 63 ? -16.312 -18.75 -12.344 1 94.62 63 THR B CA 1
ATOM 2820 C C . THR B 1 63 ? -15.797 -17.75 -11.305 1 94.62 63 THR B C 1
ATOM 2822 O O . THR B 1 63 ? -16.25 -16.609 -11.266 1 94.62 63 THR B O 1
ATOM 2825 N N . LEU B 1 64 ? -14.875 -18.188 -10.539 1 93.19 64 LEU B N 1
ATOM 2826 C CA . LEU B 1 64 ? -14.328 -17.312 -9.5 1 93.19 64 LEU B CA 1
ATOM 2827 C C . LEU B 1 64 ? -13.57 -16.156 -10.125 1 93.19 64 LEU B C 1
ATOM 2829 O O . LEU B 1 64 ? -13.656 -15.023 -9.641 1 93.19 64 LEU B O 1
ATOM 2833 N N . ALA B 1 65 ? -12.859 -16.422 -11.172 1 90.5 65 ALA B N 1
ATO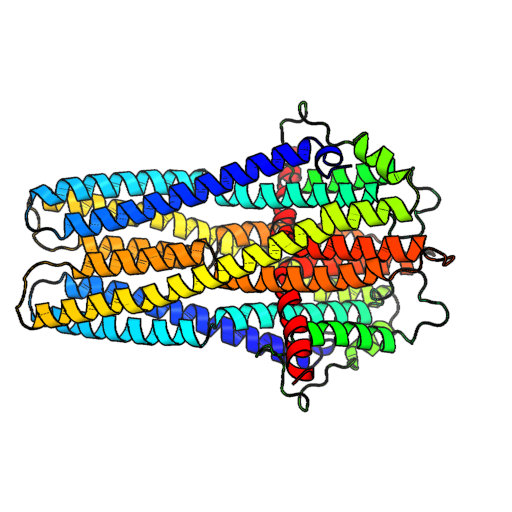M 2834 C CA . ALA B 1 65 ? -12.117 -15.375 -11.852 1 90.5 65 ALA B CA 1
ATOM 2835 C C . ALA B 1 65 ? -13.062 -14.305 -12.398 1 90.5 65 ALA B C 1
ATOM 2837 O O . ALA B 1 65 ? -12.773 -13.109 -12.312 1 90.5 65 ALA B O 1
ATOM 2838 N N . VAL B 1 66 ? -14.164 -14.719 -12.914 1 90.81 66 VAL B N 1
ATOM 2839 C CA . VAL B 1 66 ? -15.156 -13.797 -13.453 1 90.81 66 VAL B CA 1
ATOM 2840 C C . VAL B 1 66 ? -15.75 -12.961 -12.32 1 90.81 66 VAL B C 1
ATOM 2842 O O . VAL B 1 66 ? -15.898 -11.742 -12.445 1 90.81 66 VAL B O 1
ATOM 2845 N N . VAL B 1 67 ? -16.016 -13.617 -11.25 1 90.31 67 VAL B N 1
ATOM 2846 C CA . VAL B 1 67 ? -16.578 -12.922 -10.094 1 90.31 67 VAL B CA 1
ATOM 2847 C C . VAL B 1 67 ? -15.594 -11.883 -9.578 1 90.31 67 VAL B C 1
ATOM 2849 O O . VAL B 1 67 ? -15.953 -10.734 -9.328 1 90.31 67 VAL B O 1
ATOM 2852 N N . ILE B 1 68 ? -14.352 -12.219 -9.414 1 86.06 68 ILE B N 1
ATOM 2853 C CA . ILE B 1 68 ? -13.305 -11.328 -8.914 1 86.06 68 ILE B CA 1
ATOM 2854 C C . ILE B 1 68 ? -13.133 -10.148 -9.859 1 86.06 68 ILE B C 1
ATOM 2856 O O . ILE B 1 68 ? -13.055 -9 -9.422 1 86.06 68 ILE B O 1
ATOM 2860 N N . SER B 1 69 ? -13.125 -10.422 -11.133 1 82.94 69 SER B N 1
ATOM 2861 C CA . SER B 1 69 ? -12.891 -9.391 -12.133 1 82.94 69 SER B CA 1
ATOM 2862 C C . SER B 1 69 ? -14.07 -8.422 -12.211 1 82.94 69 SER B C 1
ATOM 2864 O O . SER B 1 69 ? -13.883 -7.215 -12.383 1 82.94 69 SER B O 1
ATOM 2866 N N . ARG B 1 70 ? -15.281 -8.953 -12.008 1 83.5 70 ARG B N 1
ATOM 2867 C CA . ARG B 1 70 ? -16.469 -8.117 -12.133 1 83.5 70 ARG B CA 1
ATOM 2868 C C . ARG B 1 70 ? -16.75 -7.352 -10.844 1 83.5 70 ARG B C 1
ATOM 2870 O O . ARG B 1 70 ? -17.125 -6.18 -10.883 1 83.5 70 ARG B O 1
ATOM 2877 N N . GLN B 1 71 ? -16.547 -7.988 -9.734 1 83.12 71 GLN B N 1
ATOM 2878 C CA . GLN B 1 71 ? -16.922 -7.367 -8.469 1 83.12 71 GLN B CA 1
ATOM 2879 C C . GLN B 1 71 ? -15.773 -6.539 -7.906 1 83.12 71 GLN B C 1
ATOM 2881 O O . GLN B 1 71 ? -15.984 -5.66 -7.07 1 83.12 71 GLN B O 1
ATOM 2886 N N . ASN B 1 72 ? -14.602 -6.77 -8.25 1 78.62 72 ASN B N 1
ATOM 2887 C CA . ASN B 1 72 ? -13.422 -6.066 -7.758 1 78.62 72 ASN B CA 1
ATOM 2888 C C . ASN B 1 72 ? -13.477 -5.867 -6.246 1 78.62 72 ASN B C 1
ATOM 2890 O O . ASN B 1 72 ? -13.43 -4.734 -5.762 1 78.62 72 ASN B O 1
ATOM 2894 N N . PRO B 1 73 ? -13.555 -7.02 -5.535 1 81.38 73 PRO B N 1
ATOM 2895 C CA . PRO B 1 73 ? -13.664 -6.922 -4.078 1 81.38 73 PRO B CA 1
ATOM 2896 C C . PRO B 1 73 ? -12.469 -6.199 -3.449 1 81.38 73 PRO B C 1
ATOM 2898 O O . PRO B 1 73 ? -12.609 -5.594 -2.383 1 81.38 73 PRO B O 1
ATOM 2901 N N . GLN B 1 74 ? -11.367 -6.219 -4.039 1 76.5 74 GLN B N 1
ATOM 2902 C CA . GLN B 1 74 ? -10.203 -5.508 -3.523 1 76.5 74 GLN B CA 1
ATOM 2903 C C . GLN B 1 74 ? -10.438 -4 -3.527 1 76.5 74 GLN B C 1
ATOM 2905 O O . GLN B 1 74 ? -10.016 -3.301 -2.602 1 76.5 74 GLN B O 1
ATOM 2910 N N . GLY B 1 75 ? -11.133 -3.57 -4.496 1 73.12 75 GLY B N 1
ATOM 2911 C CA . GLY B 1 75 ? -11.5 -2.162 -4.523 1 73.12 75 GLY B CA 1
ATOM 2912 C C . GLY B 1 75 ? -12.352 -1.745 -3.338 1 73.12 75 GLY B C 1
ATOM 2913 O O . GLY B 1 75 ? -12.07 -0.738 -2.688 1 73.12 75 GLY B O 1
ATOM 2914 N N . LEU B 1 76 ? -13.344 -2.574 -3.059 1 74.56 76 LEU B N 1
ATOM 2915 C CA . LEU B 1 76 ? -14.227 -2.301 -1.931 1 74.56 76 LEU B CA 1
ATOM 2916 C C . LEU B 1 76 ? -13.461 -2.355 -0.614 1 74.56 76 LEU B C 1
ATOM 2918 O O . LEU B 1 76 ? -13.719 -1.559 0.292 1 74.56 76 LEU B O 1
ATOM 2922 N N . TRP B 1 77 ? -12.602 -3.236 -0.528 1 77.81 77 TRP B N 1
ATOM 2923 C CA . TRP B 1 77 ? -11.75 -3.375 0.65 1 77.81 77 TRP B CA 1
ATOM 2924 C C . TRP B 1 77 ? -10.93 -2.107 0.883 1 77.81 77 TRP B C 1
ATOM 2926 O O . TRP B 1 77 ? -11.039 -1.481 1.94 1 77.81 77 TRP B O 1
ATOM 2936 N N . TYR B 1 78 ? -10.312 -1.645 -0.082 1 71.56 78 TYR B N 1
ATOM 2937 C CA . TYR B 1 78 ? -9.375 -0.544 0.082 1 71.56 78 TYR B CA 1
ATOM 2938 C C . TYR B 1 78 ? -10.102 0.79 0.18 1 71.56 78 TYR B C 1
ATOM 2940 O O . TYR B 1 78 ? -9.734 1.647 0.987 1 71.56 78 TYR B O 1
ATOM 2948 N N . GLU B 1 79 ? -11.117 0.876 -0.551 1 73.75 79 GLU B N 1
ATOM 2949 C CA . GLU B 1 79 ? -11.914 2.1 -0.473 1 73.75 79 GLU B CA 1
ATOM 2950 C C . GLU B 1 79 ? -12.641 2.201 0.863 1 73.75 79 GLU B C 1
ATOM 2952 O O . GLU B 1 79 ? -12.727 3.283 1.449 1 73.75 79 GLU B O 1
ATOM 2957 N N . GLY B 1 80 ? -13.18 1.086 1.259 1 77.5 80 GLY B N 1
ATOM 2958 C CA . GLY B 1 80 ? -13.852 1.071 2.549 1 77.5 80 GLY B CA 1
ATOM 2959 C C . GLY B 1 80 ? -12.922 1.391 3.707 1 77.5 80 GLY B C 1
ATOM 2960 O O . GLY B 1 80 ? -13.297 2.121 4.625 1 77.5 80 GLY B O 1
ATOM 2961 N N . ARG B 1 81 ? -11.734 0.904 3.607 1 77.81 81 ARG B N 1
ATOM 2962 C CA . ARG B 1 81 ? -10.758 1.177 4.66 1 77.81 81 ARG B CA 1
ATOM 2963 C C . ARG B 1 81 ? -10.336 2.641 4.645 1 77.81 81 ARG B C 1
ATOM 2965 O O . ARG B 1 81 ? -10.219 3.271 5.695 1 77.81 81 ARG B O 1
ATOM 2972 N N . ALA B 1 82 ? -10.109 3.123 3.506 1 73.94 82 ALA B N 1
ATOM 2973 C CA . ALA B 1 82 ? -9.719 4.523 3.375 1 73.94 82 ALA B CA 1
ATOM 2974 C C . ALA B 1 82 ? -10.812 5.449 3.916 1 73.94 82 ALA B C 1
ATOM 2976 O O . ALA B 1 82 ? -10.516 6.406 4.637 1 73.94 82 ALA B O 1
ATOM 2977 N N . ALA B 1 83 ? -12.031 5.156 3.59 1 77.31 83 ALA B N 1
ATOM 2978 C CA . ALA B 1 83 ? -13.156 5.961 4.055 1 77.31 83 ALA B CA 1
ATOM 2979 C C . ALA B 1 83 ? -13.305 5.875 5.57 1 77.31 83 ALA B C 1
ATOM 2981 O O . ALA B 1 83 ? -13.445 6.898 6.246 1 77.31 83 ALA B O 1
ATOM 2982 N N . ALA B 1 84 ? -13.242 4.695 6.059 1 83.94 84 ALA B N 1
ATOM 2983 C CA . ALA B 1 84 ? -13.398 4.48 7.492 1 83.94 84 ALA B CA 1
ATOM 2984 C C . ALA B 1 84 ? -12.305 5.195 8.281 1 83.94 84 ALA B C 1
ATOM 2986 O O . ALA B 1 84 ? -12.586 5.879 9.266 1 83.94 84 ALA B O 1
ATOM 2987 N N . GLU B 1 85 ? -11.109 5.082 7.832 1 80.75 85 GLU B N 1
ATOM 2988 C CA . GLU B 1 85 ? -9.992 5.691 8.547 1 80.75 85 GLU B CA 1
ATOM 2989 C C . GLU B 1 85 ? -10.031 7.211 8.438 1 80.75 85 GLU B C 1
ATOM 2991 O O . GLU B 1 85 ? -9.641 7.918 9.367 1 80.75 85 GLU B O 1
ATOM 2996 N N . SER B 1 86 ? -10.492 7.676 7.316 1 77.75 86 SER B N 1
ATOM 2997 C CA . SER B 1 86 ? -10.617 9.125 7.156 1 77.75 86 SER B CA 1
ATOM 2998 C C . SER B 1 86 ? -11.633 9.703 8.141 1 77.75 86 SER B C 1
ATOM 3000 O O . SER B 1 86 ? -11.375 10.727 8.773 1 77.75 86 SER B O 1
ATOM 3002 N N . VAL B 1 87 ? -12.688 9.07 8.273 1 83.31 87 VAL B N 1
ATOM 3003 C CA . VAL B 1 87 ? -13.727 9.523 9.195 1 83.31 87 VAL B CA 1
ATOM 3004 C C . VAL B 1 87 ? -13.227 9.383 10.633 1 83.31 87 VAL B C 1
ATOM 3006 O O . VAL B 1 87 ? -13.453 10.258 11.469 1 83.31 87 VAL B O 1
ATOM 3009 N N . LYS B 1 88 ? -12.617 8.281 10.906 1 89.19 88 LYS B N 1
ATOM 3010 C CA . LYS B 1 88 ? -12.062 8.062 12.242 1 89.19 88 LYS B CA 1
ATOM 3011 C C . LYS B 1 88 ? -11.055 9.148 12.602 1 89.19 88 LYS B C 1
ATOM 3013 O O . LYS B 1 88 ? -11.07 9.664 13.727 1 89.19 88 LYS B O 1
ATOM 3018 N N . THR B 1 89 ? -10.203 9.508 11.672 1 84.88 89 THR B N 1
ATOM 3019 C CA . THR B 1 89 ? -9.219 10.562 11.883 1 84.88 89 THR B CA 1
ATOM 3020 C C . THR B 1 89 ? -9.906 11.891 12.172 1 84.88 89 THR B C 1
ATOM 3022 O O . THR B 1 89 ? -9.523 12.594 13.109 1 84.88 89 THR B O 1
ATOM 3025 N N . LEU B 1 90 ? -10.898 12.211 11.453 1 84.44 90 LEU B N 1
ATOM 3026 C CA . LEU B 1 90 ? -11.617 13.461 11.648 1 84.44 90 LEU B CA 1
ATOM 3027 C C . LEU B 1 90 ? -12.336 13.469 13 1 84.44 90 LEU B C 1
ATOM 3029 O O . LEU B 1 90 ? -12.359 14.484 13.688 1 84.44 90 LEU B O 1
ATOM 3033 N N . ALA B 1 91 ? -12.938 12.375 13.297 1 90 91 ALA B N 1
ATOM 3034 C CA . ALA B 1 91 ? -13.664 12.258 14.562 1 90 91 ALA B CA 1
ATOM 3035 C C . ALA B 1 91 ? -12.734 12.492 15.75 1 90 91 ALA B C 1
ATOM 3037 O O . ALA B 1 91 ? -13.078 13.242 16.672 1 90 91 ALA B O 1
ATOM 3038 N N . TRP B 1 92 ? -11.586 11.914 15.727 1 92.38 92 TRP B N 1
ATOM 3039 C CA . TRP B 1 92 ? -10.633 12.07 16.812 1 92.38 92 TRP B CA 1
ATOM 3040 C C . TRP B 1 92 ? -10.07 13.484 16.859 1 92.38 92 TRP B C 1
ATOM 3042 O O . TRP B 1 92 ? -9.93 14.07 17.938 1 92.38 92 TRP B O 1
ATOM 3052 N N . LYS B 1 93 ? -9.766 14 15.664 1 89.69 93 LYS B N 1
ATOM 3053 C CA . LYS B 1 93 ? -9.273 15.375 15.633 1 89.69 93 LYS B CA 1
ATOM 3054 C C . LYS B 1 93 ? -10.289 16.328 16.25 1 89.69 93 LYS B C 1
ATOM 3056 O O . LYS B 1 93 ? -9.914 17.25 16.984 1 89.69 93 LYS B O 1
ATOM 3061 N N . TYR B 1 94 ? -11.539 16.125 16 1 89.75 94 TYR B N 1
ATOM 3062 C CA . TYR B 1 94 ? -12.602 16.938 16.578 1 89.75 94 TYR B CA 1
ATOM 3063 C C . TYR B 1 94 ? -12.711 16.719 18.078 1 89.75 94 TYR B C 1
ATOM 3065 O O . TYR B 1 94 ? -12.734 17.672 18.859 1 89.75 94 TYR B O 1
ATOM 3073 N N . ALA B 1 95 ? -12.766 15.523 18.453 1 91.75 95 ALA B N 1
ATOM 3074 C CA . ALA B 1 95 ? -13.047 15.148 19.844 1 91.75 95 ALA B CA 1
ATOM 3075 C C . ALA B 1 95 ? -11.953 15.648 20.781 1 91.75 95 ALA B C 1
ATOM 3077 O O . ALA B 1 95 ? -12.234 16.031 21.922 1 91.75 95 ALA B O 1
ATOM 3078 N N . VAL B 1 96 ? -10.727 15.758 20.297 1 92.75 96 VAL B N 1
ATOM 3079 C CA . VAL B 1 96 ? -9.648 16.141 21.203 1 92.75 96 VAL B CA 1
ATOM 3080 C C . VAL B 1 96 ? -9.148 17.531 20.844 1 92.75 96 VAL B C 1
ATOM 3082 O O . VAL B 1 96 ? -8.055 17.938 21.25 1 92.75 96 VAL B O 1
ATOM 3085 N N . ARG B 1 97 ? -9.844 18.234 19.984 1 89 97 ARG B N 1
ATOM 3086 C CA . ARG B 1 97 ? -9.594 19.625 19.625 1 89 97 ARG B CA 1
ATOM 3087 C C . ARG B 1 97 ? -8.273 19.766 18.875 1 89 97 ARG B C 1
ATOM 3089 O O . ARG B 1 97 ? -7.492 20.688 19.156 1 89 97 ARG B O 1
ATOM 3096 N N . ALA B 1 98 ? -8.031 18.766 18.125 1 85.12 98 ALA B N 1
ATOM 3097 C CA . ALA B 1 98 ? -6.852 18.812 17.266 1 85.12 98 ALA B CA 1
ATOM 3098 C C . ALA B 1 98 ? -7.219 19.25 15.852 1 85.12 98 ALA B C 1
ATOM 3100 O O . ALA B 1 98 ? -6.434 19.062 14.914 1 85.12 98 ALA B O 1
ATOM 3101 N N . ASP B 1 99 ? -8.477 19.547 15.594 1 69.19 99 ASP B N 1
ATOM 3102 C CA . ASP B 1 99 ? -8.992 19.844 14.266 1 69.19 99 ASP B CA 1
ATOM 3103 C C . ASP B 1 99 ? -8.383 21.125 13.719 1 69.19 99 ASP B C 1
ATOM 3105 O O . ASP B 1 99 ? -8.344 21.328 12.5 1 69.19 99 ASP B O 1
ATOM 3109 N N . ALA B 1 100 ? -8.148 22.344 14.695 1 55.41 100 ALA B N 1
ATOM 3110 C CA . ALA B 1 100 ? -7.891 23.703 14.25 1 55.41 100 ALA B CA 1
ATOM 3111 C C . ALA B 1 100 ? -6.48 23.844 13.688 1 55.41 100 ALA B C 1
ATOM 3113 O O . ALA B 1 100 ? -5.512 23.406 14.32 1 55.41 100 ALA B O 1
ATOM 3114 N N . TYR B 1 101 ? -6.191 23.797 12.422 1 48.91 101 TYR B N 1
ATOM 3115 C CA . TYR B 1 101 ? -4.914 24.375 12.023 1 48.91 101 TYR B CA 1
ATOM 3116 C C . TYR B 1 101 ? -4.602 25.641 12.836 1 48.91 101 TYR B C 1
ATOM 3118 O O . TYR B 1 101 ? -5.473 26.172 13.523 1 48.91 101 TYR B O 1
ATOM 3126 N N . ARG B 1 102 ? -3.865 26.828 12.18 1 43.53 102 ARG B N 1
ATOM 3127 C CA . ARG B 1 102 ? -3.584 28.125 12.789 1 43.53 102 ARG B CA 1
ATOM 3128 C C . ARG B 1 102 ? -4.777 28.609 13.609 1 43.53 102 ARG B C 1
ATOM 3130 O O . ARG B 1 102 ? -5.906 28.172 13.391 1 43.53 102 ARG B O 1
ATOM 3137 N N . PRO B 1 103 ? -4.57 30.031 14.211 1 42.09 103 PRO B N 1
ATOM 3138 C CA . PRO B 1 103 ? -5.637 30.531 15.078 1 42.09 103 PRO B CA 1
ATOM 3139 C C . PRO B 1 103 ? -7.031 30.25 14.523 1 42.09 103 PRO B C 1
ATOM 3141 O O . PRO B 1 103 ? -7.266 30.391 13.32 1 42.09 103 PRO B O 1
ATOM 3144 N N . PRO B 1 104 ? -7.719 29.391 15.141 1 40 104 PRO B N 1
ATOM 3145 C CA . PRO B 1 104 ? -9.094 29.234 14.656 1 40 104 PRO B CA 1
ATOM 3146 C C . PRO B 1 104 ? -9.625 30.5 13.977 1 40 104 PRO B C 1
ATOM 3148 O O . PRO B 1 104 ? -9.305 31.609 14.398 1 40 104 PRO B O 1
ATOM 3151 N N . PRO B 1 105 ? -9.648 30.578 12.625 1 40.44 105 PRO B N 1
ATOM 3152 C CA . PRO B 1 105 ? -10.211 31.859 12.203 1 40.44 105 PRO B CA 1
ATOM 3153 C C . PRO B 1 105 ? -11.047 32.531 13.297 1 40.44 105 PRO B C 1
ATOM 3155 O O . PRO B 1 105 ? -11.641 31.828 14.125 1 40.44 105 PRO B O 1
ATOM 3158 N N . ARG B 1 106 ? -10.68 33.625 13.547 1 43.25 106 ARG B N 1
ATOM 3159 C CA . ARG B 1 106 ? -11.445 34.406 14.516 1 43.25 106 ARG B CA 1
ATOM 3160 C C . ARG B 1 106 ? -12.938 34.125 14.398 1 43.25 106 ARG B C 1
ATOM 3162 O O . ARG B 1 106 ? -13.641 34.031 15.406 1 43.25 106 ARG B O 1
ATOM 3169 N N . ALA B 1 107 ? -13.5 34.469 13.055 1 42.59 107 ALA B N 1
ATOM 3170 C CA . ALA B 1 107 ? -14.93 34.25 12.867 1 42.59 107 ALA B CA 1
ATOM 3171 C C . ALA B 1 107 ? -15.219 32.812 12.477 1 42.59 107 ALA B C 1
ATOM 3173 O O . ALA B 1 107 ? -15.227 32.469 11.289 1 42.59 107 ALA B O 1
ATOM 3174 N N . LEU B 1 108 ? -14.422 31.766 12.578 1 44.47 108 LEU B N 1
ATOM 3175 C CA . LEU B 1 108 ? -14.484 30.328 12.352 1 44.47 108 LEU B CA 1
ATOM 3176 C C . LEU B 1 108 ? -15.914 29.828 12.445 1 44.47 108 LEU B C 1
ATOM 3178 O O . LEU B 1 108 ? -16.609 30.094 13.422 1 44.47 108 LEU B O 1
ATOM 3182 N N . PRO B 1 109 ? -16.531 29.438 11.344 1 53.88 109 PRO B N 1
ATOM 3183 C CA . PRO B 1 109 ? -17.641 28.562 11.758 1 53.88 109 PRO B CA 1
ATOM 3184 C C . PRO B 1 109 ? -17.281 27.672 12.938 1 53.88 109 PRO B C 1
ATOM 3186 O O . PRO B 1 109 ? -16.094 27.469 13.227 1 53.88 109 PRO B O 1
ATOM 3189 N N . ASP B 1 110 ? -18 27.406 13.938 1 71 110 ASP B N 1
ATOM 3190 C CA . ASP B 1 110 ? -17.859 26.594 15.148 1 71 110 ASP B CA 1
ATOM 3191 C C . ASP B 1 110 ? -17.25 25.234 14.836 1 71 110 ASP B C 1
ATOM 3193 O O . ASP B 1 110 ? -17.078 24.891 13.664 1 71 110 ASP B O 1
ATOM 3197 N N . ALA B 1 111 ? -16.359 24.734 15.625 1 80.12 111 ALA B N 1
ATOM 3198 C CA . ALA B 1 111 ? -15.742 23.406 15.562 1 80.12 111 ALA B CA 1
ATOM 3199 C C . ALA B 1 111 ? -16.656 22.422 14.852 1 80.12 111 ALA B C 1
ATOM 3201 O O . ALA B 1 111 ? -16.188 21.578 14.078 1 80.12 111 ALA B O 1
ATOM 3202 N N . GLU B 1 112 ? -17.875 22.719 14.977 1 82.81 112 GLU B N 1
ATOM 3203 C CA . GLU B 1 112 ? -18.828 21.812 14.359 1 82.81 112 GLU B CA 1
ATOM 3204 C C . GLU B 1 112 ? -18.953 22.062 12.852 1 82.81 112 GLU B C 1
ATOM 3206 O O . GLU B 1 112 ? -19.062 21.125 12.07 1 82.81 112 GLU B O 1
ATOM 3211 N N . GLY B 1 113 ? -18.938 23.281 12.523 1 79 113 GLY B N 1
ATOM 3212 C CA . GLY B 1 113 ? -18.953 23.625 11.109 1 79 113 GLY B CA 1
ATOM 3213 C C . GLY B 1 113 ? -17.734 23.125 10.352 1 79 113 GLY B C 1
ATOM 3214 O O . GLY B 1 113 ? -17.844 22.625 9.234 1 79 113 GLY B O 1
ATOM 3215 N N . LEU B 1 114 ? -16.594 23.25 11.008 1 76.88 114 LEU B N 1
ATOM 3216 C CA . LEU B 1 114 ? -15.359 22.766 10.391 1 76.88 114 LEU B CA 1
ATOM 3217 C C . LEU B 1 114 ? -15.391 21.25 10.203 1 76.88 114 LEU B C 1
ATOM 3219 O O . LEU B 1 114 ? -14.977 20.75 9.156 1 76.88 114 LEU B O 1
ATOM 3223 N N . TYR B 1 115 ? -15.859 20.578 11.172 1 84.56 115 TYR B N 1
ATOM 3224 C CA . TYR B 1 115 ? -15.984 19.125 11.086 1 84.56 115 TYR B CA 1
ATOM 3225 C C . TYR B 1 115 ? -16.891 18.719 9.922 1 84.56 115 TYR B C 1
ATOM 3227 O O . TYR B 1 115 ? -16.547 17.828 9.141 1 84.56 115 TYR B O 1
ATOM 3235 N N . ARG B 1 116 ? -17.953 19.391 9.797 1 80.56 116 ARG B N 1
ATOM 3236 C CA . ARG B 1 116 ? -18.906 19.062 8.742 1 80.56 116 ARG B CA 1
ATOM 3237 C C . ARG B 1 116 ? -18.328 19.359 7.367 1 80.56 116 ARG B C 1
ATOM 3239 O O . ARG B 1 116 ? -18.578 18.625 6.414 1 80.56 116 ARG B O 1
ATOM 3246 N N . PHE B 1 117 ? -17.625 20.344 7.344 1 71.94 117 PHE B N 1
ATOM 3247 C CA . PHE B 1 117 ? -16.984 20.719 6.082 1 71.94 117 PHE B CA 1
ATOM 3248 C C . PHE B 1 117 ? -15.953 19.688 5.668 1 71.94 117 PHE B C 1
ATOM 3250 O O . PHE B 1 117 ? -15.938 19.234 4.523 1 71.94 117 PHE B O 1
ATOM 3257 N N . GLN B 1 118 ? -15.094 19.359 6.629 1 74.5 118 GLN B N 1
ATOM 3258 C CA . GLN B 1 118 ? -14.055 18.375 6.348 1 74.5 118 GLN B CA 1
ATOM 3259 C C . GLN B 1 118 ? -14.672 17.016 6.02 1 74.5 118 GLN B C 1
ATOM 3261 O O . GLN B 1 118 ? -14.188 16.312 5.129 1 74.5 118 GLN B O 1
ATOM 3266 N N . LEU B 1 119 ? -15.688 16.703 6.719 1 80 119 LEU B N 1
ATOM 3267 C CA . LEU B 1 119 ? -16.391 15.438 6.465 1 80 119 LEU B CA 1
ATOM 3268 C C . LEU B 1 119 ? -17 15.43 5.07 1 80 119 LEU B C 1
ATOM 3270 O O . LEU B 1 119 ? -16.969 14.414 4.379 1 80 119 LEU B O 1
ATOM 3274 N N . GLY B 1 120 ? -17.547 16.547 4.746 1 73.81 120 GLY B N 1
ATOM 3275 C CA . GLY B 1 120 ? -18.078 16.672 3.393 1 73.81 120 GLY B CA 1
ATOM 3276 C C . GLY B 1 120 ? -17.031 16.406 2.322 1 73.81 120 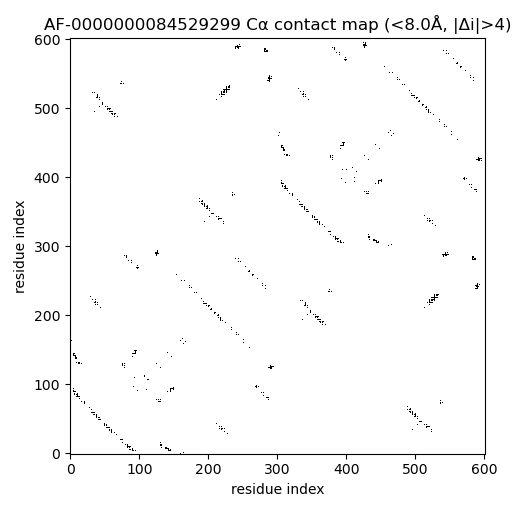GLY B C 1
ATOM 3277 O O . GLY B 1 120 ? -17.312 15.75 1.322 1 73.81 120 GLY B O 1
ATOM 3278 N N . GLY B 1 121 ? -15.844 16.875 2.568 1 69.12 121 GLY B N 1
ATOM 3279 C CA . GLY B 1 121 ? -14.742 16.609 1.655 1 69.12 121 GLY B CA 1
ATOM 3280 C C . GLY B 1 121 ? -14.391 15.141 1.545 1 69.12 121 GLY B C 1
ATOM 3281 O O . GLY B 1 121 ? -14.156 14.633 0.446 1 69.12 121 GLY B O 1
ATOM 3282 N N . VAL B 1 122 ? -14.391 14.492 2.656 1 71.5 122 VAL B N 1
ATOM 3283 C CA . VAL B 1 122 ? -14.102 13.062 2.693 1 71.5 122 VAL B CA 1
ATOM 3284 C C . VAL B 1 122 ? -15.195 12.297 1.953 1 71.5 122 VAL B C 1
ATOM 3286 O O . VAL B 1 122 ? -14.906 11.406 1.15 1 71.5 122 VAL B O 1
ATOM 3289 N N . LEU B 1 123 ? -16.375 12.68 2.229 1 73.5 123 LEU B N 1
ATOM 3290 C CA . LEU B 1 123 ? -17.5 11.977 1.617 1 73.5 123 LEU B CA 1
ATOM 3291 C C . LEU B 1 123 ? -17.531 12.211 0.111 1 73.5 123 LEU B C 1
ATOM 3293 O O . LEU B 1 123 ? -17.844 11.297 -0.656 1 73.5 123 LEU B O 1
ATOM 3297 N N . ASP B 1 124 ? -17.141 13.359 -0.257 1 69.06 124 ASP B N 1
ATOM 3298 C CA . ASP B 1 124 ? -17.109 13.695 -1.678 1 69.06 124 ASP B CA 1
ATOM 3299 C C . ASP B 1 124 ? -16.031 12.891 -2.406 1 69.06 124 ASP B C 1
ATOM 3301 O O . ASP B 1 124 ? -16.219 12.5 -3.562 1 69.06 124 ASP B O 1
ATOM 3305 N N . ALA B 1 125 ? -15.008 12.633 -1.701 1 65.06 125 ALA B N 1
ATOM 3306 C CA . ALA B 1 125 ? -13.906 11.867 -2.283 1 65.06 125 ALA B CA 1
ATOM 3307 C C . ALA B 1 125 ? -14.344 10.438 -2.602 1 65.06 125 ALA B C 1
ATOM 3309 O O . ALA B 1 125 ? -13.812 9.812 -3.525 1 65.06 125 ALA B O 1
ATOM 3310 N N . PHE B 1 126 ? -15.281 9.992 -1.886 1 69.31 126 PHE B N 1
ATOM 3311 C CA . PHE B 1 126 ? -15.703 8.609 -2.076 1 69.31 126 PHE B CA 1
ATOM 3312 C C . PHE B 1 126 ? -17.078 8.547 -2.719 1 69.31 126 PHE B C 1
ATOM 3314 O O . PHE B 1 126 ? -17.734 7.496 -2.713 1 69.31 126 PHE B O 1
ATOM 3321 N N . ARG B 1 127 ? -17.328 9.719 -3.24 1 69 127 ARG B N 1
ATOM 3322 C CA . ARG B 1 127 ? -18.641 9.758 -3.895 1 69 127 ARG B CA 1
ATOM 3323 C C . ARG B 1 127 ? -18.688 8.797 -5.074 1 69 127 ARG B C 1
ATOM 3325 O O . ARG B 1 127 ? -17.781 8.773 -5.906 1 69 127 ARG B O 1
ATOM 3332 N N . GLY B 1 128 ? -19.625 7.906 -5.113 1 66.62 128 GLY B N 1
ATOM 3333 C CA . GLY B 1 128 ? -19.766 6.949 -6.195 1 66.62 128 GLY B CA 1
ATOM 3334 C C . GLY B 1 128 ? -19.172 5.59 -5.867 1 66.62 128 GLY B C 1
ATOM 3335 O O . GLY B 1 128 ? -19.344 4.633 -6.625 1 66.62 128 GLY B O 1
ATOM 3336 N N . SER B 1 129 ? -18.359 5.664 -4.863 1 68.62 129 SER B N 1
ATOM 3337 C CA . SER B 1 129 ? -17.828 4.375 -4.43 1 68.62 129 SER B CA 1
ATOM 3338 C C . SER B 1 129 ? -18.922 3.514 -3.799 1 68.62 129 SER B C 1
ATOM 3340 O O . SER B 1 129 ? -19.922 4.031 -3.301 1 68.62 129 SER B O 1
ATOM 3342 N N . ARG B 1 130 ? -18.828 2.264 -3.879 1 72.56 130 ARG B N 1
ATOM 3343 C CA . ARG B 1 130 ? -19.766 1.308 -3.305 1 72.56 130 ARG B CA 1
ATOM 3344 C C . ARG B 1 130 ? -19.75 1.369 -1.782 1 72.56 130 ARG B C 1
ATOM 3346 O O . ARG B 1 130 ? -20.609 0.792 -1.123 1 72.56 130 ARG B O 1
ATOM 3353 N N . VAL B 1 131 ? -18.719 2.037 -1.276 1 70.81 131 VAL B N 1
ATOM 3354 C CA . VAL B 1 131 ? -18.547 2.113 0.172 1 70.81 131 VAL B CA 1
ATOM 3355 C C . VAL B 1 131 ? -19.578 3.072 0.757 1 70.81 131 VAL B C 1
ATOM 3357 O O . VAL B 1 131 ? -19.953 2.961 1.93 1 70.81 131 VAL B O 1
ATOM 3360 N N . MET B 1 132 ? -19.984 4.059 -0.035 1 70.44 132 MET B N 1
ATOM 3361 C CA . MET B 1 132 ? -20.906 5.086 0.454 1 70.44 132 MET B CA 1
ATOM 3362 C C . MET B 1 132 ? -22.266 4.484 0.776 1 70.44 132 MET B C 1
ATOM 3364 O O . MET B 1 132 ? -22.859 3.783 -0.05 1 70.44 132 MET B O 1
ATOM 3368 N N . PRO B 1 133 ? -22.547 4.641 2.182 1 62.78 133 PRO B N 1
ATOM 3369 C CA . PRO B 1 133 ? -23.891 4.168 2.506 1 62.78 133 PRO B CA 1
ATOM 3370 C C . PRO B 1 133 ? -24.984 4.926 1.749 1 62.78 133 PRO B C 1
ATOM 3372 O O . PRO B 1 133 ? -24.734 6.02 1.229 1 62.78 133 PRO B O 1
ATOM 3375 N N . GLU B 1 134 ? -26.062 4.328 1.601 1 60.72 134 GLU B N 1
ATOM 3376 C CA . GLU B 1 134 ? -27.219 5.031 1.069 1 60.72 134 GLU B CA 1
ATOM 3377 C C . GLU B 1 134 ? -27.516 6.293 1.873 1 60.72 134 GLU B C 1
ATOM 3379 O O . GLU B 1 134 ? -27.297 6.332 3.086 1 60.72 134 GLU B O 1
ATOM 3384 N N . PRO B 1 135 ? -27.531 7.547 1.303 1 55.88 135 PRO B N 1
ATOM 3385 C CA . PRO B 1 135 ? -27.734 8.844 1.951 1 55.88 135 PRO B CA 1
ATOM 3386 C C . PRO B 1 135 ? -28.562 8.742 3.232 1 55.88 135 PRO B C 1
ATOM 3388 O O . PRO B 1 135 ? -28.297 9.461 4.199 1 55.88 135 PRO B O 1
ATOM 3391 N N . GLU B 1 136 ? -29.672 8.086 3.281 1 53.09 136 GLU B N 1
ATOM 3392 C CA . GLU B 1 136 ? -30.656 8.172 4.352 1 53.09 136 GLU B CA 1
ATOM 3393 C C . GLU B 1 136 ? -30.188 7.449 5.605 1 53.09 136 GLU B C 1
ATOM 3395 O O . GLU B 1 136 ? -30.766 7.605 6.68 1 53.09 136 GLU B O 1
ATOM 3400 N N . SER B 1 137 ? -29.172 6.742 5.645 1 55.16 137 SER B N 1
ATOM 3401 C CA . SER B 1 137 ? -29.188 5.719 6.684 1 55.16 137 SER B CA 1
ATOM 3402 C C . SER B 1 137 ? -28.203 6.047 7.805 1 55.16 137 SER B C 1
ATOM 3404 O O . SER B 1 137 ? -28.422 5.648 8.953 1 55.16 137 SER B O 1
ATOM 3406 N N . GLU B 1 138 ? -26.906 6.617 7.539 1 60.62 138 GLU B N 1
ATOM 3407 C CA . GLU B 1 138 ? -26.016 6.617 8.703 1 60.62 138 GLU B CA 1
ATOM 3408 C C . GLU B 1 138 ? -25.5 8.016 9 1 60.62 138 GLU B C 1
ATOM 3410 O O . GLU B 1 138 ? -25.031 8.719 8.102 1 60.62 138 GLU B O 1
ATOM 3415 N N . PRO B 1 139 ? -25.922 8.477 10.273 1 61.5 139 PRO B N 1
ATOM 3416 C CA . PRO B 1 139 ? -25.484 9.812 10.68 1 61.5 139 PRO B CA 1
ATOM 3417 C C . PRO B 1 139 ? -23.984 10.008 10.539 1 61.5 139 PRO B C 1
ATOM 3419 O O . PRO B 1 139 ? -23.203 9.164 10.977 1 61.5 139 PRO B O 1
ATOM 3422 N N . VAL B 1 140 ? -23.547 10.891 9.625 1 62.44 140 VAL B N 1
ATOM 3423 C CA . VAL B 1 140 ? -22.156 11.273 9.383 1 62.44 140 VAL B CA 1
ATOM 3424 C C . VAL B 1 140 ? -21.75 12.367 10.367 1 62.44 140 VAL B C 1
ATOM 3426 O O . VAL B 1 140 ? -20.562 12.727 10.445 1 62.44 140 VAL B O 1
ATOM 3429 N N . GLY B 1 141 ? -22.672 12.648 11.344 1 76 141 GLY B N 1
ATOM 3430 C CA . GLY B 1 141 ? -22.453 13.891 12.07 1 76 141 GLY B CA 1
ATOM 3431 C C . GLY B 1 141 ? -21.734 13.68 13.391 1 76 141 GLY B C 1
ATOM 3432 O O . GLY B 1 141 ? -21.172 12.609 13.641 1 76 141 GLY B O 1
ATOM 3433 N N . ILE B 1 142 ? -21.547 14.602 14.102 1 86.19 142 ILE B N 1
ATOM 3434 C CA . ILE B 1 142 ? -20.875 14.68 15.391 1 86.19 142 ILE B CA 1
ATOM 3435 C C . ILE B 1 142 ? -21.656 13.883 16.438 1 86.19 142 ILE B C 1
ATOM 3437 O O . ILE B 1 142 ? -22.859 14.102 16.625 1 86.19 142 ILE B O 1
ATOM 3441 N N . THR B 1 143 ? -21.047 12.898 17.016 1 89.75 143 THR B N 1
ATOM 3442 C CA . THR B 1 143 ? -21.688 12.062 18.031 1 89.75 143 THR B CA 1
ATOM 3443 C C . THR B 1 143 ? -21.672 12.758 19.391 1 89.75 143 THR B C 1
ATOM 3445 O O . THR B 1 143 ? -20.938 13.727 19.578 1 89.75 143 THR B O 1
ATOM 3448 N N . GLU B 1 144 ? -22.516 12.266 20.281 1 88.94 144 GLU B N 1
ATOM 3449 C CA . GLU B 1 144 ? -22.531 12.781 21.641 1 88.94 144 GLU B CA 1
ATOM 3450 C C . GLU B 1 144 ? -21.203 12.523 22.359 1 88.94 144 GLU B C 1
ATOM 3452 O O . GLU B 1 144 ? -20.734 13.359 23.125 1 88.94 144 GLU B O 1
ATOM 3457 N N . GLY B 1 145 ? -20.641 11.406 22.047 1 91.25 145 GLY B N 1
ATOM 3458 C CA . GLY B 1 145 ? -19.344 11.07 22.609 1 91.25 145 GLY B CA 1
ATOM 3459 C C . GLY B 1 145 ? -18.25 12.047 22.219 1 91.25 145 GLY B C 1
ATOM 3460 O O . GLY B 1 145 ? -17.406 12.414 23.047 1 91.25 145 GLY B O 1
ATOM 3461 N N . MET B 1 146 ? -18.328 12.469 20.984 1 92.31 146 MET B N 1
ATOM 3462 C CA . MET B 1 146 ? -17.359 13.453 20.516 1 92.31 146 MET B CA 1
ATOM 3463 C C . MET B 1 146 ? -17.5 14.773 21.25 1 92.31 146 MET B C 1
ATOM 3465 O O . MET B 1 146 ? -16.516 15.359 21.688 1 92.31 146 MET B O 1
ATOM 3469 N N . ARG B 1 147 ? -18.703 15.195 21.453 1 90.06 147 ARG B N 1
ATOM 3470 C CA . ARG B 1 147 ? -18.984 16.453 22.141 1 90.06 147 ARG B CA 1
ATOM 3471 C C . ARG B 1 147 ? -18.562 16.391 23.609 1 90.06 147 ARG B C 1
ATOM 3473 O O . ARG B 1 147 ? -17.984 17.344 24.141 1 90.06 147 ARG B O 1
ATOM 3480 N N . GLU B 1 148 ? -18.859 15.297 24.109 1 92.5 148 GLU B N 1
ATOM 3481 C CA . GLU B 1 148 ? -18.547 15.117 25.516 1 92.5 148 GLU B CA 1
ATOM 3482 C C . GLU B 1 148 ? -17.031 15.18 25.75 1 92.5 148 GLU B C 1
ATOM 3484 O O . GLU B 1 148 ? -16.562 15.891 26.641 1 92.5 148 GLU B O 1
ATOM 3489 N N . LEU B 1 149 ? -16.328 14.461 24.984 1 93.44 149 LEU B N 1
ATOM 3490 C CA . LEU B 1 149 ? -14.883 14.43 25.156 1 93.44 149 LEU B CA 1
ATOM 3491 C C . LEU B 1 149 ? -14.273 15.789 24.859 1 93.44 149 LEU B C 1
ATOM 3493 O O . LEU B 1 149 ? -13.352 16.234 25.547 1 93.44 149 LEU B O 1
ATOM 3497 N N . ARG B 1 150 ? -14.758 16.406 23.875 1 91.62 150 ARG B N 1
ATOM 3498 C CA . ARG B 1 150 ? -14.234 17.719 23.484 1 91.62 150 ARG B CA 1
ATOM 3499 C C . ARG B 1 150 ? -14.406 18.734 24.609 1 91.62 150 ARG B C 1
ATOM 3501 O O . ARG B 1 150 ? -13.578 19.625 24.766 1 91.62 150 ARG B O 1
ATOM 3508 N N . GLY B 1 151 ? -15.422 18.609 25.375 1 90.69 151 GLY B N 1
ATOM 3509 C CA . GLY B 1 151 ? -15.719 19.547 26.453 1 90.69 151 GLY B CA 1
ATOM 3510 C C . GLY B 1 151 ? -14.922 19.266 27.719 1 90.69 151 GLY B C 1
ATOM 3511 O O . GLY B 1 151 ? -14.914 20.078 28.641 1 90.69 151 GLY B O 1
ATOM 3512 N N . ARG B 1 152 ? -14.18 18.188 27.75 1 93.12 152 ARG B N 1
ATOM 3513 C CA . ARG B 1 152 ? -13.414 17.812 28.938 1 93.12 152 ARG B CA 1
ATOM 3514 C C . ARG B 1 152 ? -12.086 18.562 29 1 93.12 152 ARG B C 1
ATOM 3516 O O . ARG B 1 152 ? -11.609 19.078 27.969 1 93.12 152 ARG B O 1
ATOM 3523 N N . PRO B 1 153 ? -11.531 18.703 30.188 1 93.44 153 PRO B N 1
ATOM 3524 C CA . PRO B 1 153 ? -10.211 19.328 30.312 1 93.44 153 PRO B CA 1
ATOM 3525 C C . PRO B 1 153 ? -9.125 18.578 29.562 1 93.44 153 PRO B C 1
ATOM 3527 O O . PRO B 1 153 ? -9.281 17.375 29.281 1 93.44 153 PRO B O 1
ATOM 3530 N N . LEU B 1 154 ? -8.102 19.203 29.25 1 93.94 154 LEU B N 1
ATOM 3531 C CA . LEU B 1 154 ? -7.016 18.672 28.438 1 93.94 154 LEU B CA 1
ATOM 3532 C C . LEU B 1 154 ? -6.465 17.375 29.062 1 93.94 154 LEU B C 1
ATOM 3534 O O . LEU B 1 154 ? -6.133 16.438 28.328 1 93.94 154 LEU B O 1
ATOM 3538 N N . ALA B 1 155 ? -6.375 17.375 30.344 1 94.31 155 ALA B N 1
ATOM 3539 C CA . ALA B 1 155 ? -5.824 16.203 31 1 94.31 155 ALA B CA 1
ATOM 3540 C C . ALA B 1 155 ? -6.652 14.961 30.703 1 94.31 155 ALA B C 1
ATOM 3542 O O . ALA B 1 155 ? -6.102 13.891 30.438 1 94.31 155 ALA B O 1
ATOM 3543 N N . VAL B 1 156 ? -7.918 15.086 30.688 1 94.69 156 VAL B N 1
ATOM 3544 C CA . VAL B 1 156 ? -8.82 13.969 30.422 1 94.69 156 VAL B CA 1
ATOM 3545 C C . VAL B 1 156 ? -8.781 13.609 28.938 1 94.69 156 VAL B C 1
ATOM 3547 O O . VAL B 1 156 ? -8.719 12.43 28.578 1 94.69 156 VAL B O 1
ATOM 3550 N N . ARG B 1 157 ? -8.797 14.602 28.109 1 95 157 ARG B N 1
ATOM 3551 C CA . ARG B 1 157 ? -8.719 14.359 26.672 1 95 157 ARG B CA 1
ATOM 3552 C C . ARG B 1 157 ? -7.438 13.609 26.312 1 95 157 ARG B C 1
ATOM 3554 O O . ARG B 1 157 ? -7.465 12.672 25.516 1 95 157 ARG B O 1
ATOM 3561 N N . ARG B 1 158 ? -6.402 14.008 26.906 1 94.75 158 ARG B N 1
ATOM 3562 C CA . ARG B 1 158 ? -5.117 13.367 26.656 1 94.75 158 ARG B CA 1
ATOM 3563 C C . ARG B 1 158 ? -5.141 11.906 27.094 1 94.75 158 ARG B C 1
ATOM 3565 O O . ARG B 1 158 ? -4.684 11.023 26.359 1 94.75 158 ARG B O 1
ATOM 3572 N N . GLU B 1 159 ? -5.641 11.68 28.234 1 94.81 159 GLU B N 1
ATOM 3573 C CA . GLU B 1 159 ? -5.668 10.32 28.75 1 94.81 159 GLU B CA 1
ATOM 3574 C C . GLU B 1 159 ? -6.512 9.406 27.875 1 94.81 159 GLU B C 1
ATOM 3576 O O . GLU B 1 159 ? -6.09 8.297 27.531 1 94.81 159 GLU B O 1
ATOM 3581 N N . VAL B 1 160 ? -7.645 9.883 27.5 1 95.19 160 VAL B N 1
ATOM 3582 C CA . VAL B 1 160 ? -8.547 9.086 26.672 1 95.19 160 VAL B CA 1
ATOM 3583 C C . VAL B 1 160 ? -7.914 8.852 25.312 1 95.19 160 VAL B C 1
ATOM 3585 O O . VAL B 1 160 ? -7.953 7.738 24.781 1 95.19 160 VAL B O 1
ATOM 3588 N N . TYR B 1 161 ? -7.336 9.875 24.766 1 95.62 161 TYR B N 1
ATOM 3589 C CA . TYR B 1 161 ? -6.707 9.781 23.453 1 95.62 161 TYR B CA 1
ATOM 3590 C C . TYR B 1 161 ? -5.535 8.805 23.484 1 95.62 161 TYR B C 1
ATOM 3592 O O . TYR B 1 161 ? -5.395 7.965 22.578 1 95.62 161 TYR B O 1
ATOM 3600 N N . LEU B 1 162 ? -4.746 8.875 24.5 1 95.44 162 LEU B N 1
ATOM 3601 C CA . LEU B 1 162 ? -3.578 8.008 24.625 1 95.44 162 LEU B CA 1
ATOM 3602 C C . LEU B 1 162 ? -4 6.555 24.828 1 95.44 162 LEU B C 1
ATOM 3604 O O . LEU B 1 162 ? -3.436 5.652 24.203 1 95.44 162 LEU B O 1
ATOM 3608 N N . ARG B 1 163 ? -5.008 6.371 25.5 1 94.56 163 ARG B N 1
ATOM 3609 C CA . ARG B 1 163 ? -5.422 5.02 25.859 1 94.56 163 ARG B CA 1
ATOM 3610 C C . ARG B 1 163 ? -6.246 4.383 24.75 1 94.56 163 ARG B C 1
ATOM 3612 O O . ARG B 1 163 ? -6.012 3.23 24.375 1 94.56 163 ARG B O 1
ATOM 3619 N N . GLU B 1 164 ? -7.16 5.156 24.172 1 94.25 164 GLU B N 1
ATOM 3620 C CA . GLU B 1 164 ? -8.156 4.566 23.281 1 94.25 164 GLU B CA 1
ATOM 3621 C C . GLU B 1 164 ? -7.734 4.688 21.828 1 94.25 164 GLU B C 1
ATOM 3623 O O . GLU B 1 164 ? -8.242 3.961 20.969 1 94.25 164 GLU B O 1
ATOM 3628 N N . ARG B 1 165 ? -6.824 5.531 21.562 1 94.06 165 ARG B N 1
ATOM 3629 C CA . ARG B 1 165 ? -6.445 5.754 20.172 1 94.06 165 ARG B CA 1
ATOM 3630 C C . ARG B 1 165 ? -4.984 5.379 19.938 1 94.06 165 ARG B C 1
ATOM 3632 O O . ARG B 1 165 ? -4.691 4.41 19.234 1 94.06 165 ARG B O 1
ATOM 3639 N N . ILE B 1 166 ? -4.113 5.988 20.672 1 93.06 166 ILE B N 1
ATOM 3640 C CA . ILE B 1 166 ? -2.691 5.855 20.391 1 93.06 166 ILE B CA 1
ATOM 3641 C C . ILE B 1 166 ? -2.201 4.48 20.828 1 93.06 166 ILE B C 1
ATOM 3643 O O . ILE B 1 166 ? -1.592 3.75 20.031 1 93.06 166 ILE B O 1
ATOM 3647 N N . GLN B 1 167 ? -2.541 4.086 22 1 93.88 167 GLN B N 1
ATOM 3648 C CA . GLN B 1 167 ? -2.057 2.811 22.516 1 93.88 167 GLN B CA 1
ATOM 3649 C C . GLN B 1 167 ? -2.672 1.638 21.766 1 93.88 167 GLN B C 1
ATOM 3651 O O . GLN B 1 167 ? -1.974 0.688 21.391 1 93.88 167 GLN B O 1
ATOM 3656 N N . VAL B 1 168 ? -3.932 1.72 21.516 1 92.88 168 VAL B N 1
ATOM 3657 C CA . VAL B 1 168 ? -4.633 0.64 20.828 1 92.88 168 VAL B CA 1
ATOM 3658 C C . VAL B 1 168 ? -4.078 0.482 19.422 1 92.88 168 VAL B C 1
ATOM 3660 O O . VAL B 1 168 ? -3.791 -0.633 18.969 1 92.88 168 VAL B O 1
ATOM 3663 N N . GLN B 1 169 ? -3.908 1.562 18.797 1 90.56 169 GLN B N 1
ATOM 3664 C CA . GLN B 1 169 ? -3.385 1.511 17.438 1 90.56 169 GLN B CA 1
ATOM 3665 C C . GLN B 1 169 ? -1.937 1.034 17.422 1 90.56 169 GLN B C 1
ATOM 3667 O O . GLN B 1 169 ? -1.534 0.282 16.531 1 90.56 169 GLN B O 1
ATOM 3672 N N . HIS B 1 170 ? -1.223 1.569 18.359 1 90.75 170 HIS B N 1
ATOM 3673 C CA . HIS B 1 170 ? 0.171 1.151 18.453 1 90.75 170 HIS B CA 1
ATOM 3674 C C . HIS B 1 170 ? 0.281 -0.36 18.625 1 90.75 170 HIS B C 1
ATOM 3676 O O . HIS B 1 170 ? 1.052 -1.014 17.922 1 90.75 170 HIS B O 1
ATOM 3682 N N . ASP B 1 171 ? -0.466 -0.89 19.484 1 94 171 ASP B N 1
ATOM 3683 C CA . ASP B 1 171 ? -0.417 -2.322 19.766 1 94 171 ASP B CA 1
ATOM 3684 C C . ASP B 1 171 ? -0.889 -3.129 18.562 1 94 171 ASP B C 1
ATOM 3686 O O . ASP B 1 171 ? -0.347 -4.195 18.266 1 94 171 ASP B O 1
ATOM 3690 N N . TRP B 1 172 ? -1.848 -2.578 17.969 1 90.81 172 TRP B N 1
ATOM 3691 C CA . TRP B 1 172 ? -2.34 -3.252 16.781 1 90.81 172 TRP B CA 1
ATOM 3692 C C . TRP B 1 172 ? -1.268 -3.291 15.695 1 90.81 172 TRP B C 1
ATOM 3694 O O . TRP B 1 172 ? -0.995 -4.348 15.117 1 90.81 172 TRP B O 1
ATOM 3704 N N . TYR B 1 173 ? -0.617 -2.201 15.43 1 87.94 173 TYR B N 1
ATOM 3705 C CA . TYR B 1 173 ? 0.417 -2.127 14.398 1 87.94 173 TYR B CA 1
ATOM 3706 C C . TYR B 1 173 ? 1.596 -3.027 14.75 1 87.94 173 TYR B C 1
ATOM 3708 O O . TYR B 1 173 ? 2.148 -3.701 13.875 1 87.94 173 TYR B O 1
ATOM 3716 N N . ARG B 1 174 ? 1.913 -3.021 15.945 1 91.56 174 ARG B N 1
ATOM 3717 C CA . ARG B 1 174 ? 3.025 -3.859 16.375 1 91.56 174 ARG B CA 1
ATOM 3718 C C . ARG B 1 174 ? 2.705 -5.336 16.188 1 91.56 174 ARG B C 1
ATOM 3720 O O . ARG B 1 174 ? 3.523 -6.094 15.656 1 91.56 174 ARG B O 1
ATOM 3727 N N . SER B 1 175 ? 1.555 -5.723 16.609 1 94.94 175 SER B N 1
ATOM 3728 C CA . SER B 1 175 ? 1.141 -7.113 16.469 1 94.94 175 SER B CA 1
ATOM 3729 C C . SER B 1 175 ? 1.027 -7.52 15.008 1 94.94 175 SER B C 1
ATOM 3731 O O . SER B 1 175 ? 1.478 -8.602 14.625 1 94.94 175 SER B O 1
ATOM 3733 N N . LYS B 1 176 ? 0.496 -6.641 14.25 1 91.94 176 LYS B N 1
ATOM 3734 C CA . LYS B 1 176 ? 0.334 -6.934 12.828 1 91.94 176 LYS B CA 1
ATOM 3735 C C . LYS B 1 176 ? 1.686 -6.992 12.125 1 91.94 176 LYS B C 1
ATOM 3737 O O . LYS B 1 176 ? 1.876 -7.789 11.203 1 91.94 176 LYS B O 1
ATOM 3742 N N . ALA B 1 177 ? 2.584 -6.148 12.516 1 87.69 177 ALA B N 1
ATOM 3743 C CA . ALA B 1 177 ? 3.932 -6.18 11.953 1 87.69 177 ALA B CA 1
ATOM 3744 C C . ALA B 1 177 ? 4.602 -7.527 12.203 1 87.69 177 ALA B C 1
ATOM 3746 O O . ALA B 1 177 ? 5.18 -8.117 11.281 1 87.69 177 ALA B O 1
ATOM 3747 N N . ARG B 1 178 ? 4.488 -8 13.398 1 93.31 178 ARG B N 1
ATOM 3748 C CA . ARG B 1 178 ? 5.078 -9.289 13.75 1 93.31 178 ARG B CA 1
ATOM 3749 C C . ARG B 1 178 ? 4.414 -10.422 12.977 1 93.31 178 ARG B C 1
ATOM 3751 O O . ARG B 1 178 ? 5.098 -11.32 12.484 1 93.31 178 ARG B O 1
ATOM 3758 N N . TYR B 1 179 ? 3.145 -10.344 12.938 1 93.56 179 TYR B N 1
ATOM 3759 C CA . TYR B 1 179 ? 2.41 -11.359 12.195 1 93.56 179 TYR B CA 1
ATOM 3760 C C . TYR B 1 179 ? 2.85 -11.398 10.742 1 93.56 179 TYR B C 1
ATOM 3762 O O . TYR B 1 179 ? 3.158 -12.469 10.203 1 93.56 179 TYR B O 1
ATOM 3770 N N . CYS B 1 180 ? 2.877 -10.188 10.125 1 89.44 180 CYS B N 1
ATOM 3771 C CA . CYS B 1 180 ? 3.266 -10.117 8.719 1 89.44 180 CYS B CA 1
ATOM 3772 C C . CYS B 1 180 ? 4.707 -10.57 8.523 1 89.44 180 CYS B C 1
ATOM 3774 O O . CYS B 1 180 ? 5.031 -11.219 7.527 1 89.44 180 CYS B O 1
ATOM 3776 N N . ALA B 1 181 ? 5.555 -10.234 9.445 1 88.56 181 ALA B N 1
ATOM 3777 C CA . ALA B 1 181 ? 6.953 -10.656 9.367 1 88.56 181 ALA B CA 1
ATOM 3778 C C . ALA B 1 181 ? 7.07 -12.18 9.406 1 88.56 181 ALA B C 1
ATOM 3780 O O . ALA B 1 181 ? 7.793 -12.773 8.602 1 88.56 181 ALA B O 1
ATOM 3781 N N . ARG B 1 182 ? 6.34 -12.781 10.281 1 93.69 182 ARG B N 1
ATOM 3782 C CA . ARG B 1 182 ? 6.359 -14.234 10.406 1 93.69 182 ARG B CA 1
ATOM 3783 C C . ARG B 1 182 ? 5.77 -14.898 9.172 1 93.69 182 ARG B C 1
ATOM 3785 O O . ARG B 1 182 ? 6.336 -15.859 8.648 1 93.69 182 ARG B O 1
ATOM 3792 N N . ALA B 1 183 ? 4.645 -14.367 8.789 1 92.75 183 ALA B N 1
ATOM 3793 C CA . ALA B 1 183 ? 4 -14.914 7.602 1 92.75 183 ALA B CA 1
ATOM 3794 C C . ALA B 1 183 ? 4.895 -14.766 6.371 1 92.75 183 ALA B C 1
ATOM 3796 O O . ALA B 1 183 ? 4.969 -15.672 5.539 1 92.75 183 ALA B O 1
ATOM 3797 N N . GLY B 1 184 ? 5.535 -13.625 6.301 1 88.62 184 GLY B N 1
ATOM 3798 C CA . GLY B 1 184 ? 6.484 -13.422 5.219 1 88.62 184 GLY B CA 1
ATOM 3799 C C . GLY B 1 184 ? 7.641 -14.398 5.246 1 88.62 184 GLY B C 1
ATOM 3800 O O . GLY B 1 184 ? 8.055 -14.914 4.203 1 88.62 184 GLY B O 1
ATOM 3801 N N . HIS B 1 185 ? 8.117 -14.664 6.43 1 89.81 185 HIS B N 1
ATOM 3802 C CA . HIS B 1 185 ? 9.195 -15.633 6.602 1 89.81 185 HIS B CA 1
ATOM 3803 C C . HIS B 1 185 ? 8.773 -17.016 6.121 1 89.81 185 HIS B C 1
ATOM 3805 O O . HIS B 1 185 ? 9.5 -17.672 5.363 1 89.81 185 HIS B O 1
ATOM 3811 N N . TRP B 1 186 ? 7.602 -17.422 6.531 1 92.38 186 TRP B N 1
ATOM 3812 C CA . TRP B 1 186 ? 7.121 -18.75 6.156 1 92.38 186 TRP B CA 1
ATOM 3813 C C . TRP B 1 186 ? 6.84 -18.828 4.66 1 92.38 186 TRP B C 1
ATOM 3815 O O . TRP B 1 186 ? 7.07 -19.859 4.031 1 92.38 186 TRP B O 1
ATOM 3825 N N . ALA B 1 187 ? 6.32 -17.766 4.094 1 89.94 187 ALA B N 1
ATOM 3826 C CA . ALA B 1 187 ? 6.145 -17.734 2.646 1 89.94 187 ALA B CA 1
ATOM 3827 C C . ALA B 1 187 ? 7.48 -17.906 1.927 1 89.94 187 ALA B C 1
ATOM 3829 O O . ALA B 1 187 ? 7.566 -18.594 0.912 1 89.94 187 ALA B O 1
ATOM 3830 N N . GLY B 1 188 ? 8.523 -17.281 2.469 1 88.81 188 GLY B N 1
ATOM 3831 C CA . GLY B 1 188 ? 9.859 -17.422 1.914 1 88.81 188 GLY B CA 1
ATOM 3832 C C . GLY B 1 188 ? 10.391 -18.844 2.016 1 88.81 188 GLY B C 1
ATOM 3833 O O . GLY B 1 188 ? 10.961 -19.375 1.056 1 88.81 188 GLY B O 1
ATOM 3834 N N . VAL B 1 189 ? 10.172 -19.453 3.121 1 93.06 189 VAL B N 1
ATOM 3835 C CA . VAL B 1 189 ? 10.609 -20.828 3.336 1 93.06 189 VAL B CA 1
ATOM 3836 C C . VAL B 1 189 ? 9.906 -21.75 2.344 1 93.06 189 VAL B C 1
ATOM 3838 O O . VAL B 1 189 ? 10.555 -22.578 1.695 1 93.06 189 VAL B O 1
ATOM 3841 N N . LEU B 1 190 ? 8.633 -21.547 2.203 1 93.81 190 LEU B N 1
ATOM 3842 C CA . LEU B 1 190 ? 7.879 -22.359 1.259 1 93.81 190 LEU B CA 1
ATOM 3843 C C . LEU B 1 190 ? 8.328 -22.094 -0.173 1 93.81 190 LEU B C 1
ATOM 3845 O O . LEU B 1 190 ? 8.32 -23 -1.011 1 93.81 190 LEU B O 1
ATOM 3849 N N . GLY B 1 191 ? 8.727 -20.906 -0.398 1 91.38 191 GLY B N 1
ATOM 3850 C CA . GLY B 1 191 ? 9.227 -20.531 -1.712 1 91.38 191 GLY B CA 1
ATOM 3851 C C . GLY B 1 191 ? 10.484 -21.297 -2.102 1 91.38 191 GLY B C 1
ATOM 3852 O O . GLY B 1 191 ? 10.75 -21.5 -3.287 1 91.38 191 GLY B O 1
ATOM 3853 N N . VAL B 1 192 ? 11.188 -21.719 -1.137 1 92.94 192 VAL B N 1
ATOM 3854 C CA . VAL B 1 192 ? 12.422 -22.469 -1.381 1 92.94 192 VAL B CA 1
ATOM 3855 C C . VAL B 1 192 ? 12.133 -23.969 -1.319 1 92.94 192 VAL B C 1
ATOM 3857 O O . VAL B 1 192 ? 12.594 -24.734 -2.174 1 92.94 192 VAL B O 1
ATOM 3860 N N . LEU B 1 193 ? 11.289 -24.391 -0.428 1 95.88 193 LEU B N 1
ATOM 3861 C CA . LEU B 1 193 ? 11.055 -25.812 -0.162 1 95.88 193 LEU B CA 1
ATOM 3862 C C . LEU B 1 193 ? 10.273 -26.453 -1.299 1 95.88 193 LEU B C 1
ATOM 3864 O O . LEU B 1 193 ? 10.516 -27.609 -1.647 1 95.88 193 LEU B O 1
ATOM 3868 N N . LEU B 1 194 ? 9.32 -25.734 -1.798 1 94.88 194 LEU B N 1
ATOM 3869 C CA . LEU B 1 194 ? 8.461 -26.328 -2.812 1 94.88 194 LEU B CA 1
ATOM 3870 C C . LEU B 1 194 ? 9.234 -26.578 -4.102 1 94.88 194 LEU B C 1
ATOM 3872 O O . LEU B 1 194 ? 9.234 -27.703 -4.613 1 94.88 194 LEU B O 1
ATOM 3876 N N . PRO B 1 195 ? 10.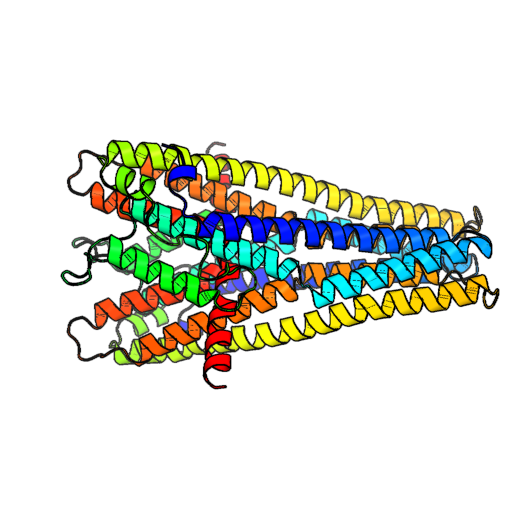023 -25.609 -4.582 1 94.38 195 PRO B N 1
ATOM 3877 C CA . PRO B 1 195 ? 10.875 -25.922 -5.734 1 94.38 195 PRO B CA 1
ATOM 3878 C C . PRO B 1 195 ? 11.914 -26.984 -5.422 1 94.38 195 PRO B C 1
ATOM 3880 O O . PRO B 1 195 ? 12.289 -27.766 -6.301 1 94.38 195 PRO B O 1
ATOM 3883 N N . ALA B 1 196 ? 12.391 -27.047 -4.223 1 95.88 196 ALA B N 1
ATOM 3884 C CA . ALA B 1 196 ? 13.312 -28.109 -3.828 1 95.88 196 ALA B CA 1
ATOM 3885 C C . ALA B 1 196 ? 12.648 -29.484 -3.953 1 95.88 196 ALA B C 1
ATOM 3887 O O . ALA B 1 196 ? 13.273 -30.438 -4.434 1 95.88 196 ALA B O 1
ATOM 3888 N N . LEU B 1 197 ? 11.43 -29.562 -3.471 1 95 197 LEU B N 1
ATOM 3889 C CA . LEU B 1 197 ? 10.664 -30.797 -3.66 1 95 197 LEU B CA 1
ATOM 3890 C C . LEU B 1 197 ? 10.523 -31.125 -5.145 1 95 197 LEU B C 1
ATOM 3892 O O . LEU B 1 197 ? 10.68 -32.281 -5.543 1 95 197 LEU B O 1
ATOM 3896 N N . GLY B 1 198 ? 10.234 -30.094 -5.949 1 93.75 198 GLY B N 1
ATOM 3897 C CA . GLY B 1 198 ? 10.172 -30.281 -7.387 1 93.75 198 GLY B CA 1
ATOM 3898 C C . GLY B 1 198 ? 11.469 -30.797 -7.977 1 93.75 198 GLY B C 1
ATOM 3899 O O . GLY B 1 198 ? 11.461 -31.688 -8.836 1 93.75 198 GLY B O 1
ATOM 3900 N N . LEU B 1 199 ? 12.555 -30.297 -7.527 1 94.12 199 LEU B N 1
ATOM 3901 C CA . LEU B 1 199 ? 13.867 -30.719 -8 1 94.12 199 LEU B CA 1
ATOM 3902 C C . LEU B 1 199 ? 14.102 -32.188 -7.695 1 94.12 199 LEU B C 1
ATOM 3904 O O . LEU B 1 199 ? 14.531 -32.938 -8.57 1 94.12 199 LEU B O 1
ATOM 3908 N N . VAL B 1 200 ? 13.828 -32.625 -6.488 1 94.5 200 VAL B N 1
ATOM 3909 C CA . VAL B 1 200 ? 14 -34 -6.086 1 94.5 200 VAL B CA 1
ATOM 3910 C C . VAL B 1 200 ? 13.133 -34.906 -6.961 1 94.5 200 VAL B C 1
ATOM 3912 O O . VAL B 1 200 ? 13.609 -35.906 -7.48 1 94.5 200 VAL B O 1
ATOM 3915 N N . LEU B 1 201 ? 11.898 -34.5 -7.141 1 91.25 201 LEU B N 1
ATOM 3916 C CA . LEU B 1 201 ? 10.977 -35.312 -7.938 1 91.25 201 LEU B CA 1
ATOM 3917 C C . LEU B 1 201 ? 11.414 -35.344 -9.398 1 91.25 201 LEU B C 1
ATOM 3919 O O . LEU B 1 201 ? 11.273 -36.375 -10.062 1 91.25 201 LEU B O 1
ATOM 3923 N N . ALA B 1 202 ? 11.906 -34.25 -9.867 1 90.62 202 ALA B N 1
ATOM 3924 C CA . ALA B 1 202 ? 12.367 -34.219 -11.25 1 90.62 202 ALA B CA 1
ATOM 3925 C C . ALA B 1 202 ? 13.562 -35.125 -11.461 1 90.62 202 ALA B C 1
ATOM 3927 O O . ALA B 1 202 ? 13.625 -35.844 -12.469 1 90.62 202 ALA B O 1
ATOM 3928 N N . VAL B 1 203 ? 14.461 -35.125 -10.555 1 90.88 203 VAL B N 1
ATOM 3929 C CA . VAL B 1 203 ? 15.641 -36 -10.648 1 90.88 203 VAL B CA 1
ATOM 3930 C C . VAL B 1 203 ? 15.211 -37.438 -10.57 1 90.88 203 VAL B C 1
ATOM 3932 O O . VAL B 1 203 ? 15.688 -38.281 -11.352 1 90.88 203 VAL B O 1
ATOM 3935 N N . LEU B 1 204 ? 14.328 -37.75 -9.656 1 89.56 204 LEU B N 1
ATOM 3936 C CA . LEU B 1 204 ? 13.844 -39.125 -9.516 1 89.56 204 LEU B CA 1
ATOM 3937 C C . LEU B 1 204 ? 13.148 -39.594 -10.797 1 89.56 204 LEU B C 1
ATOM 3939 O O . LEU B 1 204 ? 13.305 -40.719 -11.219 1 89.56 204 LEU B O 1
ATOM 3943 N N . ARG B 1 205 ? 12.43 -38.719 -11.398 1 86.25 205 ARG B N 1
ATOM 3944 C CA . ARG B 1 205 ? 11.766 -39.062 -12.656 1 86.25 205 ARG B CA 1
ATOM 3945 C C . ARG B 1 205 ? 12.781 -39.25 -13.781 1 86.25 205 ARG B C 1
ATOM 3947 O O . ARG B 1 205 ? 12.633 -40.156 -14.602 1 86.25 205 ARG B O 1
ATOM 3954 N N . ALA B 1 206 ? 13.758 -38.406 -13.812 1 86.25 206 ALA B N 1
ATOM 3955 C CA . ALA B 1 206 ? 14.797 -38.5 -14.828 1 86.25 206 ALA B CA 1
ATOM 3956 C C . ALA B 1 206 ? 15.547 -39.844 -14.711 1 86.25 206 ALA B C 1
ATOM 3958 O O . ALA B 1 206 ? 16 -40.406 -15.719 1 86.25 206 ALA B O 1
ATOM 3959 N N . LEU B 1 207 ? 15.562 -40.344 -13.523 1 88 207 LEU B N 1
ATOM 3960 C CA . LEU B 1 207 ? 16.234 -41.625 -13.273 1 88 207 LEU B CA 1
ATOM 3961 C C . LEU B 1 207 ? 15.297 -42.781 -13.477 1 88 207 LEU B C 1
ATOM 3963 O O . LEU B 1 207 ? 15.695 -43.938 -13.32 1 88 207 LEU B O 1
ATOM 3967 N N . GLY B 1 208 ? 14.031 -42.469 -13.805 1 82.81 208 GLY B N 1
ATOM 3968 C CA . GLY B 1 208 ? 13.07 -43.5 -14.141 1 82.81 208 GLY B CA 1
ATOM 3969 C C . GLY B 1 208 ? 12.352 -44.062 -12.938 1 82.81 208 GLY B C 1
ATOM 3970 O O . GLY B 1 208 ? 11.797 -45.188 -13 1 82.81 208 GLY B O 1
ATOM 3971 N N . ALA B 1 209 ? 12.352 -43.344 -11.859 1 80.25 209 ALA B N 1
ATOM 3972 C CA . ALA B 1 209 ? 11.773 -43.875 -10.633 1 80.25 209 ALA B CA 1
ATOM 3973 C C . ALA B 1 209 ? 10.25 -43.875 -10.703 1 80.25 209 ALA B C 1
ATOM 3975 O O . ALA B 1 209 ? 9.594 -44.719 -10.102 1 80.25 209 ALA B O 1
ATOM 3976 N N . PHE B 1 210 ? 9.641 -42.906 -11.234 1 74.88 210 PHE B N 1
ATOM 3977 C CA . PHE B 1 210 ? 8.188 -42.906 -11.391 1 74.88 210 PHE B CA 1
ATOM 3978 C C . PHE B 1 210 ? 7.785 -42.156 -12.664 1 74.88 210 PHE B C 1
ATOM 3980 O O . PHE B 1 210 ? 8.586 -41.438 -13.25 1 74.88 210 PHE B O 1
ATOM 3987 N N . THR B 1 211 ? 6.562 -42.562 -13.141 1 67.81 211 THR B N 1
ATOM 3988 C CA . THR B 1 211 ? 6.059 -42 -14.391 1 67.81 211 THR B CA 1
ATOM 3989 C C . THR B 1 211 ? 5.02 -40.906 -14.109 1 67.81 211 THR B C 1
ATOM 3991 O O . THR B 1 211 ? 4.602 -40.188 -15.023 1 67.81 211 THR B O 1
ATOM 3994 N N . TYR B 1 212 ? 4.707 -40.688 -12.828 1 65.75 212 TYR B N 1
ATOM 3995 C CA . TYR B 1 212 ? 3.658 -39.719 -12.484 1 65.75 212 TYR B CA 1
ATOM 3996 C C . TYR B 1 212 ? 4.129 -38.281 -12.695 1 65.75 212 TYR B C 1
ATOM 3998 O O . TYR B 1 212 ? 5.262 -37.938 -12.344 1 65.75 212 TYR B O 1
ATOM 4006 N N . ASP B 1 213 ? 3.371 -37.531 -13.547 1 74.44 213 ASP B N 1
ATOM 4007 C CA . ASP B 1 213 ? 3.734 -36.125 -13.844 1 74.44 213 ASP B CA 1
ATOM 4008 C C . ASP B 1 213 ? 3.342 -35.219 -12.695 1 74.44 213 ASP B C 1
ATOM 4010 O O . ASP B 1 213 ? 2.352 -34.469 -12.789 1 74.44 213 ASP B O 1
ATOM 4014 N N . ALA B 1 214 ? 4.043 -35.312 -11.562 1 82.56 214 ALA B N 1
ATOM 4015 C CA . ALA B 1 214 ? 3.771 -34.531 -10.352 1 82.56 214 ALA B CA 1
ATOM 4016 C C . ALA B 1 214 ? 4.391 -33.156 -10.445 1 82.56 214 ALA B C 1
ATOM 4018 O O . ALA B 1 214 ? 4.039 -32.25 -9.672 1 82.56 214 ALA B O 1
ATOM 4019 N N . LEU B 1 215 ? 5.176 -32.938 -11.484 1 85.12 215 LEU B N 1
ATOM 4020 C CA . LEU B 1 215 ? 5.98 -31.734 -11.539 1 85.12 215 LEU B CA 1
ATOM 4021 C C . LEU B 1 215 ? 5.113 -30.516 -11.859 1 85.12 215 LEU B C 1
ATOM 4023 O O . LEU B 1 215 ? 5.336 -29.422 -11.32 1 85.12 215 LEU B O 1
ATOM 4027 N N . GLY B 1 216 ? 4.074 -30.719 -12.695 1 87 216 GLY B N 1
ATOM 4028 C CA . GLY B 1 216 ? 3.127 -29.641 -12.938 1 87 216 GLY B CA 1
ATOM 4029 C C . GLY B 1 216 ? 2.373 -29.203 -11.695 1 87 216 GLY B C 1
ATOM 4030 O O . GLY B 1 216 ? 2.174 -28.016 -11.461 1 87 216 GLY B O 1
ATOM 4031 N N . THR B 1 217 ? 2.043 -30.188 -10.906 1 90.25 217 THR B N 1
ATOM 4032 C CA . THR B 1 217 ? 1.321 -29.906 -9.664 1 90.25 217 THR B CA 1
ATOM 4033 C C . THR B 1 217 ? 2.209 -29.156 -8.68 1 90.25 217 THR B C 1
ATOM 4035 O O . THR B 1 217 ? 1.778 -28.172 -8.078 1 90.25 217 THR B O 1
ATOM 4038 N N . VAL B 1 218 ? 3.428 -29.594 -8.539 1 92.75 218 VAL B N 1
ATOM 4039 C CA . VAL B 1 218 ? 4.359 -28.938 -7.625 1 92.75 218 VAL B CA 1
ATOM 4040 C C . VAL B 1 218 ? 4.566 -27.484 -8.047 1 92.75 218 VAL B C 1
ATOM 4042 O O . VAL B 1 218 ? 4.57 -26.578 -7.215 1 92.75 218 VAL B O 1
ATOM 4045 N N . SER B 1 219 ? 4.719 -27.297 -9.344 1 92.75 219 SER B N 1
ATOM 4046 C CA . SER B 1 219 ? 4.902 -25.938 -9.859 1 92.75 219 SER B CA 1
ATOM 4047 C C . SER B 1 219 ? 3.662 -25.078 -9.625 1 92.75 219 SER B C 1
ATOM 4049 O O . SER B 1 219 ? 3.77 -23.906 -9.289 1 92.75 219 SER B O 1
ATOM 4051 N N . ALA B 1 220 ? 2.492 -25.672 -9.836 1 93.5 220 ALA B N 1
ATOM 4052 C CA . ALA B 1 220 ? 1.249 -24.938 -9.594 1 93.5 220 ALA B CA 1
ATOM 4053 C C . ALA B 1 220 ? 1.111 -24.547 -8.125 1 93.5 220 ALA B C 1
ATOM 4055 O O . ALA B 1 220 ? 0.68 -23.438 -7.812 1 93.5 220 ALA B O 1
ATOM 4056 N N . VAL B 1 221 ? 1.459 -25.391 -7.23 1 95 221 VAL B N 1
ATOM 4057 C CA . VAL B 1 221 ? 1.411 -25.094 -5.805 1 95 221 VAL B CA 1
ATOM 4058 C C . VAL B 1 221 ? 2.398 -23.969 -5.477 1 95 221 VAL B C 1
ATOM 4060 O O . VAL B 1 221 ? 2.047 -23.016 -4.793 1 95 221 VAL B O 1
ATOM 4063 N N . ALA B 1 222 ? 3.6 -24.109 -5.98 1 94.56 222 ALA B N 1
ATOM 4064 C CA . ALA B 1 222 ? 4.629 -23.109 -5.723 1 94.56 222 ALA B CA 1
ATOM 4065 C C . ALA B 1 222 ? 4.195 -21.734 -6.23 1 94.56 222 ALA B C 1
ATOM 4067 O O . ALA B 1 222 ? 4.324 -20.734 -5.516 1 94.56 222 ALA B O 1
ATOM 4068 N N . ALA B 1 223 ? 3.699 -21.719 -7.43 1 93.75 223 ALA B N 1
ATOM 4069 C CA . ALA B 1 223 ? 3.229 -20.469 -8 1 93.75 223 ALA B CA 1
ATOM 4070 C C . ALA B 1 223 ? 2.057 -19.906 -7.199 1 93.75 223 ALA B C 1
ATOM 4072 O O . ALA B 1 223 ? 1.945 -18.688 -7.016 1 93.75 223 ALA B O 1
ATOM 4073 N N . SER B 1 224 ? 1.202 -20.781 -6.742 1 94.5 224 SER B N 1
ATOM 4074 C CA . SER B 1 224 ? 0.047 -20.359 -5.961 1 94.5 224 SER B CA 1
ATOM 4075 C C . SER B 1 224 ? 0.473 -19.766 -4.617 1 94.5 224 SER B C 1
ATOM 4077 O O . SER B 1 224 ? -0.098 -18.781 -4.152 1 94.5 224 SER B O 1
ATOM 4079 N N . VAL B 1 225 ? 1.42 -20.359 -3.982 1 92.44 225 VAL B N 1
ATOM 4080 C CA . VAL B 1 225 ? 1.947 -19.844 -2.723 1 92.44 225 VAL B CA 1
ATOM 4081 C C . VAL B 1 225 ? 2.551 -18.469 -2.941 1 92.44 225 VAL B C 1
ATOM 4083 O O . VAL B 1 225 ? 2.344 -17.562 -2.133 1 92.44 225 VAL B O 1
ATOM 4086 N N . THR B 1 226 ? 3.23 -18.359 -4 1 90.06 226 THR B N 1
ATOM 4087 C CA . THR B 1 226 ? 3.809 -17.062 -4.352 1 90.06 226 THR B CA 1
ATOM 4088 C C . THR B 1 226 ? 2.713 -16.031 -4.602 1 90.06 226 THR B C 1
ATOM 4090 O O . THR B 1 226 ? 2.805 -14.891 -4.133 1 90.06 226 THR B O 1
ATOM 4093 N N . ALA B 1 227 ? 1.724 -16.453 -5.316 1 90.5 227 ALA B N 1
ATOM 4094 C CA . ALA B 1 227 ? 0.598 -15.57 -5.586 1 90.5 227 ALA B CA 1
ATOM 4095 C C . ALA B 1 227 ? -0.068 -15.125 -4.285 1 90.5 227 ALA B C 1
ATOM 4097 O O . ALA B 1 227 ? -0.395 -13.945 -4.121 1 90.5 227 ALA B O 1
ATOM 4098 N N . TRP B 1 228 ? -0.185 -16.047 -3.412 1 89.44 228 TRP B N 1
ATOM 4099 C CA . TRP B 1 228 ? -0.808 -15.758 -2.123 1 89.44 228 TRP B CA 1
ATOM 4100 C C . TRP B 1 228 ? 0.036 -14.781 -1.319 1 89.44 228 TRP B C 1
ATOM 4102 O O . TRP B 1 228 ? -0.488 -13.805 -0.766 1 89.44 228 TRP B O 1
ATOM 4112 N N . ALA B 1 229 ? 1.285 -15.008 -1.296 1 87.38 229 ALA B N 1
ATOM 4113 C CA . ALA B 1 229 ? 2.201 -14.125 -0.573 1 87.38 229 ALA B CA 1
ATOM 4114 C C . ALA B 1 229 ? 2.178 -12.719 -1.153 1 87.38 229 ALA B C 1
ATOM 4116 O O . ALA B 1 229 ? 2.23 -11.734 -0.412 1 87.38 229 ALA B O 1
ATOM 4117 N N . GLN B 1 230 ? 2.08 -12.648 -2.412 1 83.69 230 GLN B N 1
ATOM 4118 C CA . GLN B 1 230 ? 2.061 -11.352 -3.068 1 83.69 230 GLN B CA 1
ATOM 4119 C C . GLN B 1 230 ? 0.734 -10.633 -2.83 1 83.69 230 GLN B C 1
ATOM 4121 O O . GLN B 1 230 ? 0.694 -9.406 -2.736 1 83.69 230 GLN B O 1
ATOM 4126 N N . LEU B 1 231 ? -0.35 -11.398 -2.732 1 80.81 231 LEU B N 1
ATOM 4127 C CA . LEU B 1 231 ? -1.659 -10.828 -2.441 1 80.81 231 LEU B CA 1
ATOM 4128 C C . LEU B 1 231 ? -1.685 -10.211 -1.046 1 80.81 231 LEU B C 1
ATOM 4130 O O . LEU B 1 231 ? -2.205 -9.109 -0.858 1 80.81 231 LEU B O 1
ATOM 4134 N N . ARG B 1 232 ? -1.086 -10.906 -0.182 1 84.69 232 ARG B N 1
ATOM 4135 C CA . ARG B 1 232 ? -1.144 -10.492 1.216 1 84.69 232 ARG B CA 1
ATOM 4136 C C . ARG B 1 232 ? -0.096 -9.422 1.516 1 84.69 232 ARG B C 1
ATOM 4138 O O . ARG B 1 232 ? -0.169 -8.742 2.541 1 84.69 232 ARG B O 1
ATOM 4145 N N . GLN B 1 233 ? 0.821 -9.305 0.656 1 81.56 233 GLN B N 1
ATOM 4146 C CA . GLN B 1 233 ? 1.866 -8.297 0.794 1 81.56 233 GLN B CA 1
ATOM 4147 C C . GLN B 1 233 ? 2.496 -8.344 2.184 1 81.56 233 GLN B C 1
ATOM 4149 O O . GLN B 1 233 ? 2.666 -7.305 2.83 1 81.56 233 GLN B O 1
ATOM 4154 N N . TYR B 1 234 ? 2.932 -9.492 2.639 1 83.19 234 TYR B N 1
ATOM 4155 C CA . TYR B 1 234 ? 3.404 -9.695 4.004 1 83.19 234 TYR B CA 1
ATOM 4156 C C . TYR B 1 234 ? 4.645 -8.859 4.281 1 83.19 234 TYR B C 1
ATOM 4158 O O . TYR B 1 234 ? 4.691 -8.117 5.266 1 83.19 234 TYR B O 1
ATOM 4166 N N . ARG B 1 235 ? 5.57 -8.828 3.402 1 76.81 235 ARG B N 1
ATOM 4167 C CA . ARG B 1 235 ? 6.859 -8.195 3.684 1 76.81 235 ARG B CA 1
ATOM 4168 C C . ARG B 1 235 ? 6.75 -6.68 3.641 1 76.81 235 ARG B C 1
ATOM 4170 O O . ARG B 1 235 ? 7.141 -5.996 4.59 1 76.81 235 ARG B O 1
ATOM 4177 N N . PRO B 1 236 ? 6.105 -6.137 2.57 1 74.38 236 PRO B N 1
ATOM 4178 C CA . PRO B 1 236 ? 5.941 -4.684 2.604 1 74.38 236 PRO B CA 1
ATOM 4179 C C . PRO B 1 236 ? 5.074 -4.211 3.768 1 74.38 236 PRO B C 1
ATOM 4181 O O . PRO B 1 236 ? 5.352 -3.172 4.371 1 74.38 236 PRO B O 1
ATOM 4184 N N . LEU B 1 237 ? 4.102 -4.988 4.141 1 79.12 237 LEU B N 1
ATOM 4185 C CA . LEU B 1 237 ? 3.213 -4.59 5.227 1 79.12 237 LEU B CA 1
ATOM 4186 C C . LEU B 1 237 ? 3.918 -4.699 6.574 1 79.12 237 LEU B C 1
ATOM 4188 O O . LEU B 1 237 ? 3.672 -3.895 7.477 1 79.12 237 LEU B O 1
ATOM 4192 N N . ALA B 1 238 ? 4.785 -5.711 6.715 1 81.25 238 ALA B N 1
ATOM 4193 C CA . ALA B 1 238 ? 5.559 -5.824 7.949 1 81.25 238 ALA B CA 1
ATOM 4194 C C . ALA B 1 238 ? 6.395 -4.57 8.188 1 81.25 238 ALA B C 1
ATOM 4196 O O . ALA B 1 238 ? 6.41 -4.035 9.305 1 81.25 238 ALA B O 1
ATOM 4197 N N . ALA B 1 239 ? 6.969 -4.105 7.172 1 73.12 239 ALA B N 1
ATOM 4198 C CA . ALA B 1 239 ? 7.805 -2.914 7.273 1 73.12 239 ALA B CA 1
ATOM 4199 C C . ALA B 1 239 ? 6.957 -1.668 7.516 1 73.12 239 ALA B C 1
ATOM 4201 O O . ALA B 1 239 ? 7.285 -0.84 8.367 1 73.12 239 ALA B O 1
ATOM 4202 N N . ALA B 1 240 ? 5.84 -1.544 6.805 1 73.88 240 ALA B N 1
ATOM 4203 C CA . ALA B 1 240 ? 4.965 -0.382 6.941 1 73.88 240 ALA B CA 1
ATOM 4204 C C . ALA B 1 240 ? 4.352 -0.318 8.336 1 73.88 240 ALA B C 1
ATOM 4206 O O . ALA B 1 240 ? 4.312 0.749 8.953 1 73.88 240 ALA B O 1
ATOM 4207 N N . TYR B 1 241 ? 3.939 -1.487 8.852 1 79.5 241 TYR B N 1
ATOM 4208 C CA . TYR B 1 241 ? 3.314 -1.54 10.164 1 79.5 241 TYR B CA 1
ATOM 4209 C C . TYR B 1 241 ? 4.34 -1.293 11.266 1 79.5 241 TYR B C 1
ATOM 4211 O O . TYR B 1 241 ? 4.031 -0.657 12.273 1 79.5 241 TYR B O 1
ATOM 4219 N N . ALA B 1 242 ? 5.512 -1.78 11.078 1 78.06 242 ALA B N 1
ATOM 4220 C CA . ALA B 1 242 ? 6.57 -1.542 12.055 1 78.06 242 ALA B CA 1
ATOM 4221 C C . ALA B 1 242 ? 6.91 -0.057 12.141 1 78.06 242 ALA B C 1
ATOM 4223 O O . ALA B 1 242 ? 7.062 0.486 13.234 1 78.06 242 ALA B O 1
ATOM 4224 N N . LEU B 1 243 ? 6.953 0.535 11.062 1 71.81 243 LEU B N 1
ATOM 4225 C CA . LEU B 1 243 ? 7.242 1.964 11.023 1 71.81 243 LEU B CA 1
ATOM 4226 C C . LEU B 1 243 ? 6.129 2.762 11.695 1 71.81 243 LEU B C 1
ATOM 4228 O O . LEU B 1 243 ? 6.398 3.691 12.461 1 71.81 243 LEU B O 1
ATOM 4232 N N . ALA B 1 244 ? 4.906 2.445 11.336 1 75.81 244 ALA B N 1
ATOM 4233 C CA . ALA B 1 244 ? 3.768 3.131 11.945 1 75.81 244 ALA B CA 1
ATOM 4234 C C . ALA B 1 244 ? 3.77 2.961 13.461 1 75.81 244 ALA B C 1
ATOM 4236 O O . ALA B 1 244 ? 3.488 3.91 14.195 1 75.81 244 ALA B O 1
ATOM 4237 N N . ALA B 1 245 ? 4.113 1.764 13.883 1 84.06 245 ALA B N 1
ATOM 4238 C CA . ALA B 1 245 ? 4.18 1.504 15.32 1 84.06 245 ALA B CA 1
ATOM 4239 C C . ALA B 1 245 ? 5.262 2.355 15.977 1 84.06 245 ALA B C 1
ATOM 4241 O O . ALA B 1 245 ? 5.035 2.934 17.047 1 84.06 245 ALA B O 1
ATOM 4242 N N . ASP B 1 246 ? 6.344 2.451 15.359 1 76.44 246 ASP B N 1
ATOM 4243 C CA . ASP B 1 246 ? 7.461 3.225 15.898 1 76.44 246 ASP B CA 1
ATOM 4244 C C . ASP B 1 246 ? 7.121 4.715 15.945 1 76.44 246 ASP B C 1
ATOM 4246 O O . ASP B 1 246 ? 7.441 5.395 16.922 1 76.44 246 ASP B O 1
ATOM 4250 N N . GLU B 1 247 ? 6.52 5.188 14.953 1 74 247 GLU B N 1
ATOM 4251 C CA . GLU B 1 247 ? 6.098 6.586 14.93 1 74 247 GLU B CA 1
ATOM 4252 C C . GLU B 1 247 ? 5.09 6.879 16.047 1 74 247 GLU B C 1
ATOM 4254 O O . GLU B 1 247 ? 5.18 7.906 16.719 1 74 247 GLU B O 1
ATOM 4259 N N . LEU B 1 248 ? 4.176 5.98 16.188 1 82.19 248 LEU B N 1
ATOM 4260 C CA . LEU B 1 248 ? 3.164 6.172 17.219 1 82.19 248 LEU B CA 1
ATOM 4261 C C . LEU B 1 248 ? 3.791 6.137 18.609 1 82.19 248 LEU B C 1
ATOM 4263 O O . LEU B 1 248 ? 3.336 6.832 19.516 1 82.19 248 LEU B O 1
ATOM 4267 N N . GLU B 1 249 ? 4.824 5.34 18.719 1 85.12 249 GLU B N 1
ATOM 4268 C CA . GLU B 1 249 ? 5.535 5.293 19.984 1 85.12 249 GLU B CA 1
ATOM 4269 C C . GLU B 1 249 ? 6.211 6.629 20.297 1 85.12 249 GLU B C 1
ATOM 4271 O O . GLU B 1 249 ? 6.172 7.105 21.438 1 85.12 249 GLU B O 1
ATOM 4276 N N . LEU B 1 250 ? 6.77 7.211 19.312 1 77.88 250 LEU B N 1
ATOM 4277 C CA . LEU B 1 250 ? 7.402 8.516 19.469 1 77.88 250 LEU B CA 1
ATOM 4278 C C . LEU B 1 250 ? 6.367 9.578 19.828 1 77.88 250 LEU B C 1
ATOM 4280 O O . LEU B 1 250 ? 6.594 10.383 20.734 1 77.88 250 LEU B O 1
ATOM 4284 N N . ILE B 1 251 ? 5.285 9.555 19.156 1 81 251 ILE B N 1
ATOM 4285 C CA . ILE B 1 251 ? 4.219 10.516 19.406 1 81 251 ILE B CA 1
ATOM 4286 C C . ILE B 1 251 ? 3.662 10.305 20.812 1 81 251 ILE B C 1
ATOM 4288 O O . ILE B 1 251 ? 3.361 11.273 21.516 1 81 251 ILE B O 1
ATOM 4292 N N . ARG B 1 252 ? 3.498 9.055 21.125 1 88.44 252 ARG B N 1
ATOM 4293 C CA . ARG B 1 252 ? 3.006 8.734 22.453 1 88.44 252 ARG B CA 1
ATOM 4294 C C . ARG B 1 252 ? 3.91 9.328 23.531 1 88.44 252 ARG B C 1
ATOM 4296 O O . ARG B 1 252 ? 3.426 9.906 24.516 1 88.44 252 ARG B O 1
ATOM 4303 N N . ARG B 1 253 ? 5.156 9.25 23.344 1 86.69 253 ARG B N 1
ATOM 4304 C CA . ARG B 1 253 ? 6.121 9.797 24.297 1 86.69 253 ARG B CA 1
ATOM 4305 C C . ARG B 1 253 ? 6.02 11.32 24.359 1 86.69 253 ARG B C 1
ATOM 4307 O O . ARG B 1 253 ? 6.055 11.898 25.453 1 86.69 253 ARG B O 1
ATOM 4314 N N . GLN B 1 254 ? 5.848 11.914 23.312 1 83.75 254 GLN B N 1
ATOM 4315 C CA . GLN B 1 254 ? 5.727 13.367 23.266 1 83.75 254 GLN B CA 1
ATOM 4316 C C . GLN B 1 254 ? 4.445 13.836 23.938 1 83.75 254 GLN B C 1
ATOM 4318 O O . GLN B 1 254 ? 4.461 14.805 24.703 1 83.75 254 GLN B O 1
ATOM 4323 N N . LEU B 1 255 ? 3.432 13.141 23.641 1 89.31 255 LEU B N 1
ATOM 4324 C CA . LEU B 1 255 ? 2.139 13.516 24.203 1 89.31 255 LEU B CA 1
ATOM 4325 C C . LEU B 1 255 ? 2.107 13.281 25.703 1 89.31 255 LEU B C 1
ATOM 4327 O O . LEU B 1 255 ? 1.497 14.047 26.453 1 89.31 255 LEU B O 1
ATOM 4331 N N . THR B 1 256 ? 2.775 12.25 26.141 1 91.5 256 THR B N 1
ATOM 4332 C CA . THR B 1 256 ? 2.797 11.906 27.547 1 91.5 256 THR B CA 1
ATOM 4333 C C . THR B 1 256 ? 3.656 12.891 28.344 1 91.5 256 THR B C 1
ATOM 4335 O O . THR B 1 256 ? 3.367 13.188 29.5 1 91.5 256 THR B O 1
ATOM 4338 N N . THR B 1 257 ? 4.621 13.469 27.688 1 90.06 257 THR B N 1
ATOM 4339 C CA . THR B 1 257 ? 5.566 14.336 28.375 1 90.06 257 THR B CA 1
ATOM 4340 C C . THR B 1 257 ? 5.137 15.797 28.266 1 90.06 257 THR B C 1
ATOM 4342 O O . THR B 1 257 ? 5.805 16.688 28.797 1 90.06 257 THR B O 1
ATOM 4345 N N . LEU B 1 258 ? 4.07 15.969 27.625 1 89.19 258 LEU B N 1
ATOM 4346 C CA . LEU B 1 258 ? 3.57 17.328 27.469 1 89.19 258 LEU B CA 1
ATOM 4347 C C . LEU B 1 258 ? 3.223 17.938 28.828 1 89.19 258 LEU B C 1
ATOM 4349 O O . LEU B 1 258 ? 2.543 17.297 29.641 1 89.19 258 LEU B O 1
ATOM 4353 N N . ASP B 1 259 ? 3.764 19.172 29.078 1 90.38 259 ASP B N 1
ATOM 4354 C CA . ASP B 1 259 ? 3.447 19.906 30.312 1 90.38 259 ASP B CA 1
ATOM 4355 C C . ASP B 1 259 ? 2.078 20.562 30.219 1 90.38 259 ASP B C 1
ATOM 4357 O O . ASP B 1 259 ? 1.927 21.594 29.547 1 90.38 259 ASP B O 1
ATOM 4361 N N . LEU B 1 260 ? 1.17 20.031 30.938 1 90.81 260 LEU B N 1
ATOM 4362 C CA . LEU B 1 260 ? -0.211 20.5 30.875 1 90.81 260 LEU B CA 1
ATOM 4363 C C . LEU B 1 260 ? -0.355 21.859 31.562 1 90.81 260 LEU B C 1
ATOM 4365 O O . LEU B 1 260 ? -1.356 22.562 31.359 1 90.81 260 LEU B O 1
ATOM 4369 N N . ALA B 1 261 ? 0.598 22.203 32.312 1 89.56 261 ALA B N 1
ATOM 4370 C CA . ALA B 1 261 ? 0.541 23.453 33.062 1 89.56 261 ALA B CA 1
ATOM 4371 C C . ALA B 1 261 ? 1.073 24.625 32.25 1 89.56 261 ALA B C 1
ATOM 4373 O O . ALA B 1 261 ? 0.885 25.781 32.594 1 89.56 261 ALA B O 1
ATOM 4374 N N . SER B 1 262 ? 1.599 24.312 31.125 1 90.44 262 SER B N 1
ATOM 4375 C CA . SER B 1 262 ? 2.15 25.359 30.266 1 90.44 262 SER B CA 1
ATOM 4376 C C . SER B 1 262 ? 1.044 26.156 29.594 1 90.44 262 SER B C 1
ATOM 4378 O O . SER B 1 262 ? 0.004 25.609 29.219 1 90.44 262 SER B O 1
ATOM 4380 N N . PRO B 1 263 ? 1.233 27.516 29.359 1 86.81 263 PRO B N 1
ATOM 4381 C CA . PRO B 1 263 ? 0.224 28.328 28.688 1 86.81 263 PRO B CA 1
ATOM 4382 C C . PRO B 1 263 ? -0.015 27.906 27.25 1 86.81 263 PRO B C 1
ATOM 4384 O O . PRO B 1 263 ? -1.098 28.141 26.703 1 86.81 263 PRO B O 1
ATOM 4387 N N . ASP B 1 264 ? 0.948 27.25 26.719 1 84.69 264 ASP B N 1
ATOM 4388 C CA . ASP B 1 264 ? 0.827 26.828 25.328 1 84.69 264 ASP B CA 1
ATOM 4389 C C . ASP B 1 264 ? 0.461 25.359 25.234 1 84.69 264 ASP B C 1
ATOM 4391 O O . ASP B 1 264 ? 0.588 24.75 24.156 1 84.69 264 ASP B O 1
ATOM 4395 N N . ALA B 1 265 ? 0.009 24.812 26.281 1 86.81 265 ALA B N 1
ATOM 4396 C CA . ALA B 1 265 ? -0.243 23.375 26.344 1 86.81 265 ALA B CA 1
ATOM 4397 C C . ALA B 1 265 ? -1.312 22.969 25.344 1 86.81 265 ALA B C 1
ATOM 4399 O O . ALA B 1 265 ? -1.165 21.953 24.641 1 86.81 265 ALA B O 1
ATOM 4400 N N . GLU B 1 266 ? -2.346 23.781 25.266 1 87.94 266 GLU B N 1
ATOM 4401 C CA . GLU B 1 266 ? -3.445 23.453 24.359 1 87.94 266 GLU B CA 1
ATOM 4402 C C . GLU B 1 266 ? -2.992 23.5 22.891 1 87.94 266 GLU B C 1
ATOM 4404 O O . GLU B 1 266 ? -3.375 22.641 22.094 1 87.94 266 GLU B O 1
ATOM 4409 N N . GLU B 1 267 ? -2.201 24.422 22.625 1 82.44 267 GLU B N 1
ATOM 4410 C CA . GLU B 1 267 ? -1.713 24.562 21.266 1 82.44 267 GLU B CA 1
ATOM 4411 C C . GLU B 1 267 ? -0.742 23.438 20.906 1 82.44 267 GLU B C 1
ATOM 4413 O O . GLU B 1 267 ? -0.814 22.875 19.812 1 82.44 267 GLU B O 1
ATOM 4418 N N . LEU B 1 268 ? 0.11 23.172 21.812 1 80.81 268 LEU B N 1
ATOM 4419 C CA . LEU B 1 268 ? 1.076 22.109 21.578 1 80.81 268 LEU B CA 1
ATOM 4420 C C . LEU B 1 268 ? 0.375 20.766 21.469 1 80.81 268 LEU B C 1
ATOM 4422 O O . LEU B 1 268 ? 0.724 19.953 20.609 1 80.81 268 LEU B O 1
ATOM 4426 N N . TRP B 1 269 ? -0.629 20.594 22.281 1 89 269 TRP B N 1
ATOM 4427 C CA . TRP B 1 269 ? -1.438 19.391 22.234 1 89 269 TRP B CA 1
ATOM 4428 C C . TRP B 1 269 ? -2.109 19.219 20.875 1 89 269 TRP B C 1
ATOM 4430 O O . TRP B 1 269 ? -2.035 18.156 20.266 1 89 269 TRP B O 1
ATOM 4440 N N . ALA B 1 270 ? -2.73 20.203 20.5 1 84.88 270 ALA B N 1
ATOM 4441 C CA . ALA B 1 270 ? -3.459 20.172 19.234 1 84.88 270 ALA B CA 1
ATOM 4442 C C . ALA B 1 270 ? -2.527 19.828 18.062 1 84.88 270 ALA B C 1
ATOM 4444 O O . ALA B 1 270 ? -2.881 19.031 17.203 1 84.88 270 ALA B O 1
ATOM 4445 N N . ARG B 1 271 ? -1.416 20.328 18.141 1 77.12 271 ARG B N 1
ATOM 4446 C CA . ARG B 1 271 ? -0.435 20.094 17.094 1 77.12 271 ARG B CA 1
ATOM 4447 C C . ARG B 1 271 ? 0.049 18.641 17.109 1 77.12 271 ARG B C 1
ATOM 4449 O O . ARG B 1 271 ? 0.081 17.984 16.078 1 77.12 271 ARG B O 1
ATOM 4456 N N . LEU B 1 272 ? 0.408 18.234 18.234 1 78.5 272 LEU B N 1
ATOM 4457 C CA . LEU B 1 272 ? 0.937 16.891 18.359 1 78.5 272 LEU B CA 1
ATOM 4458 C C . LEU B 1 272 ? -0.132 15.844 18.031 1 78.5 272 LEU B C 1
ATOM 4460 O O . LEU B 1 272 ? 0.157 14.828 17.391 1 78.5 272 LEU B O 1
ATOM 4464 N N . ALA B 1 273 ? -1.316 16.125 18.469 1 87.38 273 ALA B N 1
ATOM 4465 C CA . ALA B 1 273 ? -2.42 15.211 18.188 1 87.38 273 ALA B CA 1
ATOM 4466 C C . ALA B 1 273 ? -2.727 15.172 16.688 1 87.38 273 ALA B C 1
ATOM 4468 O O . ALA B 1 273 ? -3.043 14.109 16.141 1 87.38 273 ALA B O 1
ATOM 4469 N N . ARG B 1 274 ? -2.627 16.234 16.094 1 81.38 274 ARG B N 1
ATOM 4470 C CA . ARG B 1 274 ? -2.807 16.297 14.641 1 81.38 274 ARG B CA 1
ATOM 4471 C C . ARG B 1 274 ? -1.729 15.484 13.922 1 81.38 274 ARG B C 1
ATOM 4473 O O . ARG B 1 274 ? -2.023 14.742 12.984 1 81.38 274 ARG B O 1
ATOM 4480 N N . ASP B 1 275 ? -0.587 15.641 14.367 1 70.12 275 ASP B N 1
ATOM 4481 C CA . ASP B 1 275 ? 0.523 14.891 13.789 1 70.12 275 ASP B CA 1
ATOM 4482 C C . ASP B 1 275 ? 0.321 13.383 13.961 1 70.12 275 ASP B C 1
ATOM 4484 O O . ASP B 1 275 ? 0.627 12.602 13.062 1 70.12 275 ASP B O 1
ATOM 4488 N N . ALA B 1 276 ? -0.172 13.086 15.055 1 79.19 276 ALA B N 1
ATOM 4489 C CA . ALA B 1 276 ? -0.454 11.68 15.328 1 79.19 276 ALA B CA 1
ATOM 4490 C C . ALA B 1 276 ? -1.501 11.133 14.359 1 79.19 276 ALA B C 1
ATOM 4492 O O . ALA B 1 276 ? -1.325 10.055 13.789 1 79.19 276 ALA B O 1
ATOM 4493 N N . GLU B 1 277 ? -2.512 11.906 14.203 1 81.44 277 GLU B N 1
ATOM 4494 C CA . GLU B 1 277 ? -3.584 11.461 13.312 1 81.44 277 GLU B CA 1
ATOM 4495 C C . GLU B 1 277 ? -3.113 11.414 11.867 1 81.44 277 GLU B C 1
ATOM 4497 O O . GLU B 1 277 ? -3.537 10.547 11.102 1 81.44 277 GLU B O 1
ATOM 4502 N N . ASP B 1 278 ? -2.258 12.234 11.516 1 69.44 278 ASP B N 1
ATOM 4503 C CA . ASP B 1 278 ? -1.69 12.227 10.172 1 69.44 278 ASP B CA 1
ATOM 4504 C C . ASP B 1 278 ? -0.791 11.008 9.969 1 69.44 278 ASP B C 1
ATOM 4506 O O . ASP B 1 278 ? -0.789 10.406 8.891 1 69.44 278 ASP B O 1
ATOM 4510 N N . ALA B 1 279 ? -0.1 10.711 10.977 1 67.38 279 ALA B N 1
ATOM 4511 C CA . ALA B 1 279 ? 0.754 9.523 10.914 1 67.38 279 ALA B CA 1
ATOM 4512 C C . ALA B 1 279 ? -0.076 8.258 10.727 1 67.38 279 ALA B C 1
ATOM 4514 O O . ALA B 1 279 ? 0.275 7.391 9.93 1 67.38 279 ALA B O 1
ATOM 4515 N N . VAL B 1 280 ? -1.169 8.195 11.453 1 73.06 280 VAL B N 1
ATOM 4516 C CA . VAL B 1 280 ? -2.047 7.035 11.391 1 73.06 280 VAL B CA 1
ATOM 4517 C C . VAL B 1 280 ? -2.719 6.973 10.016 1 73.06 280 VAL B C 1
ATOM 4519 O O . VAL B 1 280 ? -2.883 5.891 9.445 1 73.06 280 VAL B O 1
ATOM 4522 N N . SER B 1 281 ? -3.018 8.133 9.523 1 65.56 281 SER B N 1
ATOM 4523 C CA . SER B 1 281 ? -3.764 8.203 8.273 1 65.56 281 SER B CA 1
ATOM 4524 C C . SER B 1 281 ? -2.871 7.875 7.078 1 65.56 281 SER B C 1
ATOM 4526 O O . SER B 1 281 ? -3.357 7.445 6.031 1 65.56 281 SER B O 1
ATOM 4528 N N . ARG B 1 282 ? -1.649 8.203 7.188 1 57.28 282 ARG B N 1
ATOM 4529 C CA . ARG B 1 282 ? -0.713 7.941 6.102 1 57.28 282 ARG B CA 1
ATOM 4530 C C . ARG B 1 282 ? -0.718 6.469 5.715 1 57.28 282 ARG B C 1
ATOM 4532 O O . ARG B 1 282 ? -0.48 6.125 4.555 1 57.28 282 ARG B O 1
ATOM 4539 N N . GLU B 1 283 ? -0.944 5.668 6.684 1 52.88 283 GLU B N 1
ATOM 4540 C CA . GLU B 1 283 ? -0.967 4.238 6.379 1 52.88 283 GLU B CA 1
ATOM 4541 C C . GLU B 1 283 ? -2.041 3.91 5.348 1 52.88 283 GLU B C 1
ATOM 4543 O O . GLU B 1 283 ? -1.844 3.041 4.492 1 52.88 283 GLU B O 1
ATOM 4548 N N . HIS B 1 284 ? -3.215 4.711 5.531 1 46.56 284 HIS B N 1
ATOM 4549 C CA . HIS B 1 284 ? -4.406 4.238 4.836 1 46.56 284 HIS B CA 1
ATOM 4550 C C . HIS B 1 284 ? -4.699 5.09 3.607 1 46.56 284 HIS B C 1
ATOM 4552 O O . HIS B 1 284 ? -5.531 4.723 2.773 1 46.56 284 HIS B O 1
ATOM 4558 N N . THR B 1 285 ? -4.277 6.406 3.576 1 41.91 285 THR B N 1
ATOM 4559 C CA . THR B 1 285 ? -4.758 7.289 2.518 1 41.91 285 THR B CA 1
ATOM 4560 C C . THR B 1 285 ? -4.207 6.855 1.163 1 41.91 285 THR B C 1
ATOM 4562 O O . THR B 1 285 ? -4.496 7.48 0.14 1 41.91 285 THR B O 1
ATOM 4565 N N . THR B 1 286 ? -3.395 6.129 0.955 1 37 286 THR B N 1
ATOM 4566 C CA . THR B 1 286 ? -3.244 5.723 -0.438 1 37 286 THR B CA 1
ATOM 4567 C C . THR B 1 286 ? -4.605 5.641 -1.126 1 37 286 THR B C 1
ATOM 4569 O O . THR B 1 286 ? -4.719 5.91 -2.324 1 37 286 THR B O 1
ATOM 4572 N N . TRP B 1 287 ? -5.723 5.508 -0.464 1 37.34 287 TRP B N 1
ATOM 4573 C CA . TRP B 1 287 ? -6.973 5.062 -1.066 1 37.34 287 TRP B CA 1
ATOM 4574 C C . TRP B 1 287 ? -7.93 6.23 -1.265 1 37.34 287 TRP B C 1
ATOM 4576 O O . TRP B 1 287 ? -8.867 6.148 -2.066 1 37.34 287 TRP B O 1
ATOM 4586 N N . GLN B 1 288 ? -7.922 7.41 -0.655 1 32.47 288 GLN B N 1
ATOM 4587 C CA . GLN B 1 288 ? -8.969 8.43 -0.622 1 32.47 288 GLN B CA 1
ATOM 4588 C C . GLN B 1 288 ? -9.148 9.078 -1.992 1 32.47 288 GLN B C 1
ATOM 4590 O O . GLN B 1 288 ? -10.266 9.398 -2.389 1 32.47 288 GLN B O 1
ATOM 4595 N N . ALA B 1 289 ? -8.203 9.672 -2.773 1 31.7 289 ALA B N 1
ATOM 4596 C CA . ALA B 1 289 ? -8.273 10.641 -3.861 1 31.7 289 ALA B CA 1
ATOM 4597 C C . ALA B 1 289 ? -9.148 10.125 -5.004 1 31.7 289 ALA B C 1
ATOM 4599 O O . ALA B 1 289 ? -9.531 10.891 -5.895 1 31.7 289 ALA B O 1
ATOM 4600 N N . ARG B 1 290 ? -9.57 8.953 -5.242 1 29.67 290 ARG B N 1
ATOM 4601 C CA . ARG B 1 290 ? -10.203 8.516 -6.48 1 29.67 290 ARG B CA 1
ATOM 4602 C C . ARG B 1 290 ? -11.562 9.188 -6.668 1 29.67 290 ARG B C 1
ATOM 4604 O O . ARG B 1 290 ? -11.93 9.547 -7.789 1 29.67 290 ARG B O 1
ATOM 4611 N N . ARG B 1 291 ? -12.609 9.203 -5.871 1 32.84 291 ARG B N 1
ATOM 4612 C CA . ARG B 1 291 ? -14.016 9.297 -6.234 1 32.84 291 ARG B CA 1
ATOM 4613 C C . ARG B 1 291 ? -14.445 10.758 -6.363 1 32.84 291 ARG B C 1
ATOM 4615 O O . ARG B 1 291 ? -15.547 11.047 -6.848 1 32.84 291 ARG B O 1
ATOM 4622 N N . GLU B 1 292 ? -13.805 11.773 -5.914 1 29.64 292 GLU B N 1
ATOM 4623 C CA . GLU B 1 292 ? -14.469 13.047 -6.156 1 29.64 292 GLU B CA 1
ATOM 4624 C C . GLU B 1 292 ? -14.578 13.344 -7.648 1 29.64 292 GLU B C 1
ATOM 4626 O O . GLU B 1 292 ? -15.531 13.992 -8.094 1 29.64 292 GLU B O 1
ATOM 4631 N N . ILE B 1 293 ? -13.758 12.82 -8.484 1 31.02 293 ILE B N 1
ATOM 4632 C CA . ILE B 1 293 ? -13.852 13.258 -9.875 1 31.02 293 ILE B CA 1
ATOM 4633 C C . ILE B 1 293 ? -15.062 12.602 -10.539 1 31.02 293 ILE B C 1
ATOM 4635 O O . ILE B 1 293 ? -15.594 13.125 -11.523 1 31.02 293 ILE B O 1
ATOM 4639 N N . ARG B 1 294 ? -15.641 11.484 -10.141 1 32.09 294 ARG B N 1
ATOM 4640 C CA . ARG B 1 294 ? -16.797 10.961 -10.852 1 32.09 294 ARG B CA 1
ATOM 4641 C C . ARG B 1 294 ? -18.047 11.789 -10.555 1 32.09 294 ARG B C 1
ATOM 4643 O O . ARG B 1 294 ? -18.922 11.93 -11.414 1 32.09 294 ARG B O 1
ATOM 4650 N N . THR B 1 295 ? -18.172 12.266 -9.383 1 31.7 295 THR B N 1
ATOM 4651 C CA . THR B 1 295 ? -19.422 13 -9.141 1 31.7 295 THR B CA 1
ATOM 4652 C C . THR B 1 295 ? -19.484 14.242 -10.023 1 31.7 295 THR B C 1
ATOM 4654 O O . THR B 1 295 ? -20.578 14.727 -10.328 1 31.7 295 THR B O 1
ATOM 4657 N N . THR B 1 296 ? -18.422 14.82 -10.461 1 30.73 296 THR B N 1
ATOM 4658 C CA . THR B 1 296 ? -18.562 16 -11.305 1 30.73 296 THR B CA 1
ATOM 4659 C C . THR B 1 296 ? -18.953 15.609 -12.727 1 30.73 296 THR B C 1
ATOM 4661 O O . THR B 1 296 ? -19.656 16.359 -13.406 1 30.73 296 THR B O 1
ATOM 4664 N N . THR B 1 297 ? -18.594 14.398 -13.117 1 32.53 297 THR B N 1
ATOM 4665 C CA . THR B 1 297 ? -19.031 14.055 -14.469 1 32.53 297 THR B CA 1
ATOM 4666 C C . THR B 1 297 ? -20.516 13.695 -14.477 1 32.53 297 THR B C 1
ATOM 4668 O O . THR B 1 297 ? -21.203 13.922 -15.477 1 32.53 297 THR B O 1
ATOM 4671 N N . ASP B 1 298 ? -21 13.031 -13.445 1 32.84 298 ASP B N 1
ATOM 4672 C CA . ASP B 1 298 ? -22.422 12.68 -13.508 1 32.84 298 ASP B CA 1
ATOM 4673 C C . ASP B 1 298 ? -23.297 13.906 -13.242 1 32.84 298 ASP B C 1
ATOM 4675 O O . ASP B 1 298 ? -24.453 13.945 -13.656 1 32.84 298 ASP B O 1
ATOM 4679 N N . ARG B 1 299 ? -22.953 15 -12.641 1 34.97 299 ARG B N 1
ATOM 4680 C CA . ARG B 1 299 ? -23.812 16.172 -12.523 1 34.97 299 ARG B CA 1
ATOM 4681 C C . ARG B 1 299 ? -23.922 16.906 -13.859 1 34.97 299 ARG B C 1
ATOM 4683 O O . ARG B 1 299 ? -24.719 17.828 -14.008 1 34.97 299 ARG B O 1
ATOM 4690 N N . GLU B 1 300 ? -22.922 16.656 -14.773 1 33.31 300 GLU B N 1
ATOM 4691 C CA . GLU B 1 300 ? -23.109 17.375 -16.031 1 33.31 300 GLU B CA 1
ATOM 4692 C C . GLU B 1 300 ? -23.984 16.578 -17 1 33.31 300 GLU B C 1
ATOM 4694 O O . GLU B 1 300 ? -24.234 17.016 -18.125 1 33.31 300 GLU B O 1
ATOM 4699 N N . HIS B 1 301 ? -24.391 15.281 -16.516 1 29.22 301 HIS B N 1
ATOM 4700 C CA . HIS B 1 301 ? -25.5 14.797 -17.312 1 29.22 301 HIS B CA 1
ATOM 4701 C C . HIS B 1 301 ? -26.781 14.75 -16.484 1 29.22 301 HIS B C 1
ATOM 4703 O O . HIS B 1 301 ? -26.766 14.406 -15.305 1 29.22 301 HIS B O 1
#

Solvent-accessible surface area (backbone atoms only — not comparable to full-atom values): 28341 Å² total; per-residue (Å²): 133,59,61,74,50,34,51,32,46,44,32,54,49,11,41,49,40,11,51,51,14,41,54,49,37,52,50,49,50,50,50,30,45,49,24,35,29,48,16,6,47,29,30,26,38,87,56,48,76,32,14,50,58,13,23,52,23,19,51,51,24,26,53,42,32,49,48,47,60,71,63,38,30,59,53,40,18,42,41,5,43,16,51,18,50,50,47,49,43,51,41,49,24,49,20,59,57,21,61,62,80,56,80,60,57,88,78,62,65,59,76,62,49,52,50,53,51,54,47,49,52,55,53,42,24,38,28,86,39,87,43,54,70,65,86,89,71,48,59,76,54,88,34,69,43,22,54,54,41,42,71,44,58,66,71,56,33,49,51,46,44,45,55,55,45,50,46,47,49,28,51,48,25,42,53,48,12,52,51,21,43,51,52,30,49,52,49,40,51,47,48,31,50,39,31,48,51,36,23,55,52,21,49,39,26,41,72,62,71,52,85,73,35,55,37,6,24,41,24,13,44,42,25,29,52,49,16,50,44,30,62,64,35,22,58,66,46,15,44,24,24,36,0,47,20,42,46,44,50,52,47,48,51,52,62,69,66,53,57,76,86,44,94,55,28,66,60,52,45,18,51,54,48,35,50,47,43,48,55,62,39,23,62,44,43,35,32,44,34,38,25,37,65,55,50,59,57,54,70,75,98,133,58,61,76,49,35,53,32,46,43,32,55,50,10,40,48,41,10,50,51,14,41,53,49,35,53,49,49,53,51,50,30,45,48,23,34,31,48,16,6,47,29,31,26,38,87,56,46,75,33,15,50,60,13,23,52,24,19,50,51,23,24,52,42,32,50,48,47,61,70,62,37,30,56,54,41,18,44,42,3,43,16,51,18,49,50,48,48,43,51,41,50,24,50,20,58,56,20,60,67,65,71,78,58,55,89,86,43,68,53,77,62,50,51,50,52,51,54,48,48,53,55,51,39,20,37,31,88,42,88,42,55,69,66,86,88,72,48,59,77,54,88,33,69,44,22,53,54,42,43,73,44,57,66,72,57,31,48,51,46,44,44,56,56,44,51,47,49,48,28,52,48,25,43,52,48,13,52,49,22,42,50,53,32,49,51,50,41,51,48,48,32,47,38,29,46,53,38,24,54,51,21,48,40,28,42,71,64,71,51,86,72,35,55,37,6,22,41,23,13,43,43,25,31,54,49,17,50,44,30,62,65,35,23,56,65,44,15,40,22,24,35,1,46,20,48,50,44,49,52,48,49,50,52,64,69,66,53,57,76,84,43,94,56,28,67,60,52,46,18,50,53,50,36,50,47,44,48,57,61,39,24,63,45,43,34,35,44,32,38,23,40,61,53,52,60,58,52,70,76,98

Sequence (602 aa):
MSERELLPGFFWAADSASLKGQRRSVLLSAWELALLVVAAATGSADGEPWAWPAAVAYLGAITLAVVISRQNPQGLWYEGRAAAESVKTLAWKYAVRADAYRPPPRALPDAEGLYRFQLGGVLDAFRGSRVMPEPESEPVGITEGMRELRGRPLAVRREVYLRERIQVQHDWYRSKARYCARAGHWAGVLGVLLPALGLVLAVLRALGAFTYDALGTVSAVAASVTAWAQLRQYRPLAAAYALAADELELIRRQLTTLDLASPDAEELWARLARDAEDAVSREHTTWQARREIRTTTDREHMSERELLPGFFWAADSASLKGQRRSVLLSAWELALLVVAAATGSADGEPWAWPAAVAYLGAITLAVVISRQNPQGLWYEGRAAAESVKTLAWKYAVRADAYRPPPRALPDAEGLYRFQLGGVLDAFRGSRVMPEPESEPVGITEGMRELRGRPLAVRREVYLRERIQVQHDWYRSKARYCARAGHWAGVLGVLLPALGLVLAVLRALGAFTYDALGTVSAVAASVTAWAQLRQYRPLAAAYALAADELELIRRQLTTLDLASPDAEELWARLARDAEDAVSREHTTWQARREIRTTTDREH

InterPro domains:
  IPR040884 SMODS and SLOG-associating 2TM effector domain 1 [PF18181] (161-287)
  IPR041116 SMODS and SLOG-associating 2TM effector domain 3 [NF033610] (7-169)
  IPR041116 SMODS and SLOG-associating 2TM effector domain 3 [PF18184] (8-158)

Radius of gyration: 26.88 Å; Cα contacts (8 Å, |Δi|>4): 977; chains: 2; bounding box: 61×84×60 Å

Nearest PDB structures (foldseek):
  5eg1-assembly1_B  TM=2.410E-01  e=4.013E-01  Escherichia coli
  8ipr-assembly2_E  TM=2.350E-01  e=5.211E-01  Mycolicibacterium smegmatis
  6p6i-assembly1_B  TM=2.180E-01  e=1.841E+00  Escherichia coli UTI89
  7zo8-assembly1_A  TM=1.858E-01  e=1.140E+00  Brucella abortus 2308
  7pqx-assembly1_A  TM=2.120E-01  e=3.103E+00  Thermochaetoides thermophila DSM 1495

Foldseek 3Di:
DALVQLAWQLLVLLLVQLVVLVVLLLVLLVLLLVLLLQLLQLVLDPDDVSNVSSVVSVVSNVVSVVVCVVVVSVLSNQQSLLLNLQLSLLSLLLLLVLLDPPVNPPPDDDSQNSSVVSLVVLCLLCVPPPSDDDVPDIDSGGGPNSVVSSPDANVSSLVNCLVRPLVVLLVVLQVLLVVLVVLLVVLVVLLPVLVVVLVVVVVCVVVVNDDRPCNSSSVSVNVSSVVSCVVVVSVVSSVLSVVLSVVSVVLSVVSVPQDSPDPCSSVVNSNSSSVNSVSVSVSRVVNRNPPNVVVVVVVVD/DALVQLAWQLLVLLQVQLVVLVVLLLVLLVLLLVLLLQLLQLVLDPDDVSNVSSVVSVVSNVVSVVVCVVVVSVLSNQQSLLLNLQLSLLSLLQLLVLQDDPPCPPVHDPSQVSSVVSLVVLCLLCVPPPSDDDVPDIPSGGGPNSVVSNPDANVSSLVNCLVRPLVVLLVVLQVLLVVLVVLLVVLVVLLPVLVVVLVVVVVCVVVVNDDRPCNSSSVSVNVSSVVSCVVVVSVVSSVLSVVLSVVSVVLSVVSVPQDSPDPCSSVVNSNSSSVNSVSVSVSRPVNRNHRNVVVVVVVVD

Organism: Streptomyces rubellomurinus (strain ATCC 31215) (NCBI:txid359131)

pLDDT: mean 80.23, std 16.38, range [29.16, 96.56]